Protein AF-0000000072543164 (afdb_homodimer)

Organism: Lottia gigantea (NCBI:txid225164)

InterPro domains:
  IPR013606 IMD/I-BAR domain [PF08397] (3-219)
  IPR013606 IMD/I-BAR domain [PS51338] (1-232)
  IPR027267 AH/BAR domain superfamily [G3DSA:1.20.1270.60] (1-228)
  IPR027267 AH/BAR domain superfamily [SSF103657] (2-230)
  IPR030127 I-BAR domain containing protein MTSS1/MTSS2 [PTHR15708] (1-281)

Secondary structure (DSSP, 8-state):
-HHHHHHHHHHHHHHHHHHHHHHHHHHHHHHHHHHHHHHHHH-SSS-HHHHHHHHHHHHHHHHHHHHHHHHHHHIIIIIIHHHHHHHHHHHHHHHHHHHHHHHHHHHHHHHHHHHHHHHHHHHHHHHHHTTS-SSSHHHHHHHHHHHHHHHHHHHHHHHHHHHHHHHHHHHHHHHHHHHHHHHHHHHHHHHHHHHHHHHHHHHHHHHHHHHTS-TTS--HHHHHHHHT-----THHHHGGGS--------S-------------GGGGG------------------------/-HHHHHHHHHHHHHHHHHHHHHHHHHHHHHHHHHHHHHHHHH-TTTHHHHHHHHHHHHHHHHHHHHHHHHHHHHIIIIIIHHHHHHHHHHHHHHHHHHHHHHHHHHHHHHHHHHHHHHHHHHHHHHHHHTTS-SSHHHHHHHHHHHHHHHHHHHHHHHHHHHHHHHHHHHHHHHHHHHHHHHHHHHHHHHHHHTHHHHHHHHHHHHHHHHHTS-TTS--HHHHHHHHT-----THHHHGGGS--------S-------------GGGGG------------------------

Structure (mmCIF, N/CA/C/O backbone):
data_AF-0000000072543164-model_v1
#
loop_
_entity.id
_entity.type
_entity.pdbx_description
1 polymer 'IMD domain-containing protein'
#
loop_
_atom_site.group_PDB
_atom_site.id
_atom_site.type_symbol
_atom_site.label_atom_id
_atom_site.label_alt_id
_atom_site.label_comp_id
_atom_site.label_asym_id
_atom_site.label_entity_id
_atom_site.label_seq_id
_atom_site.pdbx_PDB_ins_code
_atom_site.Cartn_x
_atom_site.Cartn_y
_atom_site.Cartn_z
_atom_site.occupancy
_atom_site.B_iso_or_equiv
_atom_site.auth_seq_id
_atom_site.auth_comp_id
_atom_site.auth_asym_id
_atom_site.auth_atom_id
_atom_site.pdbx_PDB_model_num
ATOM 1 N N . SER A 1 1 ? -1.737 31.375 3.67 1 55.31 1 SER A N 1
ATOM 2 C CA . SER A 1 1 ? -1.902 30.094 4.367 1 55.31 1 SER A CA 1
ATOM 3 C C . SER A 1 1 ? -2.975 29.234 3.701 1 55.31 1 SER A C 1
ATOM 5 O O . SER A 1 1 ? -2.799 28.031 3.547 1 55.31 1 SER A O 1
ATOM 7 N N . SER A 1 2 ? -3.902 29.891 2.93 1 71.19 2 SER A N 1
ATOM 8 C CA . SER A 1 2 ? -5.086 29.219 2.402 1 71.19 2 SER A CA 1
ATOM 9 C C . SER A 1 2 ? -4.738 28.359 1.195 1 71.19 2 SER A C 1
ATOM 11 O O . SER A 1 2 ? -5.125 27.188 1.13 1 71.19 2 SER A O 1
ATOM 13 N N . PRO A 1 3 ? -3.746 28.766 0.47 1 85.75 3 PRO A N 1
ATOM 14 C CA . PRO A 1 3 ? -3.51 27.984 -0.746 1 85.75 3 PRO A CA 1
ATOM 15 C C . PRO A 1 3 ? -2.824 26.656 -0.464 1 85.75 3 PRO A C 1
ATOM 17 O O . PRO A 1 3 ? -3.051 25.672 -1.181 1 85.75 3 PRO A O 1
ATOM 20 N N . VAL A 1 4 ? -2.061 26.609 0.556 1 93.75 4 VAL A N 1
ATOM 21 C CA . VAL A 1 4 ? -1.332 25.391 0.873 1 93.75 4 VAL A CA 1
ATOM 22 C C . VAL A 1 4 ? -2.311 24.297 1.322 1 93.75 4 VAL A C 1
ATOM 24 O O . VAL A 1 4 ? -2.197 23.141 0.91 1 93.75 4 VAL A O 1
ATOM 27 N N . TRP A 1 5 ? -3.297 24.734 2.104 1 95 5 TRP A N 1
ATOM 28 C CA . TRP A 1 5 ? -4.281 23.781 2.605 1 95 5 TRP A CA 1
ATOM 29 C C . TRP A 1 5 ? -5.172 23.281 1.477 1 95 5 TRP A C 1
ATOM 31 O O . TRP A 1 5 ? -5.512 22.094 1.43 1 95 5 TRP A O 1
ATOM 41 N N . GLU A 1 6 ? -5.562 24.156 0.557 1 94.88 6 GLU A N 1
ATOM 42 C CA . GLU A 1 6 ? -6.367 23.766 -0.599 1 94.88 6 GLU A CA 1
ATOM 43 C C . GLU A 1 6 ? -5.605 22.797 -1.498 1 94.88 6 GLU A C 1
ATOM 45 O O . GLU A 1 6 ? -6.176 21.812 -1.98 1 94.88 6 GLU A O 1
ATOM 50 N N . ASP A 1 7 ? -4.387 23.125 -1.716 1 96.88 7 ASP A N 1
ATOM 51 C CA . ASP A 1 7 ? -3.547 22.234 -2.514 1 96.88 7 ASP A CA 1
ATOM 52 C C . ASP A 1 7 ? -3.422 20.859 -1.854 1 96.88 7 ASP A C 1
ATOM 54 O O . ASP A 1 7 ? -3.496 19.844 -2.529 1 96.88 7 ASP A O 1
ATOM 58 N N . PHE A 1 8 ? -3.229 20.859 -0.562 1 97.81 8 PHE A N 1
ATOM 59 C CA . PHE A 1 8 ? -3.09 19.609 0.164 1 97.81 8 PHE A CA 1
ATOM 60 C C . PHE A 1 8 ? -4.352 18.766 0.032 1 97.81 8 PHE A C 1
ATOM 62 O O . PHE A 1 8 ? -4.277 17.562 -0.261 1 97.81 8 PHE A O 1
ATOM 69 N N . THR A 1 9 ? -5.48 19.359 0.274 1 97.62 9 THR A N 1
ATOM 70 C CA . THR A 1 9 ? -6.734 18.609 0.214 1 97.62 9 THR A CA 1
ATOM 71 C C . THR A 1 9 ? -6.996 18.094 -1.2 1 97.62 9 THR A C 1
ATOM 73 O O . THR A 1 9 ? -7.543 17.016 -1.383 1 97.62 9 THR A O 1
ATOM 76 N N . CYS A 1 10 ? -6.598 18.875 -2.199 1 97.56 10 CYS A N 1
ATOM 77 C CA . CYS A 1 10 ? -6.75 18.469 -3.588 1 97.56 10 CYS A CA 1
ATOM 78 C C . CYS A 1 10 ? -5.898 17.234 -3.881 1 97.56 10 CYS A C 1
ATOM 80 O O . CYS A 1 10 ? -6.398 16.25 -4.43 1 97.56 10 CYS A O 1
ATOM 82 N N . LYS A 1 11 ? -4.625 17.297 -3.516 1 98.38 11 LYS A N 1
ATOM 83 C CA . LYS A 1 11 ? -3.717 16.172 -3.754 1 98.38 11 LYS A CA 1
ATOM 84 C C . LYS A 1 11 ? -4.145 14.938 -2.957 1 98.38 11 LYS A C 1
ATOM 86 O O . LYS A 1 11 ? -4.012 13.812 -3.436 1 98.38 11 LYS A O 1
ATOM 91 N N . ALA A 1 12 ? -4.605 15.148 -1.704 1 98.44 12 ALA A N 1
ATOM 92 C CA . ALA A 1 12 ? -5.105 14.039 -0.896 1 98.44 12 ALA A CA 1
ATOM 93 C C . ALA A 1 12 ? -6.32 13.391 -1.549 1 98.44 12 ALA A C 1
ATOM 95 O O . ALA A 1 12 ? -6.469 12.172 -1.52 1 98.44 12 ALA A O 1
ATOM 96 N N . GLY A 1 13 ? -7.188 14.25 -2.086 1 98.31 13 GLY A N 1
ATOM 97 C CA . GLY A 1 13 ? -8.336 13.719 -2.809 1 98.31 13 GLY A CA 1
ATOM 98 C C . GLY A 1 13 ? -7.945 12.875 -4.004 1 98.31 13 GLY A C 1
ATOM 99 O O . GLY A 1 13 ? -8.539 11.82 -4.25 1 98.31 13 GLY A O 1
ATOM 100 N N . LYS A 1 14 ? -6.988 13.281 -4.785 1 98.19 14 LYS A N 1
ATOM 101 C CA . LYS A 1 14 ? -6.48 12.516 -5.918 1 98.19 14 LYS A CA 1
ATOM 102 C C . LYS A 1 14 ? -5.859 11.195 -5.457 1 98.19 14 LYS A C 1
ATOM 104 O O . LYS A 1 14 ? -5.992 10.172 -6.125 1 98.19 14 LYS A O 1
ATOM 109 N N . LEU A 1 15 ? -5.133 11.289 -4.344 1 98.38 15 LEU A N 1
ATOM 110 C CA . LEU A 1 15 ? -4.582 10.07 -3.766 1 98.38 15 LEU A CA 1
ATOM 111 C C . LEU A 1 15 ? -5.691 9.07 -3.449 1 98.38 15 LEU A C 1
ATOM 113 O O . LEU A 1 15 ? -5.574 7.887 -3.779 1 98.38 15 LEU A O 1
ATOM 117 N N . HIS A 1 16 ? -6.711 9.586 -2.797 1 98.5 16 HIS A N 1
ATOM 118 C CA . HIS A 1 16 ? -7.848 8.734 -2.473 1 98.5 16 HIS A CA 1
ATOM 119 C C . HIS A 1 16 ? -8.406 8.062 -3.721 1 98.5 16 HIS A C 1
ATOM 121 O O . HIS A 1 16 ? -8.648 6.852 -3.727 1 98.5 16 HIS A O 1
ATOM 127 N N . SER A 1 17 ? -8.617 8.797 -4.773 1 98.25 17 SER A N 1
ATOM 128 C CA . SER A 1 17 ? -9.164 8.273 -6.02 1 98.25 17 SER A CA 1
ATOM 129 C C . SER A 1 17 ? -8.242 7.223 -6.629 1 98.25 17 SER A C 1
ATOM 131 O O . SER A 1 17 ? -8.711 6.191 -7.121 1 98.25 17 SER A O 1
ATOM 133 N N . SER A 1 18 ? -6.98 7.492 -6.656 1 98.38 18 SER A N 1
ATOM 134 C CA . SER A 1 18 ? -6.004 6.559 -7.211 1 98.38 18 SER A CA 1
ATOM 135 C C . SER A 1 18 ? -5.973 5.254 -6.418 1 98.38 18 SER A C 1
ATOM 137 O O . SER A 1 18 ? -5.895 4.172 -6.996 1 98.38 18 SER A O 1
ATOM 139 N N . LEU A 1 19 ? -6.016 5.363 -5.098 1 97.94 19 LEU A N 1
ATOM 140 C CA . LEU A 1 19 ? -6 4.18 -4.246 1 97.94 19 LEU A CA 1
ATOM 141 C C . LEU A 1 19 ? -7.258 3.34 -4.457 1 97.94 19 LEU A C 1
ATOM 143 O O . LEU A 1 19 ? -7.195 2.107 -4.453 1 97.94 19 LEU A O 1
ATOM 147 N N . ARG A 1 20 ? -8.375 4.023 -4.629 1 97.81 20 ARG A N 1
ATOM 148 C CA . ARG A 1 20 ? -9.617 3.312 -4.902 1 97.81 20 ARG A CA 1
ATOM 149 C C . ARG A 1 20 ? -9.516 2.492 -6.184 1 97.81 20 ARG A C 1
ATOM 151 O O . ARG A 1 20 ? -9.969 1.349 -6.234 1 97.81 20 ARG A O 1
ATOM 158 N N . THR A 1 21 ? -8.906 3.037 -7.168 1 97.88 21 THR A N 1
ATOM 159 C CA . THR A 1 21 ? -8.695 2.336 -8.43 1 97.88 21 THR A CA 1
ATOM 160 C C . THR A 1 21 ? -7.773 1.139 -8.234 1 97.88 21 THR A C 1
ATOM 162 O O . THR A 1 21 ? -8.016 0.065 -8.797 1 97.88 21 THR A O 1
ATOM 165 N N . SER A 1 22 ? -6.707 1.355 -7.488 1 97.94 22 SER A N 1
ATOM 166 C CA . SER A 1 22 ? -5.77 0.266 -7.23 1 97.94 22 SER A CA 1
ATOM 167 C C . SER A 1 22 ? -6.449 -0.884 -6.496 1 97.94 22 SER A C 1
ATOM 169 O O . SER A 1 22 ? -6.109 -2.051 -6.707 1 97.94 22 SER A O 1
ATOM 171 N N . LEU A 1 23 ? -7.395 -0.512 -5.617 1 98.25 23 LEU A N 1
ATOM 172 C CA . LEU A 1 23 ? -8.117 -1.543 -4.883 1 98.25 23 LEU A CA 1
ATOM 173 C C . LEU A 1 23 ? -8.883 -2.455 -5.836 1 98.25 23 LEU A C 1
ATOM 175 O O . LEU A 1 23 ? -8.93 -3.67 -5.629 1 98.25 23 LEU A O 1
ATOM 179 N N . LEU A 1 24 ? -9.43 -1.872 -6.895 1 98.19 24 LEU A N 1
ATOM 180 C CA . LEU A 1 24 ? -10.133 -2.67 -7.891 1 98.19 24 LEU A CA 1
ATOM 181 C C . LEU A 1 24 ? -9.164 -3.604 -8.617 1 98.19 24 LEU A C 1
ATOM 183 O O . LEU A 1 24 ? -9.484 -4.773 -8.844 1 98.19 24 LEU A O 1
ATOM 187 N N . ALA A 1 25 ? -8.031 -3.113 -8.977 1 98.38 25 ALA A N 1
ATOM 188 C CA . ALA A 1 25 ? -7.016 -3.92 -9.648 1 98.38 25 ALA A CA 1
ATOM 189 C C . ALA A 1 25 ? -6.496 -5.023 -8.734 1 98.38 25 ALA A C 1
ATOM 191 O O . ALA A 1 25 ? -6.242 -6.145 -9.188 1 98.38 25 ALA A O 1
ATOM 192 N N . ILE A 1 26 ? -6.328 -4.727 -7.465 1 98.5 26 ILE A N 1
ATOM 193 C CA . ILE A 1 26 ? -5.875 -5.715 -6.488 1 98.5 26 ILE A CA 1
ATOM 194 C C . ILE A 1 26 ? -6.898 -6.844 -6.383 1 98.5 26 ILE A C 1
ATOM 196 O O . ILE A 1 26 ? -6.535 -8.023 -6.383 1 98.5 26 ILE A O 1
ATOM 200 N N . SER A 1 27 ? -8.125 -6.473 -6.312 1 98.56 27 SER A N 1
ATOM 201 C CA . SER A 1 27 ? -9.18 -7.473 -6.207 1 98.56 27 SER A CA 1
ATOM 202 C C . SER A 1 27 ? -9.188 -8.406 -7.414 1 98.56 27 SER A C 1
ATOM 204 O O . SER A 1 27 ? -9.297 -9.625 -7.266 1 98.56 27 SER A O 1
ATOM 206 N N . ALA A 1 28 ? -9.094 -7.848 -8.602 1 98.62 28 ALA A N 1
ATOM 207 C CA . ALA A 1 28 ? -9.062 -8.641 -9.828 1 98.62 28 ALA A CA 1
ATOM 208 C C . ALA A 1 28 ? -7.836 -9.547 -9.867 1 98.62 28 ALA A C 1
ATOM 210 O O . ALA A 1 28 ? -7.922 -10.703 -10.281 1 98.62 28 ALA A O 1
ATOM 211 N N . PHE A 1 29 ? -6.746 -9.062 -9.469 1 98.56 29 PHE A N 1
ATOM 212 C CA . PHE A 1 29 ? -5.508 -9.828 -9.383 1 98.56 29 PHE A CA 1
ATOM 213 C C . PHE A 1 29 ? -5.664 -11.016 -8.445 1 98.56 29 PHE A C 1
ATOM 215 O O . PHE A 1 29 ? -5.254 -12.125 -8.773 1 98.56 29 PHE A O 1
ATOM 222 N N . LEU A 1 30 ? -6.23 -10.75 -7.332 1 98.69 30 LEU A N 1
ATOM 223 C CA . LEU A 1 30 ? -6.379 -11.812 -6.34 1 98.69 30 LEU A CA 1
ATOM 224 C C . LEU A 1 30 ? -7.375 -12.859 -6.812 1 98.69 30 LEU A C 1
ATOM 226 O O . LEU A 1 30 ? -7.223 -14.047 -6.512 1 98.69 30 LEU A O 1
ATOM 230 N N . ASP A 1 31 ? -8.375 -12.422 -7.562 1 98.56 31 ASP A N 1
ATOM 231 C CA . ASP A 1 31 ? -9.289 -13.383 -8.172 1 98.56 31 ASP A CA 1
ATOM 232 C C . ASP A 1 31 ? -8.547 -14.312 -9.133 1 98.56 31 ASP A C 1
ATOM 234 O O . ASP A 1 31 ? -8.766 -15.523 -9.133 1 98.56 31 ASP A O 1
ATOM 238 N N . ALA A 1 32 ? -7.762 -13.734 -9.938 1 98.44 32 ALA A N 1
ATOM 239 C CA . ALA A 1 32 ? -6.973 -14.531 -10.867 1 98.44 32 ALA A CA 1
ATOM 240 C C . ALA A 1 32 ? -5.98 -15.422 -10.125 1 98.44 32 ALA A C 1
ATOM 242 O O . ALA A 1 32 ? -5.75 -16.562 -10.516 1 98.44 32 ALA A O 1
ATOM 243 N N . PHE A 1 33 ? -5.383 -14.93 -9.086 1 98.44 33 PHE A N 1
ATOM 244 C CA . PHE A 1 33 ? -4.469 -15.688 -8.242 1 98.44 33 PHE A CA 1
ATOM 245 C C . PHE A 1 33 ? -5.16 -16.906 -7.652 1 98.44 33 PHE A C 1
ATOM 247 O O . PHE A 1 33 ? -4.594 -18 -7.637 1 98.44 33 PHE A O 1
ATOM 254 N N . GLN A 1 34 ? -6.344 -16.688 -7.203 1 97.88 34 GLN A N 1
ATOM 255 C CA . GLN A 1 34 ? -7.105 -17.781 -6.621 1 97.88 34 GLN A CA 1
ATOM 256 C C . GLN A 1 34 ? -7.379 -18.875 -7.656 1 97.88 34 GLN A C 1
ATOM 258 O O . GLN A 1 34 ? -7.398 -20.062 -7.328 1 97.88 34 GLN A O 1
ATOM 263 N N . LYS A 1 35 ? -7.648 -18.5 -8.883 1 97.5 35 LYS A N 1
ATOM 264 C CA . LYS A 1 35 ? -7.855 -19.469 -9.945 1 97.5 35 LYS A CA 1
ATOM 265 C C . LYS A 1 35 ? -6.609 -20.344 -10.141 1 97.5 35 LYS A C 1
ATOM 267 O O . LYS A 1 35 ? -6.719 -21.547 -10.391 1 97.5 35 LYS A O 1
ATOM 272 N N . VAL A 1 36 ? -5.465 -19.75 -10.039 1 96.38 36 VAL A N 1
ATOM 273 C CA . VAL A 1 36 ? -4.215 -20.5 -10.141 1 96.38 36 VAL A CA 1
ATOM 274 C C . VAL A 1 36 ? -4.09 -21.469 -8.961 1 96.38 36 VAL A C 1
ATOM 276 O O . VAL A 1 36 ? -3.688 -22.609 -9.125 1 96.38 36 VAL A O 1
ATOM 279 N N . ALA A 1 37 ? -4.414 -20.953 -7.777 1 96.69 37 ALA A N 1
ATOM 280 C CA . ALA A 1 37 ? -4.371 -21.797 -6.586 1 96.69 37 ALA A CA 1
ATOM 281 C C . ALA A 1 37 ? -5.32 -22.984 -6.727 1 96.69 37 ALA A C 1
ATOM 283 O O . ALA A 1 37 ? -4.969 -24.109 -6.367 1 96.69 37 ALA A O 1
ATOM 284 N N . ASP A 1 38 ? -6.496 -22.734 -7.266 1 95.12 38 ASP A N 1
ATOM 285 C CA . ASP A 1 38 ? -7.469 -23.812 -7.488 1 95.12 38 ASP A CA 1
ATOM 286 C C . ASP A 1 38 ? -6.945 -24.828 -8.5 1 95.12 38 ASP A C 1
ATOM 288 O O . ASP A 1 38 ? -7.156 -26.031 -8.344 1 95.12 38 ASP A O 1
ATOM 292 N N . LEU A 1 39 ? -6.383 -24.281 -9.523 1 93.75 39 LEU A N 1
ATOM 293 C CA . LEU A 1 39 ? -5.777 -25.172 -10.523 1 93.75 39 LEU A CA 1
ATOM 294 C C . LEU A 1 39 ? -4.723 -26.062 -9.883 1 93.75 39 LEU A C 1
ATOM 296 O O . LEU A 1 39 ? -4.648 -27.25 -10.195 1 93.75 39 LEU A O 1
ATOM 300 N N . ALA A 1 40 ? -3.912 -25.516 -9.016 1 93 40 ALA A N 1
ATOM 301 C CA . ALA A 1 40 ? -2.883 -26.281 -8.328 1 93 40 ALA A CA 1
ATOM 302 C C . ALA A 1 40 ? -3.506 -27.375 -7.449 1 93 40 ALA A C 1
ATOM 304 O O . ALA A 1 40 ? -2.994 -28.484 -7.375 1 93 40 ALA A O 1
ATOM 305 N N . THR A 1 41 ? -4.562 -27.016 -6.758 1 90.56 41 THR A N 1
ATOM 306 C CA . THR A 1 41 ? -5.238 -27.953 -5.863 1 90.56 41 THR A CA 1
ATOM 307 C C . THR A 1 41 ? -5.754 -29.156 -6.633 1 90.56 41 THR A C 1
ATOM 309 O O . THR A 1 41 ? -5.727 -30.281 -6.125 1 90.56 41 THR A O 1
ATOM 312 N N . GLY A 1 42 ? -6.18 -28.891 -7.852 1 87.25 42 GLY A N 1
ATOM 313 C CA . GLY A 1 42 ? -6.77 -29.953 -8.648 1 87.25 42 GLY A CA 1
ATOM 314 C C . GLY A 1 42 ? -5.762 -30.672 -9.531 1 87.25 42 GLY A C 1
ATOM 315 O O . GLY A 1 42 ? -6.086 -31.672 -10.172 1 87.25 42 GLY A O 1
ATOM 316 N N . SER A 1 43 ? -4.59 -30.203 -9.539 1 85.19 43 SER A N 1
ATOM 317 C CA . SER A 1 43 ? -3.576 -30.781 -10.414 1 85.19 43 SER A CA 1
ATOM 318 C C . SER A 1 43 ? -2.891 -31.969 -9.773 1 85.19 43 SER A C 1
ATOM 320 O O . SER A 1 43 ? -2.664 -31.984 -8.562 1 85.19 43 SER A O 1
ATOM 322 N N . ARG A 1 44 ? -2.664 -33 -10.516 1 79.69 44 ARG A N 1
ATOM 323 C CA . ARG A 1 44 ? -1.979 -34.188 -10.016 1 79.69 44 ARG A CA 1
ATOM 324 C C . ARG A 1 44 ? -0.481 -33.938 -9.883 1 79.69 44 ARG A C 1
ATOM 326 O O . ARG A 1 44 ? 0.206 -34.625 -9.141 1 79.69 44 ARG A O 1
ATOM 333 N N . GLY A 1 45 ? -0.01 -32.969 -10.672 1 71.81 45 GLY A N 1
ATOM 334 C CA . GLY A 1 45 ? 1.397 -32.625 -10.586 1 71.81 45 GLY A CA 1
ATOM 335 C C . GLY A 1 45 ? 1.702 -31.672 -9.445 1 71.81 45 GLY A C 1
ATOM 336 O O . GLY A 1 45 ? 2.842 -31.594 -8.977 1 71.81 45 GLY A O 1
ATOM 337 N N . ALA A 1 46 ? 0.608 -30.891 -9.281 1 63.47 46 ALA A N 1
ATOM 338 C CA . ALA A 1 46 ? 0.725 -30 -8.133 1 63.47 46 ALA A CA 1
ATOM 339 C C . ALA A 1 46 ? 0.018 -30.578 -6.906 1 63.47 46 ALA A C 1
ATOM 341 O O . ALA A 1 46 ? -0.872 -31.422 -7.039 1 63.47 46 ALA A O 1
ATOM 342 N N . THR A 1 47 ? 0.753 -30.875 -5.707 1 72.44 47 THR A N 1
ATOM 343 C CA . THR A 1 47 ? 0.204 -31.469 -4.484 1 72.44 47 THR A CA 1
ATOM 344 C C . THR A 1 47 ? -0.877 -30.562 -3.896 1 72.44 47 THR A C 1
ATOM 346 O O . THR A 1 47 ? -0.921 -29.359 -4.188 1 72.44 47 THR A O 1
ATOM 349 N N . LYS A 1 48 ? -1.895 -31.109 -3.443 1 83.81 48 LYS A N 1
ATOM 350 C CA . LYS A 1 48 ? -2.908 -30.453 -2.621 1 83.81 48 LYS A CA 1
ATOM 351 C C . LYS A 1 48 ? -2.271 -29.5 -1.625 1 83.81 48 LYS A C 1
ATOM 353 O O . LYS A 1 48 ? -2.863 -28.469 -1.283 1 83.81 48 LYS A O 1
ATOM 358 N N . GLU A 1 49 ? -1.088 -29.781 -1.35 1 86.44 49 GLU A N 1
ATOM 359 C CA . GLU A 1 49 ? -0.39 -28.969 -0.359 1 86.44 49 GLU A CA 1
ATOM 360 C C . GLU A 1 49 ? 0.002 -27.609 -0.938 1 86.44 49 GLU A C 1
ATOM 362 O O . GLU A 1 49 ? -0.165 -26.578 -0.284 1 86.44 49 GLU A O 1
ATOM 367 N N . VAL A 1 50 ? 0.455 -27.625 -2.145 1 92 50 VAL A N 1
ATOM 368 C CA . VAL A 1 50 ? 0.846 -26.375 -2.809 1 92 50 VAL A CA 1
ATOM 369 C C . VAL A 1 50 ? -0.385 -25.5 -3.035 1 92 50 VAL A C 1
ATOM 371 O O . VAL A 1 50 ? -0.355 -24.297 -2.768 1 92 50 VAL A O 1
ATOM 374 N N . GLY A 1 51 ? -1.445 -26.094 -3.547 1 94.31 51 GLY A N 1
ATOM 375 C CA . GLY A 1 51 ? -2.68 -25.344 -3.752 1 94.31 51 GLY A CA 1
ATOM 376 C C . GLY A 1 51 ? -3.221 -24.719 -2.479 1 94.31 51 GLY A C 1
ATOM 377 O O . GLY A 1 51 ? -3.664 -23.578 -2.484 1 94.31 51 GLY A O 1
ATOM 378 N N . SER A 1 52 ? -3.158 -25.531 -1.426 1 94.19 52 SER A N 1
ATOM 379 C CA . SER A 1 52 ? -3.625 -25.031 -0.135 1 94.19 52 SER A CA 1
ATOM 380 C C . SER A 1 52 ? -2.775 -23.859 0.346 1 94.19 52 SER A C 1
ATOM 382 O O . SER A 1 52 ? -3.303 -22.875 0.888 1 94.19 52 SER A O 1
ATOM 384 N N . ALA A 1 53 ? -1.477 -23.969 0.221 1 95.38 53 ALA A N 1
ATOM 385 C CA . ALA A 1 53 ? -0.579 -22.891 0.636 1 95.38 53 ALA A CA 1
ATOM 386 C C . ALA A 1 53 ? -0.8 -21.641 -0.205 1 95.38 53 ALA A C 1
ATOM 388 O O . ALA A 1 53 ? -0.784 -20.516 0.319 1 95.38 53 ALA A O 1
ATOM 389 N N . LEU A 1 54 ? -1.011 -21.781 -1.487 1 97.06 54 LEU A N 1
ATOM 390 C CA . LEU A 1 54 ? -1.312 -20.656 -2.361 1 97.06 54 LEU A CA 1
ATOM 391 C C . LEU A 1 54 ? -2.633 -20 -1.968 1 97.06 54 LEU A C 1
ATOM 393 O O . LEU A 1 54 ? -2.748 -18.781 -1.981 1 97.06 54 LEU A O 1
ATOM 397 N N . THR A 1 55 ? -3.568 -20.797 -1.641 1 97.25 55 THR A N 1
ATOM 398 C CA . THR A 1 55 ? -4.855 -20.281 -1.188 1 97.25 55 THR A CA 1
ATOM 399 C C . THR A 1 55 ? -4.695 -19.5 0.107 1 97.25 55 THR A C 1
ATOM 401 O O . THR A 1 55 ? -5.312 -18.438 0.277 1 97.25 55 THR A O 1
ATOM 404 N N . ARG A 1 56 ? -3.898 -19.984 1.018 1 96.5 56 ARG A N 1
ATOM 405 C CA . ARG A 1 56 ? -3.629 -19.234 2.248 1 96.5 56 ARG A CA 1
ATOM 406 C C . ARG A 1 56 ? -2.975 -17.891 1.951 1 96.5 56 ARG A C 1
ATOM 408 O O . ARG A 1 56 ? -3.311 -16.891 2.572 1 96.5 56 ARG A O 1
ATOM 415 N N . LEU A 1 57 ? -2.025 -17.906 1.071 1 97 57 LEU A N 1
ATOM 416 C CA . LEU A 1 57 ? -1.376 -16.672 0.662 1 97 57 LEU A CA 1
ATOM 417 C C . LEU A 1 57 ? -2.393 -15.688 0.097 1 97 57 LEU A C 1
ATOM 419 O O . LEU A 1 57 ? -2.355 -14.492 0.419 1 97 57 LEU A O 1
ATOM 423 N N . CYS A 1 58 ? -3.248 -16.219 -0.75 1 97.62 58 CYS A N 1
ATOM 424 C CA . CYS A 1 58 ? -4.301 -15.391 -1.333 1 97.62 58 CYS A CA 1
ATOM 425 C C . CYS A 1 58 ? -5.191 -14.797 -0.248 1 97.62 58 CYS A C 1
ATOM 427 O O . CYS A 1 58 ? -5.551 -13.617 -0.308 1 97.62 58 CYS A O 1
ATOM 429 N N . MET A 1 59 ? -5.543 -15.539 0.748 1 96.56 59 MET A N 1
ATOM 430 C CA . MET A 1 59 ? -6.402 -15.086 1.839 1 96.56 59 MET A CA 1
ATOM 431 C C . MET A 1 59 ? -5.73 -13.977 2.635 1 96.56 59 MET A C 1
ATOM 433 O O . MET A 1 59 ? -6.387 -13.016 3.051 1 96.56 59 MET A O 1
ATOM 437 N N . ARG A 1 60 ? -4.461 -14.125 2.883 1 95.94 60 ARG A N 1
ATOM 438 C CA . ARG A 1 60 ? -3.725 -13.078 3.58 1 95.94 60 ARG A CA 1
ATOM 439 C C . ARG A 1 60 ? -3.727 -11.781 2.775 1 95.94 60 ARG A C 1
ATOM 441 O O . ARG A 1 60 ? -3.859 -10.695 3.34 1 95.94 60 ARG A O 1
ATOM 448 N N . HIS A 1 61 ? -3.588 -11.906 1.527 1 96.88 61 HIS A N 1
ATOM 449 C CA . HIS A 1 61 ? -3.613 -10.727 0.675 1 96.88 61 HIS A CA 1
ATOM 450 C C . HIS A 1 61 ? -5.004 -10.102 0.637 1 96.88 61 HIS A C 1
ATOM 452 O O . HIS A 1 61 ? -5.141 -8.883 0.525 1 96.88 61 HIS A O 1
ATOM 458 N N . ARG A 1 62 ? -6.023 -10.938 0.744 1 97.31 62 ARG A N 1
ATOM 459 C CA . ARG A 1 62 ? -7.379 -10.406 0.846 1 97.31 62 ARG A CA 1
ATOM 460 C C . ARG A 1 62 ? -7.555 -9.602 2.131 1 97.31 62 ARG A C 1
ATOM 462 O O . ARG A 1 62 ? -8.258 -8.586 2.145 1 97.31 62 ARG A O 1
ATOM 469 N N . SER A 1 63 ? -6.957 -10.094 3.174 1 95.94 63 SER A N 1
ATOM 470 C CA . SER A 1 63 ? -6.977 -9.344 4.426 1 95.94 63 SER A CA 1
ATOM 471 C C . SER A 1 63 ? -6.27 -8 4.277 1 95.94 63 SER A C 1
ATOM 473 O O . SER A 1 63 ? -6.75 -6.984 4.773 1 95.94 63 SER A O 1
ATOM 475 N N . ILE A 1 64 ? -5.172 -7.988 3.672 1 95.5 64 ILE A N 1
ATOM 476 C CA . ILE A 1 64 ? -4.43 -6.758 3.41 1 95.5 64 ILE A CA 1
ATOM 477 C C . ILE A 1 64 ? -5.277 -5.82 2.555 1 95.5 64 ILE A C 1
ATOM 479 O O . ILE A 1 64 ? -5.336 -4.613 2.814 1 95.5 64 ILE A O 1
ATOM 483 N N . GLU A 1 65 ? -5.938 -6.383 1.546 1 96.69 65 GLU A N 1
ATOM 484 C CA . GLU A 1 65 ? -6.832 -5.605 0.693 1 96.69 65 GLU A CA 1
ATOM 485 C C . GLU A 1 65 ? -7.914 -4.914 1.514 1 96.69 65 GLU A C 1
ATOM 487 O O . GLU A 1 65 ? -8.211 -3.738 1.293 1 96.69 65 GLU A O 1
ATOM 492 N N . SER A 1 66 ? -8.492 -5.664 2.439 1 96.94 66 SER A N 1
ATOM 493 C CA . SER A 1 66 ? -9.531 -5.109 3.301 1 96.94 66 SER A CA 1
ATOM 494 C C . SER A 1 66 ? -8.992 -3.953 4.137 1 96.94 66 SER A C 1
ATOM 496 O O . SER A 1 66 ? -9.664 -2.93 4.297 1 96.94 66 SER A O 1
ATOM 498 N N . LYS A 1 67 ? -7.852 -4.102 4.676 1 95.25 67 LYS A N 1
ATOM 499 C CA . LYS A 1 67 ? -7.227 -3.031 5.449 1 95.25 67 LYS A CA 1
ATOM 500 C C . LYS A 1 67 ? -6.902 -1.83 4.57 1 95.25 67 LYS A C 1
ATOM 502 O O . LYS A 1 67 ? -6.992 -0.684 5.016 1 95.25 67 LYS A O 1
ATOM 507 N N . LEU A 1 68 ? -6.434 -2.084 3.381 1 96.56 68 LEU A N 1
ATOM 508 C CA . LEU A 1 68 ? -6.148 -1.01 2.436 1 96.56 68 LEU A CA 1
ATOM 509 C C . LEU A 1 68 ? -7.414 -0.224 2.107 1 96.56 68 LEU A C 1
ATOM 511 O O . LEU A 1 68 ? -7.359 0.99 1.896 1 96.56 68 LEU A O 1
ATOM 515 N N . LYS A 1 69 ? -8.555 -0.923 2.041 1 97.56 69 LYS A N 1
ATOM 516 C CA . LYS A 1 69 ? -9.836 -0.246 1.83 1 97.56 69 LYS A CA 1
ATOM 517 C C . LYS A 1 69 ? -10.125 0.739 2.957 1 97.56 69 LYS A C 1
ATOM 519 O O . LYS A 1 69 ? -10.539 1.873 2.707 1 97.56 69 LYS A O 1
ATOM 524 N N . THR A 1 70 ? -9.906 0.289 4.172 1 97.31 70 THR A N 1
ATOM 525 C CA . THR A 1 70 ? -10.109 1.145 5.336 1 97.31 70 THR A CA 1
ATOM 526 C C . THR A 1 70 ? -9.148 2.33 5.312 1 97.31 70 THR A C 1
ATOM 528 O O . THR A 1 70 ? -9.547 3.461 5.602 1 97.31 70 THR A O 1
ATOM 531 N N . LEU A 1 71 ? -7.926 2.006 5 1 96.81 71 LEU A N 1
ATOM 532 C CA . LEU A 1 71 ? -6.918 3.057 4.875 1 96.81 71 LEU A CA 1
ATOM 533 C C . LEU A 1 71 ? -7.336 4.086 3.832 1 96.81 71 LEU A C 1
ATOM 535 O O . LEU A 1 71 ? -7.262 5.293 4.078 1 96.81 71 LEU A O 1
ATOM 539 N N . THR A 1 72 ? -7.789 3.605 2.689 1 97.88 72 THR A N 1
ATOM 540 C CA . THR A 1 72 ? -8.211 4.484 1.605 1 97.88 72 THR A CA 1
ATOM 541 C C . THR A 1 72 ? -9.383 5.355 2.047 1 97.88 72 THR A C 1
ATOM 543 O O . THR A 1 72 ? -9.398 6.562 1.788 1 97.88 72 THR A O 1
ATOM 546 N N . SER A 1 73 ? -10.312 4.824 2.771 1 97.88 73 SER A N 1
ATOM 547 C CA . SER A 1 73 ? -11.469 5.566 3.26 1 97.88 73 SER A CA 1
ATOM 548 C C . SER A 1 73 ? -11.055 6.633 4.27 1 97.88 73 SER A C 1
ATOM 550 O O . SER A 1 73 ? -11.656 7.703 4.332 1 97.88 73 SER A O 1
ATOM 552 N N . SER A 1 74 ? -10.07 6.328 5.07 1 97.62 74 SER A N 1
ATOM 553 C CA . SER A 1 74 ? -9.617 7.266 6.094 1 97.62 74 SER A CA 1
ATOM 554 C C . SER A 1 74 ? -9.031 8.523 5.461 1 97.62 74 SER A C 1
ATOM 556 O O . SER A 1 74 ? -9.047 9.594 6.074 1 97.62 74 SER A O 1
ATOM 558 N N . VAL A 1 75 ? -8.484 8.414 4.25 1 98.06 75 VAL A N 1
ATOM 559 C CA . VAL A 1 75 ? -7.973 9.578 3.545 1 98.06 75 VAL A CA 1
ATOM 560 C C . VAL A 1 75 ? -9.102 10.57 3.287 1 98.06 75 VAL A C 1
ATOM 562 O O . VAL A 1 75 ? -8.961 11.766 3.543 1 98.06 75 VAL A O 1
ATOM 565 N N . MET A 1 76 ? -10.203 10.086 2.852 1 97.31 76 MET A N 1
ATOM 566 C CA . MET A 1 76 ? -11.336 10.938 2.508 1 97.31 76 MET A CA 1
ATOM 567 C C . MET A 1 76 ? -12.086 11.383 3.762 1 97.31 76 MET A C 1
ATOM 569 O O . MET A 1 76 ? -12.219 12.586 4.016 1 97.31 76 MET A O 1
ATOM 573 N N . ASP A 1 77 ? -12.406 10.438 4.613 1 97.19 77 ASP A N 1
ATOM 574 C CA . ASP A 1 77 ? -13.289 10.695 5.746 1 97.19 77 ASP A CA 1
ATOM 575 C C . ASP A 1 77 ? -12.523 11.344 6.898 1 97.19 77 ASP A C 1
ATOM 577 O O . ASP A 1 77 ? -13.086 12.125 7.664 1 97.19 77 ASP A O 1
ATOM 581 N N . GLY A 1 78 ? -11.289 11.023 7.016 1 96.25 78 GLY A N 1
ATOM 582 C CA . GLY A 1 78 ? -10.516 11.484 8.164 1 96.25 78 GLY A CA 1
ATOM 583 C C . GLY A 1 78 ? -9.68 12.703 7.863 1 96.25 78 GLY A C 1
ATOM 584 O O . GLY A 1 78 ? -9.312 13.453 8.773 1 96.25 78 GLY A O 1
ATOM 585 N N . MET A 1 79 ? -9.445 12.945 6.629 1 96.88 79 MET A N 1
ATOM 586 C CA . MET A 1 79 ? -8.484 14 6.305 1 96.88 79 MET A CA 1
ATOM 587 C C . MET A 1 79 ? -9.094 15.008 5.344 1 96.88 79 MET A C 1
ATOM 589 O O . MET A 1 79 ? -9.32 16.172 5.711 1 96.88 79 MET A O 1
ATOM 593 N N . VAL A 1 80 ? -9.562 14.625 4.18 1 97.69 80 VAL A N 1
ATOM 594 C CA . VAL A 1 80 ? -9.992 15.531 3.119 1 97.69 80 VAL A CA 1
ATOM 595 C C . VAL A 1 80 ? -11.266 16.25 3.541 1 97.69 80 VAL A C 1
ATOM 597 O O . VAL A 1 80 ? -11.305 17.484 3.582 1 97.69 80 VAL A O 1
ATOM 600 N N . LEU A 1 81 ? -12.266 15.562 3.926 1 97.25 81 LEU A N 1
ATOM 601 C CA . LEU A 1 81 ? -13.57 16.141 4.203 1 97.25 81 LEU A CA 1
ATOM 602 C C . LEU A 1 81 ? -13.508 17.078 5.406 1 97.25 81 LEU A C 1
ATOM 604 O O . LEU A 1 81 ? -13.93 18.234 5.324 1 97.25 81 LEU A O 1
ATOM 608 N N . PRO A 1 82 ? -12.953 16.656 6.559 1 96.81 82 PRO A N 1
ATOM 609 C CA . PRO A 1 82 ? -12.875 17.562 7.711 1 96.81 82 PRO A CA 1
ATOM 610 C C . PRO A 1 82 ? -12.078 18.828 7.414 1 96.81 82 PRO A C 1
ATOM 612 O O . PRO A 1 82 ? -12.461 19.906 7.855 1 96.81 82 PRO A O 1
ATOM 615 N N . LEU A 1 83 ? -11 18.719 6.688 1 96.75 83 LEU A N 1
ATOM 616 C CA . LEU A 1 83 ? -10.188 19.891 6.375 1 96.75 83 LEU A CA 1
ATOM 617 C C . LEU A 1 83 ? -10.914 20.828 5.422 1 96.75 83 LEU A C 1
ATOM 619 O O . LEU A 1 83 ? -10.891 22.047 5.602 1 96.75 83 LEU A O 1
ATOM 623 N N . GLN A 1 84 ? -11.586 20.266 4.445 1 94.88 84 GLN A N 1
ATOM 624 C CA . GLN A 1 84 ? -12.32 21.078 3.48 1 94.88 84 GLN A CA 1
ATOM 625 C C . GLN A 1 84 ? -13.445 21.859 4.164 1 94.88 84 GLN A C 1
ATOM 627 O O . GLN A 1 84 ? -13.727 23 3.789 1 94.88 84 GLN A O 1
ATOM 632 N N . GLU A 1 85 ? -14.039 21.266 5.125 1 94.06 85 GLU A N 1
ATOM 633 C CA . GLU A 1 85 ? -15.125 21.906 5.863 1 94.06 85 GLU A CA 1
ATOM 634 C C . GLU A 1 85 ? -14.625 23.125 6.641 1 94.06 85 GLU A C 1
ATOM 636 O O . GLU A 1 85 ? -15.367 24.094 6.836 1 94.06 85 GLU A O 1
ATOM 641 N N . LYS A 1 86 ? -13.406 23.078 7.078 1 95.12 86 LYS A N 1
ATOM 642 C CA . LYS A 1 86 ? -12.867 24.125 7.941 1 95.12 86 LYS A CA 1
ATOM 643 C C . LYS A 1 86 ? -12.188 25.234 7.125 1 95.12 86 LYS A C 1
ATOM 645 O O . LYS A 1 86 ? -11.977 26.328 7.621 1 95.12 86 LYS A O 1
ATOM 650 N N . LEU A 1 87 ? -11.883 24.953 5.859 1 92.31 87 LEU A N 1
ATOM 651 C CA . LEU A 1 87 ? -11.094 25.875 5.055 1 92.31 87 LEU A CA 1
ATOM 652 C C . LEU A 1 87 ? -11.812 27.219 4.906 1 92.31 87 LEU A C 1
ATOM 654 O O . LEU A 1 87 ? -11.195 28.281 5.062 1 92.31 87 LEU A O 1
ATOM 658 N N . GLU A 1 88 ? -13.141 27.219 4.633 1 89.25 88 GLU A N 1
ATOM 659 C CA . GLU A 1 88 ? -13.906 28.453 4.504 1 89.25 88 GLU A CA 1
ATOM 660 C C . GLU A 1 88 ? -14 29.203 5.836 1 89.25 88 GLU A C 1
ATOM 662 O O . GLU A 1 88 ? -13.906 30.422 5.879 1 89.25 88 GLU A O 1
ATOM 667 N N . ASP A 1 89 ? -14.156 28.438 6.879 1 92.81 89 ASP A N 1
ATOM 668 C CA . ASP A 1 89 ? -14.211 29.031 8.211 1 92.81 89 ASP A CA 1
ATOM 669 C C . ASP A 1 89 ? -12.898 29.719 8.562 1 92.81 89 ASP A C 1
ATOM 671 O O . ASP A 1 89 ? -12.898 30.797 9.164 1 92.81 89 ASP A O 1
ATOM 675 N N . TRP A 1 90 ? -11.805 29.078 8.266 1 92.75 90 TRP A N 1
ATOM 676 C CA . TRP A 1 90 ? -10.492 29.641 8.562 1 92.75 90 TRP A CA 1
ATOM 677 C C . TRP A 1 90 ? -10.305 30.969 7.859 1 92.75 90 TRP A C 1
ATOM 679 O O . TRP A 1 90 ? -9.75 31.906 8.438 1 92.75 90 TRP A O 1
ATOM 689 N N . LYS A 1 91 ? -10.789 31.094 6.641 1 89.06 91 LYS A N 1
ATOM 690 C CA . LYS A 1 91 ? -10.711 32.344 5.902 1 89.06 91 LYS A CA 1
ATOM 691 C C . LYS A 1 91 ? -11.539 33.438 6.574 1 89.06 91 LYS A C 1
ATOM 693 O O . LYS A 1 91 ? -11.094 34.594 6.703 1 89.06 91 LYS A O 1
ATOM 698 N N . LYS A 1 92 ? -12.695 33.125 7.027 1 92.62 92 LYS A N 1
ATOM 699 C CA . LYS A 1 92 ? -13.594 34.062 7.684 1 92.62 92 LYS A CA 1
ATOM 700 C C . LYS A 1 92 ? -13.016 34.531 9.023 1 92.62 92 LYS A C 1
ATOM 702 O O . LYS A 1 92 ? -13.102 35.719 9.367 1 92.62 92 LYS A O 1
ATOM 707 N N . VAL A 1 93 ? -12.484 33.594 9.703 1 93.94 93 VAL A N 1
ATOM 708 C CA . VAL A 1 93 ? -11.945 33.875 11.031 1 93.94 93 VAL A CA 1
ATOM 709 C C . VAL A 1 93 ? -10.789 34.844 10.922 1 93.94 93 VAL A C 1
ATOM 711 O O . VAL A 1 93 ? -10.664 35.781 11.727 1 93.94 93 VAL A O 1
ATOM 714 N N . VAL A 1 94 ? -9.938 34.688 9.93 1 89.69 94 VAL A N 1
ATOM 715 C CA . VAL A 1 94 ? -8.789 35.562 9.75 1 89.69 94 VAL A CA 1
ATOM 716 C C . VAL A 1 94 ? -9.273 37 9.461 1 89.69 94 VAL A C 1
ATOM 718 O O . VAL A 1 94 ? -8.75 37.938 10.023 1 89.69 94 VAL A O 1
ATOM 721 N N . VAL A 1 95 ? -10.305 37.094 8.648 1 92.31 95 VAL A N 1
ATOM 722 C CA . VAL A 1 95 ? -10.859 38.375 8.297 1 92.31 95 VAL A CA 1
ATOM 723 C C . VAL A 1 95 ? -11.492 39.031 9.539 1 92.31 95 VAL A C 1
ATOM 725 O O . VAL A 1 95 ? -11.305 40.219 9.797 1 92.31 95 VAL A O 1
ATOM 728 N N . GLN A 1 96 ? -12.18 38.25 10.305 1 94.81 96 GLN A N 1
ATOM 729 C CA . GLN A 1 96 ? -12.836 38.75 11.516 1 94.81 96 GLN A CA 1
ATOM 730 C C . GLN A 1 96 ? -11.805 39.219 12.539 1 94.81 96 GLN A C 1
ATOM 732 O O . GLN A 1 96 ? -11.992 40.25 13.188 1 94.81 96 GLN A O 1
ATOM 737 N N . LEU A 1 97 ? -10.75 38.406 12.719 1 93.69 97 LEU A N 1
ATOM 738 C CA . LEU A 1 97 ? -9.695 38.781 13.656 1 93.69 97 LEU A CA 1
ATOM 739 C C . LEU A 1 97 ? -9.039 40.094 13.258 1 93.69 97 LEU A C 1
ATOM 741 O O . LEU A 1 97 ? -8.758 40.938 14.109 1 93.69 97 LEU A O 1
ATOM 745 N N . ASP A 1 98 ? -8.82 40.312 12.016 1 92 98 ASP A N 1
ATOM 746 C CA . ASP A 1 98 ? -8.234 41.562 11.492 1 92 98 ASP A CA 1
ATOM 747 C C . ASP A 1 98 ? -9.156 42.75 11.727 1 92 98 ASP A C 1
ATOM 749 O O . ASP A 1 98 ? -8.711 43.812 12.117 1 92 98 ASP A O 1
ATOM 753 N N . ARG A 1 99 ? -10.453 42.531 11.469 1 94.62 99 ARG A N 1
ATOM 754 C CA . ARG A 1 99 ? -11.445 43.594 11.672 1 94.62 99 ARG A CA 1
ATOM 755 C C . ARG A 1 99 ? -11.531 44 13.141 1 94.62 99 ARG A C 1
ATOM 757 O O . ARG A 1 99 ? -11.562 45.156 13.469 1 94.62 99 ARG A O 1
ATOM 764 N N . ASP A 1 100 ? -11.586 42.969 13.969 1 94.31 100 ASP A N 1
ATOM 765 C CA . ASP A 1 100 ? -11.664 43.219 15.406 1 94.31 100 ASP A CA 1
ATOM 766 C C . ASP A 1 100 ? -10.422 43.938 15.914 1 94.31 100 ASP A C 1
ATOM 768 O O . ASP A 1 100 ? -10.523 44.875 16.703 1 94.31 100 ASP A O 1
ATOM 772 N N . HIS A 1 101 ? -9.328 43.5 15.516 1 92.75 101 HIS A N 1
ATOM 773 C CA . HIS A 1 101 ? -8.07 44.156 15.906 1 92.75 101 HIS A CA 1
ATOM 774 C C . HIS A 1 101 ? -8.031 45.594 15.461 1 92.75 101 HIS A C 1
ATOM 776 O O . HIS A 1 101 ? -7.668 46.5 16.234 1 92.75 101 HIS A O 1
ATOM 782 N N . CYS A 1 102 ? -8.398 45.812 14.203 1 93.31 102 CYS A N 1
ATOM 783 C CA . CYS A 1 102 ? -8.383 47.156 13.648 1 93.31 102 CYS A CA 1
ATOM 784 C C . CYS A 1 102 ? -9.32 48.094 14.438 1 93.31 102 CYS A C 1
ATOM 786 O O . CYS A 1 102 ? -8.961 49.219 14.75 1 93.31 102 CYS A O 1
ATOM 788 N N . LYS A 1 103 ? -10.484 47.594 14.711 1 94.56 103 LYS A N 1
ATOM 789 C CA . LYS A 1 103 ? -11.469 48.344 15.469 1 94.56 103 LYS A CA 1
ATOM 790 C C . LYS A 1 103 ? -10.945 48.719 16.859 1 94.56 103 LYS A C 1
ATOM 792 O O . LYS A 1 103 ? -11.039 49.875 17.281 1 94.56 103 LYS A O 1
ATOM 797 N N . GLU A 1 104 ? -10.359 47.719 17.5 1 93.38 104 GLU A N 1
ATOM 798 C CA . GLU A 1 104 ? -9.844 47.906 18.844 1 93.38 104 GLU A CA 1
ATOM 799 C C . GLU A 1 104 ? -8.633 48.844 18.844 1 93.38 104 GLU A C 1
ATOM 801 O O . GLU A 1 104 ? -8.461 49.656 19.734 1 93.38 104 GLU A O 1
ATOM 806 N N . TYR A 1 105 ? -7.82 48.688 17.859 1 91.81 105 TYR A N 1
ATOM 807 C CA . TYR A 1 105 ? -6.617 49.5 17.719 1 91.81 105 TYR A CA 1
ATOM 808 C C . TYR A 1 105 ? -6.969 50.969 17.5 1 91.81 105 TYR A C 1
ATOM 810 O O . TYR A 1 105 ? -6.414 51.844 18.156 1 91.81 105 TYR A O 1
ATOM 818 N N . LYS A 1 106 ? -7.914 51.25 16.625 1 93.38 106 LYS A N 1
ATOM 819 C CA . LYS A 1 106 ? -8.352 52.625 16.328 1 93.38 106 LYS A CA 1
ATOM 820 C C . LYS A 1 106 ? -8.992 53.281 17.562 1 93.38 106 LYS A C 1
ATOM 822 O O . LYS A 1 106 ? -8.75 54.438 17.844 1 93.38 106 LYS A O 1
ATOM 827 N N . LYS A 1 107 ? -9.82 52.469 18.188 1 94.5 107 LYS A N 1
ATOM 828 C CA . LYS A 1 107 ? -10.469 52.969 19.406 1 94.5 107 LYS A CA 1
ATOM 829 C C . LYS A 1 107 ? -9.438 53.375 20.453 1 94.5 107 LYS A C 1
ATOM 831 O O . LYS A 1 107 ? -9.523 54.438 21.062 1 94.5 107 LYS A O 1
ATOM 836 N N . ALA A 1 108 ? -8.469 52.5 20.672 1 92.06 108 ALA A N 1
ATOM 837 C CA . ALA A 1 108 ? -7.43 52.75 21.656 1 92.06 108 ALA A CA 1
ATOM 838 C C . ALA A 1 108 ? -6.59 53.969 21.281 1 92.06 108 ALA A C 1
ATOM 840 O O . ALA A 1 108 ? -6.25 54.781 22.141 1 92.06 108 ALA A O 1
ATOM 841 N N . LYS A 1 109 ? -6.289 54.125 20.062 1 91.94 109 LYS A N 1
ATOM 842 C CA . LYS A 1 109 ? -5.488 55.25 19.578 1 91.94 109 LYS A CA 1
ATOM 843 C C . LYS A 1 109 ? -6.242 56.562 19.75 1 91.94 109 LYS A C 1
ATOM 845 O O . LYS A 1 109 ? -5.652 57.594 20.125 1 91.94 109 LYS A O 1
ATOM 850 N N . HIS A 1 110 ? -7.516 56.469 19.516 1 93.81 110 HIS A N 1
ATOM 851 C CA . HIS A 1 110 ? -8.352 57.656 19.672 1 93.81 110 HIS A CA 1
ATOM 852 C C . HIS A 1 110 ? -8.391 58.125 21.125 1 93.81 110 HIS A C 1
ATOM 854 O O . HIS A 1 110 ? -8.289 59.312 21.422 1 93.81 110 HIS A O 1
ATOM 860 N N . GLU A 1 111 ? -8.5 57.125 21.953 1 94.38 111 GLU A N 1
ATOM 861 C CA . GLU A 1 111 ? -8.539 57.438 23.375 1 94.38 111 GLU A CA 1
ATOM 862 C C . GLU A 1 111 ? -7.215 58 23.859 1 94.38 111 GLU A C 1
ATOM 864 O O . GLU A 1 111 ? -7.191 58.938 24.688 1 94.38 111 GLU A O 1
ATOM 869 N N . ILE A 1 112 ? -6.191 57.562 23.344 1 93.5 112 ILE A N 1
ATOM 870 C CA . ILE A 1 112 ? -4.863 58.031 23.719 1 93.5 112 ILE A CA 1
ATOM 871 C C . ILE A 1 112 ? -4.668 59.438 23.188 1 93.5 112 ILE A C 1
ATOM 873 O O . ILE A 1 112 ? -4.141 60.312 23.891 1 93.5 112 ILE A O 1
ATOM 877 N N . LYS A 1 113 ? -5.086 59.656 21.984 1 93.88 113 LYS A N 1
ATOM 878 C CA . LYS A 1 113 ? -4.965 60.969 21.375 1 93.88 113 LYS A CA 1
ATOM 879 C C . LYS A 1 113 ? -5.766 62.031 22.156 1 93.88 113 LYS A C 1
ATOM 881 O O . LYS A 1 113 ? -5.281 63.125 22.406 1 93.88 113 LYS A O 1
ATOM 886 N N . LYS A 1 114 ? -6.953 61.625 22.531 1 94.81 114 LYS A N 1
ATOM 887 C CA . LYS A 1 114 ? -7.805 62.5 23.328 1 94.81 114 LYS A CA 1
ATOM 888 C C . LYS A 1 114 ? -7.168 62.812 24.672 1 94.81 114 LYS A C 1
ATOM 890 O O . LYS A 1 114 ? -7.098 64 25.078 1 94.81 114 LYS A O 1
ATOM 895 N N . ALA A 1 115 ? -6.676 61.812 25.281 1 93.44 115 ALA A N 1
ATOM 896 C CA . ALA A 1 115 ? -6.055 62 26.594 1 93.44 115 ALA A CA 1
ATOM 897 C C . ALA A 1 115 ? -4.77 62.812 26.5 1 93.44 115 ALA A C 1
ATOM 899 O O . ALA A 1 115 ? -4.469 63.625 27.359 1 93.44 115 ALA A O 1
ATOM 900 N N . SER A 1 116 ? -4.078 62.625 25.484 1 91.81 116 SER A N 1
ATOM 901 C CA . SER A 1 116 ? -2.834 63.344 25.266 1 91.81 116 SER A CA 1
ATOM 902 C C . SER A 1 116 ? -3.1 64.812 24.984 1 91.81 116 SER A C 1
ATOM 904 O O . SER A 1 116 ? -2.383 65.688 25.469 1 91.81 116 SER A O 1
ATOM 906 N N . SER A 1 117 ? -4.098 65.062 24.234 1 92.94 117 SER A N 1
ATOM 907 C CA . SER A 1 117 ? -4.457 66.438 23.922 1 92.94 117 SER A CA 1
ATOM 908 C C . SER A 1 117 ? -4.902 67.188 25.172 1 92.94 117 SER A C 1
ATOM 910 O O . SER A 1 117 ? -4.52 68.375 25.375 1 92.94 117 SER A O 1
ATOM 912 N N . ASP A 1 118 ? -5.676 66.5 25.938 1 91.69 118 ASP A N 1
ATOM 913 C CA . ASP A 1 118 ? -6.133 67.125 27.188 1 91.69 118 ASP A CA 1
ATOM 914 C C . ASP A 1 118 ? -4.957 67.375 28.125 1 91.69 118 ASP A C 1
ATOM 916 O O . ASP A 1 118 ? -4.938 68.438 28.828 1 91.69 118 ASP A O 1
ATOM 920 N N . THR A 1 119 ? -4.035 66.5 28.125 1 91.62 119 THR A N 1
ATOM 921 C CA . THR A 1 119 ? -2.855 66.625 28.969 1 91.62 119 THR A CA 1
ATOM 922 C C . THR A 1 119 ? -1.995 67.812 28.516 1 91.62 119 THR A C 1
ATOM 924 O O . THR A 1 119 ? -1.48 68.562 29.328 1 91.62 119 THR A O 1
ATOM 927 N N . VAL A 1 120 ? -1.864 68 27.25 1 90.88 120 VAL A N 1
ATOM 928 C CA . VAL A 1 120 ? -1.078 69.062 26.688 1 90.88 120 VAL A CA 1
ATOM 929 C C . VAL A 1 120 ? -1.736 70.375 27.016 1 90.88 120 VAL A C 1
ATOM 931 O O . VAL A 1 120 ? -1.053 71.375 27.359 1 90.88 120 VAL A O 1
ATOM 934 N N . ARG A 1 121 ? -3.072 70.5 27 1 91.5 121 ARG A N 1
ATOM 935 C CA . ARG A 1 121 ? -3.807 71.688 27.359 1 91.5 121 ARG A CA 1
ATOM 936 C C . ARG A 1 121 ? -3.613 72.062 28.828 1 91.5 121 ARG A C 1
ATOM 938 O O . ARG A 1 121 ? -3.428 73.188 29.188 1 91.5 121 ARG A O 1
ATOM 945 N N . LEU A 1 122 ? -3.648 71 29.578 1 90.44 122 LEU A N 1
ATOM 946 C CA . LEU A 1 122 ? -3.451 71.188 31.016 1 90.44 122 LEU A CA 1
ATOM 947 C C . LEU A 1 122 ? -2.025 71.625 31.312 1 90.44 122 LEU A C 1
ATOM 949 O O . LEU A 1 122 ? -1.8 72.438 32.219 1 90.44 122 LEU A O 1
ATOM 953 N N . GLN A 1 123 ? -1.114 71.125 30.609 1 89.38 123 GLN A N 1
ATOM 954 C CA . GLN A 1 123 ? 0.287 71.5 30.766 1 89.38 123 GLN A CA 1
ATOM 955 C C . GLN A 1 123 ? 0.499 73 30.438 1 89.38 123 GLN A C 1
ATOM 957 O O . GLN A 1 123 ? 1.231 73.688 31.156 1 89.38 123 GLN A O 1
ATOM 962 N N . LYS A 1 124 ? -0.163 73.5 29.422 1 88.25 124 LYS A N 1
ATOM 963 C CA . LYS A 1 124 ? -0.054 74.875 29.031 1 88.25 124 LYS A CA 1
ATOM 964 C C . LYS A 1 124 ? -0.676 75.812 30.094 1 88.25 124 LYS A C 1
ATOM 966 O O . LYS A 1 124 ? -0.14 76.875 30.406 1 88.25 124 LYS A O 1
ATOM 971 N N . LYS A 1 125 ? -1.751 75.375 30.641 1 86.38 125 LYS A N 1
ATOM 972 C CA . LYS A 1 125 ? -2.426 76.125 31.688 1 86.38 125 LYS A CA 1
ATOM 973 C C . LYS A 1 125 ? -1.576 76.188 32.938 1 86.38 125 LYS A C 1
ATOM 975 O O . LYS A 1 125 ? -1.486 77.25 33.562 1 86.38 125 LYS A O 1
ATOM 980 N N . VAL A 1 126 ? -1.006 75.062 33.25 1 85.62 126 VAL A N 1
ATOM 981 C CA . VAL A 1 126 ? -0.158 75 34.438 1 85.62 126 VAL A CA 1
ATOM 982 C C . VAL A 1 126 ? 1.062 75.875 34.25 1 85.62 126 VAL A C 1
ATOM 984 O O . VAL A 1 126 ? 1.497 76.562 35.156 1 85.62 126 VAL A O 1
ATOM 987 N N . LYS A 1 127 ? 1.616 76 33.125 1 82.94 127 LYS A N 1
ATOM 988 C CA . LYS A 1 127 ? 2.785 76.812 32.844 1 82.94 127 LYS A CA 1
ATOM 989 C C . LYS A 1 127 ? 2.436 78.312 32.875 1 82.94 127 LYS A C 1
ATOM 991 O O . LYS A 1 127 ? 3.227 79.125 33.344 1 82.94 127 LYS A O 1
ATOM 996 N N . LYS A 1 128 ? 1.312 78.688 32.375 1 78.88 128 LYS A N 1
ATOM 997 C CA . LYS A 1 128 ? 0.879 80.062 32.344 1 78.88 128 LYS A CA 1
ATOM 998 C C . LYS A 1 128 ? 0.526 80.562 33.75 1 78.88 128 LYS A C 1
ATOM 1000 O O . LYS A 1 128 ? 0.841 81.688 34.094 1 78.88 128 LYS A O 1
ATOM 1005 N N . ASP A 1 129 ? -0.087 79.688 34.469 1 70 129 ASP A N 1
ATOM 1006 C CA . ASP A 1 129 ? -0.485 80.062 35.812 1 70 129 ASP A CA 1
ATOM 1007 C C . ASP A 1 129 ? 0.702 80.062 36.781 1 70 129 ASP A C 1
ATOM 1009 O O . ASP A 1 129 ? 0.591 80.5 37.906 1 70 129 ASP A O 1
ATOM 1013 N N . GLY A 1 130 ? 1.621 79.25 36.531 1 59.94 130 GLY A N 1
ATOM 1014 C CA . GLY A 1 130 ? 2.812 79.25 37.344 1 59.94 130 GLY A CA 1
ATOM 1015 C C . GLY A 1 130 ? 3.34 80.688 37.625 1 59.94 130 GLY A C 1
ATOM 1016 O O . GLY A 1 130 ? 4.207 80.875 38.5 1 59.94 130 GLY A O 1
ATOM 1017 N N . VAL A 1 131 ? 3.158 81.625 36.75 1 54.78 131 VAL A N 1
ATOM 1018 C CA . VAL A 1 131 ? 3.607 83 37.094 1 54.78 131 VAL A CA 1
ATOM 1019 C C . VAL A 1 131 ? 2.721 83.562 38.188 1 54.78 131 VAL A C 1
ATOM 1021 O O . VAL A 1 131 ? 3.064 84.625 38.781 1 54.78 131 VAL A O 1
ATOM 1024 N N . ASN A 1 132 ? 1.531 83.375 38.312 1 51.97 132 ASN A N 1
ATOM 1025 C CA . ASN A 1 132 ? 0.734 83.938 39.406 1 51.97 132 ASN A CA 1
ATOM 1026 C C . ASN A 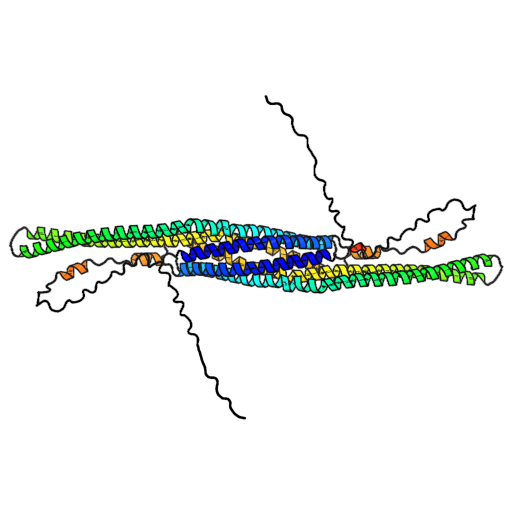1 132 ? 0.803 83.125 40.688 1 51.97 132 ASN A C 1
ATOM 1028 O O . ASN A 1 132 ? 0.821 81.875 40.625 1 51.97 132 ASN A O 1
ATOM 1032 N N . ILE A 1 133 ? 0.895 83.688 42 1 47.53 133 ILE A N 1
ATOM 1033 C CA . ILE A 1 133 ? 1.425 83.375 43.312 1 47.53 133 ILE A CA 1
ATOM 1034 C C . ILE A 1 133 ? 0.882 82 43.781 1 47.53 133 ILE A C 1
ATOM 1036 O O . ILE A 1 133 ? 1.629 81.188 44.312 1 47.53 133 ILE A O 1
ATOM 1040 N N . PHE A 1 134 ? -0.28 81.875 44.688 1 51.56 134 PHE A N 1
ATOM 1041 C CA . PHE A 1 134 ? -0.559 81.188 45.969 1 51.56 134 PHE A CA 1
ATOM 1042 C C . PHE A 1 134 ? -0.964 79.75 45.75 1 51.56 134 PHE A C 1
ATOM 1044 O O . PHE A 1 134 ? -0.257 78.875 46.156 1 51.56 134 PHE A O 1
ATOM 1051 N N . THR A 1 135 ? -2.203 79.188 46.344 1 53.94 135 THR A N 1
ATOM 1052 C CA . THR A 1 135 ? -2.867 78 46.844 1 53.94 135 THR A CA 1
ATOM 1053 C C . THR A 1 135 ? -3.174 77.062 45.656 1 53.94 135 THR A C 1
ATOM 1055 O O . THR A 1 135 ? -3.215 75.812 45.844 1 53.94 135 THR A O 1
ATOM 1058 N N . GLY A 1 136 ? -3.359 77.375 44.406 1 59.25 136 GLY A N 1
ATOM 1059 C CA . GLY A 1 136 ? -4.039 76.625 43.344 1 59.25 136 GLY A CA 1
ATOM 1060 C C . GLY A 1 136 ? -3.098 75.812 42.469 1 59.25 136 GLY A C 1
ATOM 1061 O O . GLY A 1 136 ? -3.541 75 41.625 1 59.25 136 GLY A O 1
ATOM 1062 N N . LYS A 1 137 ? -1.816 75.938 42.625 1 62.88 137 LYS A N 1
ATOM 1063 C CA . LYS A 1 137 ? -0.801 75.312 41.812 1 62.88 137 LYS A CA 1
ATOM 1064 C C . LYS A 1 137 ? -0.716 73.812 42.125 1 62.88 137 LYS A C 1
ATOM 1066 O O . LYS A 1 137 ? -0.61 73 41.188 1 62.88 137 LYS A O 1
ATOM 1071 N N . ASN A 1 138 ? -0.691 73.625 43.469 1 74.75 138 ASN A N 1
ATOM 1072 C CA . ASN A 1 138 ? -0.561 72.25 43.844 1 74.75 138 ASN A CA 1
ATOM 1073 C C . ASN A 1 138 ? -1.702 71.375 43.312 1 74.75 138 ASN A C 1
ATOM 1075 O O . ASN A 1 138 ? -1.488 70.25 42.906 1 74.75 138 ASN A O 1
ATOM 1079 N N . ASP A 1 139 ? -2.859 72.062 43.156 1 81.81 139 ASP A N 1
ATOM 1080 C CA . ASP A 1 139 ? -4.023 71.312 42.656 1 81.81 139 ASP A CA 1
ATOM 1081 C C . ASP A 1 139 ? -3.938 71.125 41.156 1 81.81 139 ASP A C 1
ATOM 1083 O O . ASP A 1 139 ? -4.258 70 40.656 1 81.81 139 ASP A O 1
ATOM 1087 N N . MET A 1 140 ? -3.312 72.062 40.5 1 83.69 140 MET A N 1
ATOM 1088 C CA . MET A 1 140 ? -3.213 72 39.062 1 83.69 140 MET A CA 1
ATOM 1089 C C . MET A 1 140 ? -2.119 71 38.656 1 83.69 140 MET A C 1
ATOM 1091 O O . MET A 1 140 ? -2.264 70.312 37.656 1 83.69 140 MET A O 1
ATOM 1095 N N . GLN A 1 141 ? -1.065 71.062 39.469 1 84.88 141 GLN A N 1
ATOM 1096 C CA . GLN A 1 141 ? 0.008 70.062 39.219 1 84.88 141 GLN A CA 1
ATOM 1097 C C . GLN A 1 141 ? -0.459 68.688 39.469 1 84.88 141 GLN A C 1
ATOM 1099 O O . GLN A 1 141 ? -0.075 67.75 38.719 1 84.88 141 GLN A O 1
ATOM 1104 N N . SER A 1 142 ? -1.277 68.5 40.438 1 89.75 142 SER A N 1
ATOM 1105 C CA . SER A 1 142 ? -1.837 67.188 40.719 1 89.75 142 SER A CA 1
ATOM 1106 C C . SER A 1 142 ? -2.736 66.688 39.594 1 89.75 142 SER A C 1
ATOM 1108 O O . SER A 1 142 ? -2.719 65.5 39.219 1 89.75 142 SER A O 1
ATOM 1110 N N . LYS A 1 143 ? -3.453 67.562 39.031 1 89.19 143 LYS A N 1
ATOM 1111 C CA . LYS A 1 143 ? -4.324 67.25 37.906 1 89.19 143 LYS A CA 1
ATOM 1112 C C . LYS A 1 143 ? -3.51 66.875 36.656 1 89.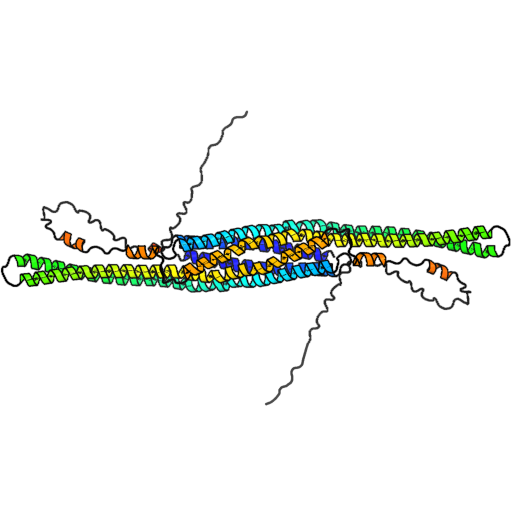19 143 LYS A C 1
ATOM 1114 O O . LYS A 1 143 ? -3.887 66 35.906 1 89.19 143 LYS A O 1
ATOM 1119 N N . LEU A 1 144 ? -2.406 67.562 36.469 1 89.19 144 LEU A N 1
ATOM 1120 C CA . LEU A 1 144 ? -1.521 67.25 35.344 1 89.19 144 LEU A CA 1
ATOM 1121 C C . LEU A 1 144 ? -0.875 65.875 35.5 1 89.19 144 LEU A C 1
ATOM 1123 O O . LEU A 1 144 ? -0.799 65.125 34.531 1 89.19 144 LEU A O 1
ATOM 1127 N N . ASP A 1 145 ? -0.424 65.562 36.688 1 90.62 145 ASP A N 1
ATOM 1128 C CA . ASP A 1 145 ? 0.183 64.25 36.969 1 90.62 145 ASP A CA 1
ATOM 1129 C C . ASP A 1 145 ? -0.816 63.125 36.719 1 90.62 145 ASP A C 1
ATOM 1131 O O . ASP A 1 145 ? -0.457 62.062 36.219 1 90.62 145 ASP A O 1
ATOM 1135 N N . HIS A 1 146 ? -2.094 63.375 37.156 1 91.94 146 HIS A N 1
ATOM 1136 C CA . HIS A 1 146 ? -3.141 62.375 36.938 1 91.94 146 HIS A CA 1
ATOM 1137 C C . HIS A 1 146 ? -3.42 62.188 35.438 1 91.94 146 HIS A C 1
ATOM 1139 O O . HIS A 1 146 ? -3.65 61.062 35 1 91.94 146 HIS A O 1
ATOM 1145 N N . ALA A 1 147 ? -3.381 63.312 34.719 1 91.56 147 ALA A N 1
ATOM 1146 C CA . ALA A 1 147 ? -3.617 63.25 33.281 1 91.56 147 ALA A CA 1
ATOM 1147 C C . ALA A 1 147 ? -2.496 62.469 32.594 1 91.56 147 ALA A C 1
ATOM 1149 O O . ALA A 1 147 ? -2.748 61.688 31.672 1 91.56 147 ALA A O 1
ATOM 1150 N N . MET A 1 148 ? -1.257 62.688 33 1 89.62 148 MET A N 1
ATOM 1151 C CA . MET A 1 148 ? -0.11 62 32.438 1 89.62 148 MET A CA 1
ATOM 1152 C C . MET A 1 148 ? -0.176 60.5 32.75 1 89.62 148 MET A C 1
ATOM 1154 O O . MET A 1 148 ? 0.168 59.688 31.906 1 89.62 148 MET A O 1
ATOM 1158 N N . HIS A 1 149 ? -0.63 60.188 33.969 1 92.06 149 HIS A N 1
ATOM 1159 C CA . HIS A 1 149 ? -0.805 58.812 34.344 1 92.06 149 HIS A CA 1
ATOM 1160 C C . HIS A 1 149 ? -1.897 58.125 33.5 1 92.06 149 HIS A C 1
ATOM 1162 O O . HIS A 1 149 ? -1.78 56.969 33.156 1 92.06 149 HIS A O 1
ATOM 1168 N N . ASP A 1 150 ? -2.887 58.906 33.219 1 92.56 150 ASP A N 1
ATOM 1169 C CA . ASP A 1 150 ? -3.982 58.375 32.406 1 92.56 150 ASP A CA 1
ATOM 1170 C C . ASP A 1 150 ? -3.51 58.031 31 1 92.56 150 ASP A C 1
ATOM 1172 O O . ASP A 1 150 ? -3.891 57 30.438 1 92.56 150 ASP A O 1
ATOM 1176 N N . VAL A 1 151 ? -2.688 58.906 30.422 1 91.25 151 VAL A N 1
ATOM 1177 C CA . VAL A 1 151 ? -2.141 58.656 29.094 1 91.25 151 VAL A CA 1
ATOM 1178 C C . VAL A 1 151 ? -1.268 57.406 29.109 1 91.25 151 VAL A C 1
ATOM 1180 O O . VAL A 1 151 ? -1.351 56.562 28.219 1 91.25 151 VAL A O 1
ATOM 1183 N N . ASN A 1 152 ? -0.468 57.25 30.172 1 89.88 152 ASN A N 1
ATOM 1184 C CA . ASN A 1 152 ? 0.384 56.094 30.312 1 89.88 152 ASN A CA 1
ATOM 1185 C C . ASN A 1 152 ? -0.442 54.812 30.453 1 89.88 152 ASN A C 1
ATOM 1187 O O . ASN A 1 152 ? -0.085 53.781 29.906 1 89.88 152 ASN A O 1
ATOM 1191 N N . ASP A 1 153 ? -1.5 54.875 31.203 1 92.56 153 ASP A N 1
ATOM 1192 C CA . ASP A 1 153 ? -2.373 53.719 31.391 1 92.56 153 ASP A CA 1
ATOM 1193 C C . ASP A 1 153 ? -3.021 53.312 30.062 1 92.56 153 ASP A C 1
ATOM 1195 O O . ASP A 1 153 ? -3.207 52.125 29.812 1 92.56 153 ASP A O 1
ATOM 1199 N N . LYS A 1 154 ? -3.359 54.281 29.312 1 92.38 154 LYS A N 1
ATOM 1200 C CA . LYS A 1 154 ? -3.99 53.969 28.031 1 92.38 154 LYS A CA 1
ATOM 1201 C C . LYS A 1 154 ? -2.996 53.344 27.062 1 92.38 154 LYS A C 1
ATOM 1203 O O . LYS A 1 154 ? -3.367 52.5 26.25 1 92.38 154 LYS A O 1
ATOM 1208 N N . TYR A 1 155 ? -1.735 53.688 27.141 1 90.06 155 TYR A N 1
ATOM 1209 C CA . TYR A 1 155 ? -0.706 53.062 26.344 1 90.06 155 TYR A CA 1
ATOM 1210 C C . TYR A 1 155 ? -0.5 51.625 26.766 1 90.06 155 TYR A C 1
ATOM 1212 O O . TYR A 1 155 ? -0.294 50.719 25.938 1 90.06 155 TYR A O 1
ATOM 1220 N N . LYS A 1 156 ? -0.558 51.438 28.094 1 90.94 156 LYS A N 1
ATOM 1221 C CA . LYS A 1 156 ? -0.458 50.062 28.609 1 90.94 156 LYS A CA 1
ATOM 1222 C C . LYS A 1 156 ? -1.636 49.219 28.141 1 90.94 156 LYS A C 1
ATOM 1224 O O . LYS A 1 156 ? -1.472 48.031 27.828 1 90.94 156 LYS A O 1
ATOM 1229 N N . LEU A 1 157 ? -2.775 49.875 28.109 1 91.31 157 LEU A N 1
ATOM 1230 C CA . LEU A 1 157 ? -3.963 49.156 27.656 1 91.31 157 LEU A CA 1
ATOM 1231 C C . LEU A 1 157 ? -3.848 48.812 26.172 1 91.31 157 LEU A C 1
ATOM 1233 O O . LEU A 1 157 ? -4.281 47.719 25.766 1 91.31 157 LEU A O 1
ATOM 1237 N N . LEU A 1 158 ? -3.301 49.719 25.359 1 91.88 158 LEU A N 1
ATOM 1238 C CA . LEU A 1 158 ? -3.078 49.438 23.953 1 91.88 158 LEU A CA 1
ATOM 1239 C C . LEU A 1 158 ? -2.119 48.25 23.766 1 91.88 158 LEU A C 1
ATOM 1241 O O . LEU A 1 158 ? -2.352 47.375 22.938 1 91.88 158 LEU A O 1
ATOM 1245 N N . GLU A 1 159 ? -1.067 48.281 24.578 1 91.88 159 GLU A N 1
ATOM 1246 C CA . GLU A 1 159 ? -0.104 47.188 24.531 1 91.88 159 GLU A CA 1
ATOM 1247 C C . GLU A 1 159 ? -0.764 45.875 24.875 1 91.88 159 GLU A C 1
ATOM 1249 O O . GLU A 1 159 ? -0.538 44.875 24.188 1 91.88 159 GLU A O 1
ATOM 1254 N N . GLU A 1 160 ? -1.564 45.844 25.906 1 91.69 160 GLU A N 1
ATOM 1255 C CA . GLU A 1 160 ? -2.252 44.625 26.312 1 91.69 160 GLU A CA 1
ATOM 1256 C C . GLU A 1 160 ? -3.236 44.156 25.234 1 91.69 160 GLU A C 1
ATOM 1258 O O . GLU A 1 160 ? -3.41 42.969 25.031 1 91.69 160 GLU A O 1
ATOM 1263 N N . THR A 1 161 ? -3.893 45.062 24.609 1 91 161 THR A N 1
ATOM 1264 C CA . THR A 1 161 ? -4.824 44.75 23.547 1 91 161 THR A CA 1
ATOM 1265 C C . THR A 1 161 ? -4.094 44.125 22.359 1 91 161 THR A C 1
ATOM 1267 O O . THR A 1 161 ? -4.586 43.156 21.766 1 91 161 THR A O 1
ATOM 1270 N N . GLU A 1 162 ? -2.896 44.656 22.031 1 92.38 162 GLU A N 1
ATOM 1271 C CA . GLU A 1 162 ? -2.086 44.125 20.953 1 92.38 162 GLU A CA 1
ATOM 1272 C C . GLU A 1 162 ? -1.608 42.688 21.281 1 92.38 162 GLU A C 1
ATOM 1274 O O . GLU A 1 162 ? -1.62 41.812 20.422 1 92.38 162 GLU A O 1
ATOM 1279 N N . LYS A 1 163 ? -1.157 42.562 22.531 1 92.75 163 LYS A N 1
ATOM 1280 C CA . LYS A 1 163 ? -0.708 41.219 22.969 1 92.75 163 LYS A CA 1
ATOM 1281 C C . LYS A 1 163 ? -1.84 40.219 22.875 1 92.75 163 LYS A C 1
ATOM 1283 O O . LYS A 1 163 ? -1.631 39.062 22.438 1 92.75 163 LYS A O 1
ATOM 1288 N N . ASN A 1 164 ? -3.008 40.656 23.297 1 92.56 164 ASN A N 1
ATOM 1289 C CA . ASN A 1 164 ? -4.16 39.75 23.266 1 92.56 164 ASN A CA 1
ATOM 1290 C C . ASN A 1 164 ? -4.559 39.406 21.828 1 92.56 164 ASN A C 1
ATOM 1292 O O . ASN A 1 164 ? -4.945 38.281 21.531 1 92.56 164 ASN A O 1
ATOM 1296 N N . ALA A 1 165 ? -4.551 40.406 20.969 1 92.94 165 ALA A N 1
ATOM 1297 C CA . ALA A 1 165 ? -4.855 40.156 19.562 1 92.94 165 ALA A CA 1
ATOM 1298 C C . ALA A 1 165 ? -3.869 39.156 18.953 1 92.94 165 ALA A C 1
ATOM 1300 O O . ALA A 1 165 ? -4.262 38.25 18.203 1 92.94 165 ALA A O 1
ATOM 1301 N N . LEU A 1 166 ? -2.615 39.344 19.234 1 92.19 166 LEU A N 1
ATOM 1302 C CA . LEU A 1 166 ? -1.587 38.438 18.719 1 92.19 166 LEU A CA 1
ATOM 1303 C C . LEU A 1 166 ? -1.766 37.031 19.281 1 92.19 166 LEU A C 1
ATOM 1305 O O . LEU A 1 166 ? -1.633 36.062 18.547 1 92.19 166 LEU A O 1
ATOM 1309 N N . ARG A 1 167 ? -2.018 36.938 20.562 1 93.38 167 ARG A N 1
ATOM 1310 C CA . ARG A 1 167 ? -2.246 35.656 21.188 1 93.38 167 ARG A CA 1
ATOM 1311 C C . ARG A 1 167 ? -3.393 34.906 20.5 1 93.38 167 ARG A C 1
ATOM 1313 O O . ARG A 1 167 ? -3.277 33.719 20.203 1 93.38 167 ARG A O 1
ATOM 1320 N N . THR A 1 168 ? -4.461 35.594 20.281 1 94 168 THR A N 1
ATOM 1321 C CA . THR A 1 168 ? -5.621 35 19.641 1 94 168 THR A CA 1
ATOM 1322 C C . THR A 1 168 ? -5.266 34.531 18.234 1 94 168 THR A C 1
ATOM 1324 O O . THR A 1 168 ? -5.695 33.438 17.812 1 94 168 THR A O 1
ATOM 1327 N N . ALA A 1 169 ? -4.508 35.312 17.516 1 92.06 169 ALA A N 1
ATOM 1328 C CA . ALA A 1 169 ? -4.094 34.938 16.172 1 92.06 169 ALA A CA 1
ATOM 1329 C C . ALA A 1 169 ? -3.201 33.688 16.188 1 92.06 169 ALA A C 1
ATOM 1331 O O . ALA A 1 169 ? -3.33 32.812 15.328 1 92.06 169 ALA A O 1
ATOM 1332 N N . LEU A 1 170 ? -2.289 33.688 17.125 1 92.38 170 LEU A N 1
ATOM 1333 C CA . LEU A 1 170 ? -1.364 32.562 17.219 1 92.38 170 LEU A CA 1
ATOM 1334 C C . LEU A 1 170 ? -2.098 31.281 17.625 1 92.38 170 LEU A C 1
ATOM 1336 O O . LEU A 1 170 ? -1.781 30.188 17.125 1 92.38 170 LEU A O 1
ATOM 1340 N N . ILE A 1 171 ? -3.029 31.391 18.516 1 93.88 171 ILE A N 1
ATOM 1341 C CA . ILE A 1 171 ? -3.828 30.25 18.922 1 93.88 171 ILE A CA 1
ATOM 1342 C C . ILE A 1 171 ? -4.625 29.719 17.734 1 93.88 171 ILE A C 1
ATOM 1344 O O . ILE A 1 171 ? -4.738 28.5 17.547 1 93.88 171 ILE A O 1
ATOM 1348 N N . GLU A 1 172 ? -5.156 30.625 16.953 1 92.75 172 GLU A N 1
ATOM 1349 C CA . GLU A 1 172 ? -5.887 30.219 15.75 1 92.75 172 GLU A CA 1
ATOM 1350 C C . GLU A 1 172 ? -4.98 29.469 14.773 1 92.75 172 GLU A C 1
ATOM 1352 O O . GLU A 1 172 ? -5.383 28.453 14.203 1 92.75 172 GLU A O 1
ATOM 1357 N N . GLU A 1 173 ? -3.861 29.984 14.578 1 91.06 173 GLU A N 1
ATOM 1358 C CA . GLU A 1 173 ? -2.904 29.344 13.688 1 91.06 173 GLU A CA 1
ATOM 1359 C C . GLU A 1 173 ? -2.508 27.969 14.203 1 91.06 173 GLU A C 1
ATOM 1361 O O . GLU A 1 173 ? -2.484 27 13.445 1 91.06 173 GLU A O 1
ATOM 1366 N N . ARG A 1 174 ? -2.197 27.922 15.461 1 93.38 174 ARG A N 1
ATOM 1367 C CA . ARG A 1 174 ? -1.835 26.641 16.078 1 93.38 174 ARG A CA 1
ATOM 1368 C C . ARG A 1 174 ? -2.992 25.656 16 1 93.38 174 ARG A C 1
ATOM 1370 O O . ARG A 1 174 ? -2.779 24.453 15.789 1 93.38 174 ARG A O 1
ATOM 1377 N N . GLY A 1 175 ? -4.176 26.172 16.234 1 94.06 175 GLY A N 1
ATOM 1378 C CA . GLY A 1 175 ? -5.355 25.328 16.156 1 94.06 175 GLY A CA 1
ATOM 1379 C C . GLY A 1 175 ? -5.504 24.641 14.82 1 94.06 175 GLY A C 1
ATOM 1380 O O . GLY A 1 175 ? -5.98 23.5 14.758 1 94.06 175 GLY A O 1
ATOM 1381 N N . ARG A 1 176 ? -5.121 25.234 13.75 1 93.56 176 ARG A N 1
ATOM 1382 C CA . ARG A 1 176 ? -5.184 24.641 12.422 1 93.56 176 ARG A CA 1
ATOM 1383 C C . ARG A 1 176 ? -4.254 23.438 12.312 1 93.56 176 ARG A C 1
ATOM 1385 O O . ARG A 1 176 ? -4.641 22.391 11.781 1 93.56 176 ARG A O 1
ATOM 1392 N N . PHE A 1 177 ? -3.055 23.578 12.812 1 94.06 177 PHE A N 1
ATOM 1393 C CA . PHE A 1 177 ? -2.1 22.469 12.758 1 94.06 177 PHE A CA 1
ATOM 1394 C C . PHE A 1 177 ? -2.518 21.344 13.688 1 94.06 177 PHE A C 1
ATOM 1396 O O . PHE A 1 177 ? -2.312 20.172 13.367 1 94.06 177 PHE A O 1
ATOM 1403 N N . CYS A 1 178 ? -3.016 21.719 14.875 1 94.56 178 CYS A N 1
ATOM 1404 C CA . CYS A 1 178 ? -3.531 20.688 15.758 1 94.56 178 CYS A CA 1
ATOM 1405 C C . CYS A 1 178 ? -4.645 19.891 15.086 1 94.56 178 CYS A C 1
ATOM 1407 O O . CYS A 1 178 ? -4.68 18.656 15.18 1 94.56 178 CYS A O 1
ATOM 1409 N N . LEU A 1 179 ? -5.551 20.594 14.414 1 95.12 179 LEU A N 1
ATOM 1410 C CA . LEU A 1 179 ? -6.605 19.922 13.664 1 95.12 179 LEU A CA 1
ATOM 1411 C C . LEU A 1 179 ? -6.016 19.031 12.578 1 95.12 179 LEU A C 1
ATOM 1413 O O . LEU A 1 179 ? -6.465 17.906 12.383 1 95.12 179 LEU A O 1
ATOM 1417 N N . PHE A 1 180 ? -5.102 19.531 11.828 1 96.56 180 PHE A N 1
ATOM 1418 C CA . PHE A 1 180 ? -4.445 18.781 10.766 1 96.56 180 PHE A CA 1
ATOM 1419 C C . PHE A 1 180 ? -3.871 17.469 11.297 1 96.56 180 PHE A C 1
ATOM 1421 O O . PHE A 1 180 ? -4.059 16.422 10.695 1 96.56 180 PHE A O 1
ATOM 1428 N N . ILE A 1 181 ? -3.129 17.516 12.406 1 96.81 181 ILE A N 1
ATOM 1429 C CA . ILE A 1 181 ? -2.52 16.328 13.016 1 96.81 181 ILE A CA 1
ATOM 1430 C C . ILE A 1 181 ? -3.607 15.336 13.414 1 96.81 181 ILE A C 1
ATOM 1432 O O . ILE A 1 181 ? -3.459 14.133 13.203 1 96.81 181 ILE A O 1
ATOM 1436 N N . SER A 1 182 ? -4.668 15.859 13.938 1 96.5 182 SER A N 1
ATOM 1437 C CA . SER A 1 182 ? -5.793 14.992 14.297 1 96.5 182 SER A CA 1
ATOM 1438 C C . SER A 1 182 ? -6.383 14.32 13.055 1 96.5 182 SER A C 1
ATOM 1440 O O . SER A 1 182 ? -6.859 13.188 13.125 1 96.5 182 SER A O 1
ATOM 1442 N N . CYS A 1 183 ? -6.375 15.023 11.961 1 96.81 183 CYS A N 1
ATOM 1443 C CA . CYS A 1 183 ? -6.949 14.516 10.719 1 96.81 183 CYS A CA 1
ATOM 1444 C C . CYS A 1 183 ? -6.055 13.453 10.094 1 96.81 183 CYS A C 1
ATOM 1446 O O . CYS A 1 183 ? -6.543 12.539 9.43 1 96.81 183 CYS A O 1
ATOM 1448 N N . ILE A 1 184 ? -4.746 13.445 10.266 1 97.19 184 ILE A N 1
ATOM 1449 C CA . ILE A 1 184 ? -3.814 12.523 9.625 1 97.19 184 ILE A CA 1
ATOM 1450 C C . ILE A 1 184 ? -3.689 11.25 10.469 1 97.19 184 ILE A C 1
ATOM 1452 O O . ILE A 1 184 ? -3.336 10.188 9.953 1 97.19 184 ILE A O 1
ATOM 1456 N N . LYS A 1 185 ? -4.008 11.359 11.734 1 97.31 185 LYS A N 1
ATOM 1457 C CA . LYS A 1 185 ? -3.783 10.281 12.688 1 97.31 185 LYS A CA 1
ATOM 1458 C C . LYS A 1 185 ? -4.469 8.992 12.234 1 97.31 185 LYS A C 1
ATOM 1460 O O . LYS A 1 185 ? -3.85 7.93 12.203 1 97.31 185 LYS A O 1
ATOM 1465 N N . PRO A 1 186 ? -5.723 9.039 11.875 1 97.06 186 PRO A N 1
ATOM 1466 C CA . PRO A 1 186 ? -6.355 7.793 11.438 1 97.06 186 PRO A CA 1
ATOM 1467 C C . PRO A 1 186 ? -5.664 7.176 10.219 1 97.06 186 PRO A C 1
ATOM 1469 O O . PRO A 1 186 ? -5.582 5.949 10.109 1 97.06 186 PRO A O 1
ATOM 1472 N N . PHE A 1 187 ? -5.293 8 9.297 1 97.12 187 PHE A N 1
ATOM 1473 C CA . PHE A 1 187 ? -4.578 7.531 8.117 1 97.12 187 PHE A CA 1
ATOM 1474 C C . PHE A 1 187 ? -3.32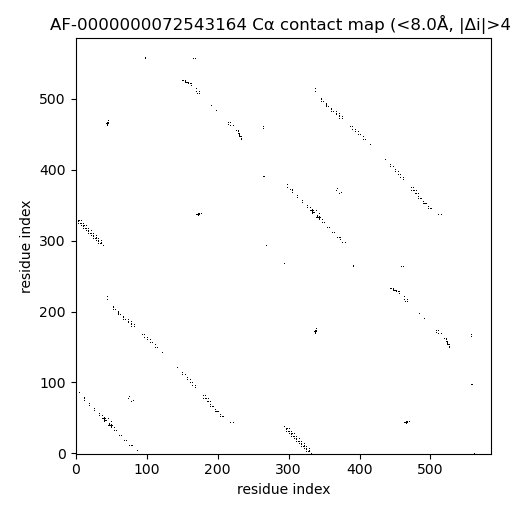8 6.754 8.516 1 97.12 187 PHE A C 1
ATOM 1476 O O . PHE A 1 187 ? -3.119 5.629 8.055 1 97.12 187 PHE A O 1
ATOM 1483 N N . VAL A 1 188 ? -2.514 7.332 9.406 1 96.88 188 VAL A N 1
ATOM 1484 C CA . VAL A 1 188 ? -1.276 6.703 9.852 1 96.88 188 VAL A CA 1
ATOM 1485 C C . VAL A 1 188 ? -1.599 5.449 10.664 1 96.88 188 VAL A C 1
ATOM 1487 O O . VAL A 1 188 ? -0.934 4.418 10.523 1 96.88 188 VAL A O 1
ATOM 1490 N N . ASP A 1 189 ? -2.607 5.523 11.477 1 95.31 189 ASP A N 1
ATOM 1491 C CA . ASP A 1 189 ? -3.018 4.371 12.266 1 95.31 189 ASP A CA 1
ATOM 1492 C C . ASP A 1 189 ? -3.381 3.189 11.367 1 95.31 189 ASP A C 1
ATOM 1494 O O . ASP A 1 189 ? -3.041 2.043 11.672 1 95.31 189 ASP A O 1
ATOM 1498 N N . ASN A 1 190 ? -4.078 3.453 10.352 1 95.31 190 ASN A N 1
ATOM 1499 C CA . ASN A 1 190 ? -4.473 2.395 9.43 1 95.31 190 ASN A CA 1
ATOM 1500 C C . ASN A 1 190 ? -3.273 1.852 8.656 1 95.31 190 ASN A C 1
ATOM 1502 O O . ASN A 1 190 ? -3.236 0.67 8.312 1 95.31 190 ASN A O 1
ATOM 1506 N N . GLU A 1 191 ? -2.295 2.67 8.312 1 94.12 191 GLU A N 1
ATOM 1507 C CA . GLU A 1 191 ? -1.052 2.176 7.723 1 94.12 191 GLU A CA 1
ATOM 1508 C C . GLU A 1 191 ? -0.365 1.177 8.648 1 94.12 191 GLU A C 1
ATOM 1510 O O . GLU A 1 191 ? 0.09 0.12 8.203 1 94.12 191 GLU A O 1
ATOM 1515 N N . VAL A 1 192 ? -0.258 1.516 9.883 1 92.88 192 VAL A N 1
ATOM 1516 C CA . VAL A 1 192 ? 0.384 0.664 10.883 1 92.88 192 VAL A CA 1
ATOM 1517 C C . VAL A 1 192 ? -0.381 -0.652 11.008 1 92.88 192 VAL A C 1
ATOM 1519 O O . VAL A 1 192 ? 0.22 -1.71 11.211 1 92.88 192 VAL A O 1
ATOM 1522 N N . ALA A 1 193 ? -1.688 -0.587 10.875 1 91.38 193 ALA A N 1
ATOM 1523 C CA . ALA A 1 193 ? -2.521 -1.784 10.969 1 91.38 193 ALA A CA 1
ATOM 1524 C C . ALA A 1 193 ? -2.193 -2.768 9.844 1 91.38 193 ALA A C 1
ATOM 1526 O O . ALA A 1 193 ? -2.406 -3.973 9.992 1 91.38 193 ALA A O 1
ATOM 1527 N N . LEU A 1 194 ? -1.682 -2.303 8.68 1 88.19 194 LEU A N 1
ATOM 1528 C CA . LEU A 1 194 ? -1.289 -3.156 7.566 1 88.19 194 LEU A CA 1
ATOM 1529 C C . LEU A 1 194 ? -0.137 -4.074 7.961 1 88.19 194 LEU A C 1
ATOM 1531 O O . LEU A 1 194 ? 0.001 -5.172 7.422 1 88.19 194 LEU A O 1
ATOM 1535 N N . LEU A 1 195 ? 0.696 -3.744 8.938 1 83.06 195 LEU A N 1
ATOM 1536 C CA . LEU A 1 195 ? 1.89 -4.469 9.367 1 83.06 195 LEU A CA 1
ATOM 1537 C C . LEU A 1 195 ? 1.526 -5.852 9.891 1 83.06 195 LEU A C 1
ATOM 1539 O O . LEU A 1 195 ? 2.209 -6.836 9.586 1 83.06 195 LEU A O 1
ATOM 1543 N N . THR A 1 196 ? 0.511 -5.906 10.602 1 82.56 196 THR A N 1
ATOM 1544 C CA . THR A 1 196 ? 0.133 -7.164 11.234 1 82.56 196 THR A CA 1
ATOM 1545 C C . THR A 1 196 ? -0.174 -8.227 10.188 1 82.56 196 THR A C 1
ATOM 1547 O O . THR A 1 196 ? 0.161 -9.398 10.367 1 82.56 196 THR A O 1
ATOM 1550 N N . GLU A 1 197 ? -0.706 -7.824 9.086 1 84.19 197 GLU A N 1
ATOM 1551 C CA . GLU A 1 197 ? -1.068 -8.773 8.039 1 84.19 197 GLU A CA 1
ATOM 1552 C C . GLU A 1 197 ? 0.16 -9.227 7.258 1 84.19 197 GLU A C 1
ATOM 1554 O O . GLU A 1 197 ? 0.242 -10.391 6.84 1 84.19 197 GLU A O 1
ATOM 1559 N N . ILE A 1 198 ? 1.097 -8.422 7.129 1 84.75 198 ILE A N 1
ATOM 1560 C CA . ILE A 1 198 ? 2.248 -8.672 6.27 1 84.75 198 ILE A CA 1
ATOM 1561 C C . ILE A 1 198 ? 3.188 -9.672 6.941 1 84.75 198 ILE A C 1
ATOM 1563 O O . ILE A 1 198 ? 3.844 -10.469 6.266 1 84.75 198 ILE A O 1
ATOM 1567 N N . THR A 1 199 ? 3.166 -9.758 8.266 1 83.88 199 THR A N 1
ATOM 1568 C CA . THR A 1 199 ? 4.043 -10.672 8.992 1 83.88 199 THR A CA 1
ATOM 1569 C C . THR A 1 199 ? 3.693 -12.117 8.672 1 83.88 199 THR A C 1
ATOM 1571 O O . THR A 1 199 ? 4.578 -12.977 8.609 1 83.88 199 THR A O 1
ATOM 1574 N N . HIS A 1 200 ? 2.506 -12.367 8.367 1 87.06 200 HIS A N 1
ATOM 1575 C CA . HIS A 1 200 ? 2.057 -13.727 8.109 1 87.06 200 HIS A CA 1
ATOM 1576 C C . HIS A 1 200 ? 2.465 -14.188 6.711 1 87.06 200 HIS A C 1
ATOM 1578 O O . HIS A 1 200 ? 2.533 -15.383 6.441 1 87.06 200 HIS A O 1
ATOM 1584 N N . LEU A 1 201 ? 2.771 -13.281 5.809 1 93.56 201 LEU A N 1
ATOM 1585 C CA . LEU A 1 201 ? 3.102 -13.602 4.422 1 93.56 201 LEU A CA 1
ATOM 1586 C C . LEU A 1 201 ? 4.422 -14.359 4.34 1 93.56 201 LEU A C 1
ATOM 1588 O O . LEU A 1 201 ? 4.559 -15.281 3.537 1 93.56 201 LEU A O 1
ATOM 1592 N N . GLN A 1 202 ? 5.312 -14.023 5.215 1 91 202 GLN A N 1
ATOM 1593 C CA . GLN A 1 202 ? 6.66 -14.578 5.156 1 91 202 GLN A CA 1
ATOM 1594 C C . GLN A 1 202 ? 6.648 -16.078 5.438 1 91 202 GLN A C 1
ATOM 1596 O O . GLN A 1 202 ? 7.32 -16.844 4.746 1 91 202 GLN A O 1
ATOM 1601 N N . GLU A 1 203 ? 5.945 -16.438 6.418 1 92.69 203 GLU A N 1
ATOM 1602 C CA . GLU A 1 203 ? 5.883 -17.844 6.773 1 92.69 203 GLU A CA 1
ATOM 1603 C C . GLU A 1 203 ? 5.27 -18.672 5.648 1 92.69 203 GLU A C 1
ATOM 1605 O O . GLU A 1 203 ? 5.758 -19.766 5.328 1 92.69 203 GLU A O 1
ATOM 1610 N N . ILE A 1 204 ? 4.211 -18.203 5.086 1 95.69 204 ILE A N 1
ATOM 1611 C CA . ILE A 1 204 ? 3.533 -18.922 4.008 1 95.69 204 ILE A CA 1
ATOM 1612 C C . ILE A 1 204 ? 4.465 -19.031 2.801 1 95.69 204 ILE A C 1
ATOM 1614 O O . ILE A 1 204 ? 4.57 -20.094 2.191 1 95.69 204 ILE A O 1
ATOM 1618 N N . MET A 1 205 ? 5.148 -17.953 2.533 1 95.75 205 MET A N 1
ATOM 1619 C CA . MET A 1 205 ? 6.051 -17.953 1.385 1 95.75 205 MET A CA 1
ATOM 1620 C C . MET A 1 205 ? 7.203 -18.938 1.588 1 95.75 205 MET A C 1
ATOM 1622 O O . MET A 1 205 ? 7.613 -19.609 0.649 1 95.75 205 MET A O 1
ATOM 1626 N N . HIS A 1 206 ? 7.707 -19 2.756 1 93.94 206 HIS A N 1
ATOM 1627 C CA . HIS A 1 206 ? 8.773 -19.953 3.068 1 93.94 206 HIS A CA 1
ATOM 1628 C C . HIS A 1 206 ? 8.312 -21.391 2.842 1 93.94 206 HIS A C 1
ATOM 1630 O O . HIS A 1 206 ? 9.031 -22.188 2.24 1 93.94 206 HIS A O 1
ATOM 1636 N N . SER A 1 207 ? 7.148 -21.688 3.297 1 94 207 SER A N 1
ATOM 1637 C CA . SER A 1 207 ? 6.57 -23.016 3.102 1 94 207 SER A CA 1
ATOM 1638 C C . SER A 1 207 ? 6.418 -23.344 1.618 1 94 207 SER A C 1
ATOM 1640 O O . SER A 1 207 ? 6.734 -24.453 1.184 1 94 207 SER A O 1
ATOM 1642 N N . LEU A 1 208 ? 5.945 -22.391 0.882 1 95.75 208 LEU A N 1
ATOM 1643 C CA . LEU A 1 208 ? 5.766 -22.578 -0.554 1 95.75 208 LEU A CA 1
ATOM 1644 C C . LEU A 1 208 ? 7.098 -22.844 -1.239 1 95.75 208 LEU A C 1
ATOM 1646 O O . LEU A 1 208 ? 7.191 -23.75 -2.08 1 95.75 208 LEU A O 1
ATOM 1650 N N . CYS A 1 209 ? 8.094 -22.156 -0.843 1 95.19 209 CYS A N 1
ATOM 1651 C CA . CYS A 1 209 ? 9.414 -22.328 -1.438 1 95.19 209 CYS A CA 1
ATOM 1652 C C . CYS A 1 209 ? 9.984 -23.703 -1.106 1 95.19 209 CYS A C 1
ATOM 1654 O O . CYS A 1 209 ? 10.633 -24.328 -1.946 1 95.19 209 CYS A O 1
ATOM 1656 N N . GLN A 1 210 ? 9.727 -24.188 0.042 1 92.88 210 GLN A N 1
ATOM 1657 C CA . GLN A 1 210 ? 10.18 -25.516 0.435 1 92.88 210 GLN A CA 1
ATOM 1658 C C . GLN A 1 210 ? 9.5 -26.594 -0.397 1 92.88 210 GLN A C 1
ATOM 1660 O O . GLN A 1 210 ? 10.148 -27.562 -0.826 1 92.88 210 GLN A O 1
ATOM 1665 N N . GLN A 1 211 ? 8.242 -26.422 -0.652 1 89.38 211 GLN A N 1
ATOM 1666 C CA . GLN A 1 211 ? 7.465 -27.391 -1.412 1 89.38 211 GLN A CA 1
ATOM 1667 C C . GLN A 1 211 ? 7.828 -27.344 -2.895 1 89.38 211 GLN A C 1
ATOM 1669 O O . GLN A 1 211 ? 7.633 -28.328 -3.615 1 89.38 211 GLN A O 1
ATOM 1674 N N . ALA A 1 212 ? 8.328 -26.203 -3.33 1 90.31 212 ALA A N 1
ATOM 1675 C CA . ALA A 1 212 ? 8.594 -26.016 -4.754 1 90.31 212 ALA A CA 1
ATOM 1676 C C . ALA A 1 212 ? 10.094 -26.062 -5.039 1 90.31 212 ALA A C 1
ATOM 1678 O O . ALA A 1 212 ? 10.555 -25.531 -6.055 1 90.31 212 ALA A O 1
ATOM 1679 N N . SER A 1 213 ? 10.875 -26.656 -4.203 1 88.44 213 SER A N 1
ATOM 1680 C CA . SER A 1 213 ? 12.328 -26.609 -4.289 1 88.44 213 SER A CA 1
ATOM 1681 C C . SER A 1 213 ? 12.836 -27.406 -5.488 1 88.44 213 SER A C 1
ATOM 1683 O O . SER A 1 213 ? 13.828 -27.047 -6.109 1 88.44 213 SER A O 1
ATOM 1685 N N . ASP A 1 214 ? 12.078 -28.531 -5.863 1 89.25 214 ASP A N 1
ATOM 1686 C CA . ASP A 1 214 ? 12.531 -29.375 -6.965 1 89.25 214 ASP A CA 1
ATOM 1687 C C . ASP A 1 214 ? 11.352 -29.953 -7.738 1 89.25 214 ASP A C 1
ATOM 1689 O O . ASP A 1 214 ? 10.656 -30.844 -7.242 1 89.25 214 ASP A O 1
ATOM 1693 N N . PRO A 1 215 ? 11.266 -29.516 -8.977 1 88.75 215 PRO A N 1
ATOM 1694 C CA . PRO A 1 215 ? 10.141 -30.016 -9.758 1 88.75 215 PRO A CA 1
ATOM 1695 C C . PRO A 1 215 ? 10.25 -31.516 -10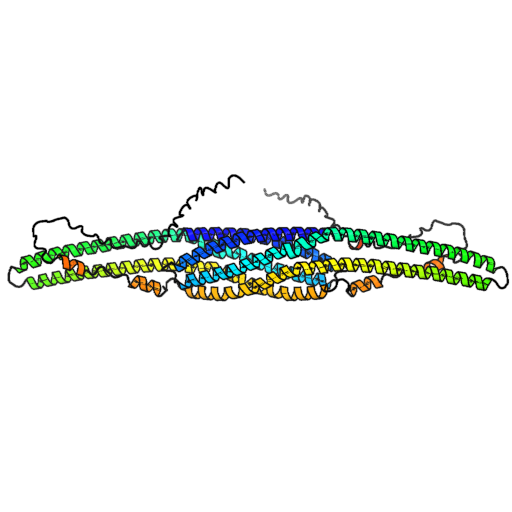.062 1 88.75 215 PRO A C 1
ATOM 1697 O O . PRO A 1 215 ? 9.25 -32.156 -10.383 1 88.75 215 PRO A O 1
ATOM 1700 N N . HIS A 1 216 ? 11.414 -32.062 -10 1 91.44 216 HIS A N 1
ATOM 1701 C CA . HIS A 1 216 ? 11.633 -33.469 -10.359 1 91.44 216 HIS A CA 1
ATOM 1702 C C . HIS A 1 216 ? 11.289 -34.375 -9.195 1 91.44 216 HIS A C 1
ATOM 1704 O O . HIS A 1 216 ? 11.18 -35.594 -9.383 1 91.44 216 HIS A O 1
ATOM 1710 N N . ASN A 1 217 ? 11.148 -33.812 -8.102 1 88.75 217 ASN A N 1
ATOM 1711 C CA . ASN A 1 217 ? 10.703 -34.594 -6.949 1 88.75 217 ASN A CA 1
ATOM 1712 C C . ASN A 1 217 ? 9.188 -34.562 -6.801 1 88.75 217 ASN A C 1
ATOM 1714 O O . ASN A 1 217 ? 8.641 -33.719 -6.098 1 88.75 217 ASN A O 1
ATOM 1718 N N . LEU A 1 218 ? 8.586 -35.594 -7.414 1 89.94 218 LEU A N 1
ATOM 1719 C CA . LEU A 1 218 ? 7.125 -35.625 -7.41 1 89.94 218 LEU A CA 1
ATOM 1720 C C . LEU A 1 218 ? 6.598 -36 -6.027 1 89.94 218 LEU A C 1
ATOM 1722 O O . LEU A 1 218 ? 7.188 -36.844 -5.34 1 89.94 218 LEU A O 1
ATOM 1726 N N . PRO A 1 219 ? 5.598 -35.344 -5.621 1 87.12 219 PRO A N 1
ATOM 1727 C CA . PRO A 1 219 ? 4.973 -35.719 -4.355 1 87.12 219 PRO A CA 1
ATOM 1728 C C . PRO A 1 219 ? 4.453 -37.156 -4.371 1 87.12 219 PRO A C 1
ATOM 1730 O O . PRO A 1 219 ? 4.293 -37.75 -5.441 1 87.12 219 PRO A O 1
ATOM 1733 N N . GLU A 1 220 ? 4.199 -37.625 -3.207 1 86.25 220 GLU A N 1
ATOM 1734 C CA . GLU A 1 220 ? 3.785 -39 -3.041 1 86.25 220 GLU A CA 1
ATOM 1735 C C . GLU A 1 220 ? 2.492 -39.312 -3.801 1 86.25 220 GLU A C 1
ATOM 1737 O O . GLU A 1 220 ? 2.344 -40.375 -4.406 1 86.25 220 GLU A O 1
ATOM 1742 N N . ALA A 1 221 ? 1.624 -38.375 -3.742 1 84 221 ALA A N 1
ATOM 1743 C CA . ALA A 1 221 ? 0.338 -38.562 -4.406 1 84 221 ALA A CA 1
ATOM 1744 C C . ALA A 1 221 ? 0.52 -38.719 -5.914 1 84 221 ALA A C 1
ATOM 1746 O O . ALA A 1 221 ? -0.187 -39.5 -6.551 1 84 221 ALA A O 1
ATOM 1747 N N . SER A 1 222 ? 1.398 -37.969 -6.566 1 87.81 222 SER A N 1
ATOM 1748 C CA . SER A 1 222 ? 1.688 -38.094 -7.992 1 87.81 222 SER A CA 1
ATOM 1749 C C . SER A 1 222 ? 2.365 -39.406 -8.328 1 87.81 222 SER A C 1
ATOM 1751 O O . SER A 1 222 ? 2.053 -40.031 -9.344 1 87.81 222 SER A O 1
ATOM 1753 N N . GLU A 1 223 ? 3.277 -39.781 -7.449 1 90.06 223 GLU A N 1
ATOM 1754 C CA . GLU A 1 223 ? 3.957 -41.062 -7.645 1 90.06 223 GLU A CA 1
ATOM 1755 C C . GLU A 1 223 ? 2.969 -42.219 -7.609 1 90.06 223 GLU A C 1
ATOM 1757 O O . GLU A 1 223 ? 3.113 -43.188 -8.359 1 90.06 223 GLU A O 1
ATOM 1762 N N . GLN A 1 224 ? 1.994 -42.094 -6.762 1 88.5 224 GLN A N 1
ATOM 1763 C CA . GLN A 1 224 ? 0.986 -43.156 -6.656 1 88.5 224 GLN A CA 1
ATOM 1764 C C . GLN A 1 224 ? 0.185 -43.281 -7.945 1 88.5 224 GLN A C 1
ATOM 1766 O O . GLN A 1 224 ? -0.173 -44.375 -8.352 1 88.5 224 GLN A O 1
ATOM 1771 N N . VAL A 1 225 ? -0.131 -42.156 -8.547 1 87.56 225 VAL A N 1
ATOM 1772 C CA . VAL A 1 225 ? -0.87 -42.156 -9.805 1 87.56 225 VAL A CA 1
ATOM 1773 C C . VAL A 1 225 ? -0.072 -42.906 -10.867 1 87.56 225 VAL A C 1
ATOM 1775 O O . VAL A 1 225 ? -0.643 -43.656 -11.68 1 87.56 225 VAL A O 1
ATOM 1778 N N . ILE A 1 226 ? 1.245 -42.75 -10.906 1 90.5 226 ILE A N 1
ATOM 1779 C CA . ILE A 1 226 ? 2.125 -43.406 -11.867 1 90.5 226 ILE A CA 1
ATOM 1780 C C . ILE A 1 226 ? 2.158 -44.906 -11.586 1 90.5 226 ILE A C 1
ATOM 1782 O O . ILE A 1 226 ? 2.039 -45.719 -12.5 1 90.5 226 ILE A O 1
ATOM 1786 N N . THR A 1 227 ? 2.25 -45.219 -10.32 1 88.81 227 THR A N 1
ATOM 1787 C CA . THR A 1 227 ? 2.365 -46.625 -9.93 1 88.81 227 THR A CA 1
ATOM 1788 C C . THR A 1 227 ? 1.062 -47.375 -10.203 1 88.81 227 THR A C 1
ATOM 1790 O O . THR A 1 227 ? 1.072 -48.562 -10.461 1 88.81 227 THR A O 1
ATOM 1793 N N . ASP A 1 228 ? -0.043 -46.688 -10.195 1 86.25 228 ASP A N 1
ATOM 1794 C CA . ASP A 1 228 ? -1.355 -47.312 -10.383 1 86.25 228 ASP A CA 1
ATOM 1795 C C . ASP A 1 228 ? -1.583 -47.688 -11.836 1 86.25 228 ASP A C 1
ATOM 1797 O O . ASP A 1 228 ? -2.514 -48.438 -12.148 1 86.25 228 ASP A O 1
ATOM 1801 N N . ILE A 1 229 ? -0.736 -47.125 -12.695 1 83.38 229 ILE A N 1
ATOM 1802 C CA . ILE A 1 229 ? -0.87 -47.531 -14.094 1 83.38 229 ILE A CA 1
ATOM 1803 C C . ILE A 1 229 ? -0.529 -49 -14.25 1 83.38 229 ILE A C 1
ATOM 1805 O O . ILE A 1 229 ? 0.575 -49.438 -13.906 1 83.38 229 ILE A O 1
ATOM 1809 N N . LYS A 1 230 ? -1.513 -49.938 -14.164 1 74.75 230 LYS A N 1
ATOM 1810 C CA . LYS A 1 230 ? -1.329 -51.375 -14.344 1 74.75 230 LYS A CA 1
ATOM 1811 C C . LYS A 1 230 ? -1.532 -51.781 -15.797 1 74.75 230 LYS A C 1
ATOM 1813 O O . LYS A 1 230 ? -2.354 -51.188 -16.5 1 74.75 230 LYS A O 1
ATOM 1818 N N . GLY A 1 231 ? -0.46 -52.5 -16.375 1 60.56 231 GLY A N 1
ATOM 1819 C CA . GLY A 1 231 ? -0.473 -53 -17.734 1 60.56 231 GLY A CA 1
ATOM 1820 C C . GLY A 1 231 ? -1.609 -53.969 -18 1 60.56 231 GLY A C 1
ATOM 1821 O O . GLY A 1 231 ? -2.203 -54.5 -17.047 1 60.56 231 GLY A O 1
ATOM 1822 N N . ILE A 1 232 ? -2.221 -54.031 -19.203 1 54.16 232 ILE A N 1
ATOM 1823 C CA . ILE A 1 232 ? -3.162 -55 -19.703 1 54.16 232 ILE A CA 1
ATOM 1824 C C . ILE A 1 232 ? -2.613 -56.406 -19.469 1 54.16 232 ILE A C 1
ATOM 1826 O O . ILE A 1 232 ? -1.489 -56.719 -19.859 1 54.16 232 ILE A O 1
ATOM 1830 N N . ASP A 1 233 ? -2.787 -57.062 -18.359 1 49.19 233 ASP A N 1
ATOM 1831 C CA . ASP A 1 233 ? -2.438 -58.5 -18.219 1 49.19 233 ASP A CA 1
ATOM 1832 C C . ASP A 1 233 ? -2.611 -59.219 -19.547 1 49.19 233 ASP A C 1
ATOM 1834 O O . ASP A 1 233 ? -3.662 -59.125 -20.188 1 49.19 233 ASP A O 1
ATOM 1838 N N . ALA A 1 234 ? -1.563 -59.562 -20.234 1 49.75 234 ALA A N 1
ATOM 1839 C CA . ALA A 1 234 ? -1.501 -60.5 -21.328 1 49.75 234 ALA A CA 1
ATOM 1840 C C . ALA A 1 234 ? -2.457 -61.688 -21.109 1 49.75 234 ALA A C 1
ATOM 1842 O O . ALA A 1 234 ? -2.773 -62.406 -22.047 1 49.75 234 ALA A O 1
ATOM 1843 N N . ALA A 1 235 ? -2.615 -62.094 -19.859 1 47.88 235 ALA A N 1
ATOM 1844 C CA . ALA A 1 235 ? -3.445 -63.25 -19.625 1 47.88 235 ALA A CA 1
ATOM 1845 C C . ALA A 1 235 ? -4.824 -63.094 -20.266 1 47.88 235 ALA A C 1
ATOM 1847 O O . ALA A 1 235 ? -5.605 -64.062 -20.328 1 47.88 235 ALA A O 1
ATOM 1848 N N . THR A 1 236 ? -5.113 -61.875 -20.531 1 44.06 236 THR A N 1
ATOM 1849 C CA . THR A 1 236 ? -6.414 -61.75 -21.188 1 44.06 236 THR A CA 1
ATOM 1850 C C . THR A 1 236 ? -6.348 -62.25 -22.625 1 44.06 236 THR A C 1
ATOM 1852 O O . THR A 1 236 ? -7.375 -62.531 -23.234 1 44.06 236 THR A O 1
ATOM 1855 N N . PHE A 1 237 ? -5.199 -62.219 -23.188 1 42.53 237 PHE A N 1
ATOM 1856 C CA . PHE A 1 237 ? -5.125 -62.812 -24.531 1 42.53 237 PHE A CA 1
ATOM 1857 C C . PHE A 1 237 ? -5.238 -64.312 -24.469 1 42.53 237 PHE A C 1
ATOM 1859 O O . PHE A 1 237 ? -5.637 -65 -25.438 1 42.53 237 PHE A O 1
ATOM 1866 N N . ASN A 1 238 ? -4.699 -64.938 -23.484 1 42.91 238 ASN A N 1
ATOM 1867 C CA . ASN A 1 238 ? -4.766 -66.438 -23.469 1 42.91 238 ASN A CA 1
ATOM 1868 C C . ASN A 1 238 ? -6.211 -66.938 -23.391 1 42.91 238 ASN A C 1
ATOM 1870 O O . ASN A 1 238 ? -6.473 -68.125 -23.562 1 42.91 238 ASN A O 1
ATOM 1874 N N . LEU A 1 239 ? -7.098 -66.188 -22.797 1 39.5 239 LEU A N 1
ATOM 1875 C CA . LEU A 1 239 ? -8.398 -66.812 -22.656 1 39.5 239 LEU A CA 1
ATOM 1876 C C . LEU A 1 239 ? -9.133 -66.938 -23.984 1 39.5 239 LEU A C 1
ATOM 1878 O O . LEU A 1 239 ? -10.188 -67.562 -24.094 1 39.5 239 LEU A O 1
ATOM 1882 N N . LYS A 1 240 ? -8.75 -66.125 -24.969 1 40.22 240 LYS A N 1
ATOM 1883 C CA . LYS A 1 240 ? -9.578 -66.375 -26.156 1 40.22 240 LYS A CA 1
ATOM 1884 C C . LYS A 1 240 ? -9.227 -67.688 -26.828 1 40.22 240 LYS A C 1
ATOM 1886 O O . LYS A 1 240 ? -9.875 -68.062 -27.797 1 40.22 240 LYS A O 1
ATOM 1891 N N . GLY A 1 241 ? -8.086 -68.312 -26.547 1 37.31 241 GLY A N 1
ATOM 1892 C CA . GLY A 1 241 ? -7.949 -69.562 -27.266 1 37.31 241 GLY A CA 1
ATOM 1893 C C . GLY A 1 241 ? -8.867 -70.625 -26.766 1 37.31 241 GLY A C 1
ATOM 1894 O O . GLY A 1 241 ? -8.75 -71.812 -27.156 1 37.31 241 GLY A O 1
ATOM 1895 N N . LYS A 1 242 ? -9.344 -70.688 -25.547 1 38.5 242 LYS A N 1
ATOM 1896 C CA . LYS A 1 242 ? -10.117 -71.875 -25.375 1 38.5 242 LYS A CA 1
ATOM 1897 C C . LYS A 1 242 ? -11.164 -72.062 -26.469 1 38.5 242 LYS A C 1
ATOM 1899 O O . LYS A 1 242 ? -11.484 -71.062 -27.172 1 38.5 242 LYS A O 1
ATOM 1904 N N . ASN A 1 243 ? -11.922 -73.125 -26.453 1 34.81 243 ASN A N 1
ATOM 1905 C CA . ASN A 1 243 ? -12.789 -74 -27.266 1 34.81 243 ASN A CA 1
ATOM 1906 C C . ASN A 1 243 ? -14.055 -73.25 -27.703 1 34.81 243 ASN A C 1
ATOM 1908 O O . ASN A 1 243 ? -15.086 -73.375 -27.031 1 34.81 243 ASN A O 1
ATOM 1912 N N . HIS A 1 244 ? -14.234 -72 -27.875 1 32.75 244 HIS A N 1
ATOM 1913 C CA . HIS A 1 244 ? -15.562 -71.812 -28.469 1 32.75 244 HIS A CA 1
ATOM 1914 C C . HIS A 1 244 ? -15.75 -72.75 -29.656 1 32.75 244 HIS A C 1
ATOM 1916 O O . HIS A 1 244 ? -15.102 -72.562 -30.688 1 32.75 244 HIS A O 1
ATOM 1922 N N . GLN A 1 245 ? -15.953 -74.062 -29.422 1 30.03 245 GLN A N 1
ATOM 1923 C CA . GLN A 1 245 ? -16.719 -74.875 -30.375 1 30.03 245 GLN A CA 1
ATOM 1924 C C . GLN A 1 245 ? -17.781 -74 -31.078 1 30.03 245 GLN A C 1
ATOM 1926 O O . GLN A 1 245 ? -18.516 -73.25 -30.422 1 30.03 245 GLN A O 1
ATOM 1931 N N . HIS A 1 246 ? -17.656 -73.75 -32.344 1 32.03 246 HIS A N 1
ATOM 1932 C CA . HIS A 1 246 ? -18.531 -73.188 -33.344 1 32.03 246 HIS A CA 1
ATOM 1933 C C . HIS A 1 246 ? -19.969 -73.625 -33.156 1 32.03 246 HIS A C 1
ATOM 1935 O O . HIS A 1 246 ? -20.328 -74.75 -33.625 1 32.03 246 HIS A O 1
ATOM 1941 N N . SER A 1 247 ? -20.688 -73.875 -31.984 1 33.09 247 SER A N 1
ATOM 1942 C CA . SER A 1 247 ? -22.094 -73.938 -32.406 1 33.09 247 SER A CA 1
ATOM 1943 C C . SER A 1 247 ? -22.453 -72.812 -33.344 1 33.09 247 SER A C 1
ATOM 1945 O O . SER A 1 247 ? -21.766 -71.812 -33.406 1 33.09 247 SER A O 1
ATOM 1947 N N . PRO A 1 248 ? -23.562 -73 -34.281 1 33.94 248 PRO A N 1
ATOM 1948 C CA . PRO A 1 248 ? -23.953 -72.062 -35.344 1 33.94 248 PRO A CA 1
ATOM 1949 C C . PRO A 1 248 ? -23.906 -70.625 -34.875 1 33.94 248 PRO A C 1
ATOM 1951 O O . PRO A 1 248 ? -23.984 -70.312 -33.688 1 33.94 248 PRO A O 1
ATOM 1954 N N . PRO A 1 249 ? -23.516 -69.625 -35.781 1 31.56 249 PRO A N 1
ATOM 1955 C CA . PRO A 1 249 ? -23.203 -68.188 -35.656 1 31.56 249 PRO A CA 1
ATOM 1956 C C . PRO A 1 249 ? -24.312 -67.438 -34.969 1 31.56 249 PRO A C 1
ATOM 1958 O O . PRO A 1 249 ? -25.391 -67.25 -35.531 1 31.56 249 PRO A O 1
ATOM 1961 N N . SER A 1 250 ? -24.875 -67.938 -33.75 1 26.39 250 SER A N 1
ATOM 1962 C CA . SER A 1 250 ? -25.891 -67 -33.375 1 26.39 250 SER A CA 1
ATOM 1963 C C . SER A 1 250 ? -25.328 -65.562 -33.438 1 26.39 250 SER A C 1
ATOM 1965 O O . SER A 1 250 ? -24.125 -65.375 -33.594 1 26.39 250 SER A O 1
ATOM 1967 N N . SER A 1 251 ? -26.094 -64.562 -32.781 1 25.5 251 SER A N 1
ATOM 1968 C CA . SER A 1 251 ? -26.156 -63.125 -32.906 1 25.5 251 SER A CA 1
ATOM 1969 C C . SER A 1 251 ? -24.844 -62.469 -32.5 1 25.5 251 SER A C 1
ATOM 1971 O O . SER A 1 251 ? -24.094 -63.031 -31.703 1 25.5 251 SER A O 1
ATOM 1973 N N . PRO A 1 252 ? -24.297 -61.438 -33.281 1 27.14 252 PRO A N 1
ATOM 1974 C CA . PRO A 1 252 ? -23.125 -60.562 -33.25 1 27.14 252 PRO A CA 1
ATOM 1975 C C . PRO A 1 252 ? -22.844 -60 -31.859 1 27.14 252 PRO A C 1
ATOM 1977 O O . PRO A 1 252 ? -23.672 -59.25 -31.312 1 27.14 252 PRO A O 1
ATOM 1980 N N . SER A 1 253 ? -22.547 -60.875 -30.859 1 24.47 253 SER A N 1
ATOM 1981 C CA . SER A 1 253 ? -22.297 -60.25 -29.578 1 24.47 253 SER A CA 1
ATOM 1982 C C . SER A 1 253 ? -21.266 -59.156 -29.672 1 24.47 253 SER A C 1
ATOM 1984 O O . SER A 1 253 ? -20.266 -59.281 -30.375 1 24.47 253 SER A O 1
ATOM 1986 N N . SER A 1 254 ? -21.672 -57.906 -29.469 1 24.28 254 SER A N 1
ATOM 1987 C CA . SER A 1 254 ? -21.062 -56.594 -29.438 1 24.28 254 SER A CA 1
ATOM 1988 C C . SER A 1 254 ? -19.812 -56.562 -28.562 1 24.28 254 SER A C 1
ATOM 1990 O O . SER A 1 254 ? -19.859 -57 -27.406 1 24.28 254 SER A O 1
ATOM 1992 N N . LEU A 1 255 ? -18.688 -57.094 -29.109 1 25.77 255 LEU A N 1
ATOM 1993 C CA . LEU A 1 255 ? -17.375 -56.906 -28.5 1 25.77 255 LEU A CA 1
ATOM 1994 C C . LEU A 1 255 ? -17.266 -55.531 -27.844 1 25.77 255 LEU A C 1
ATOM 1996 O O . LEU A 1 255 ? -17.406 -54.5 -28.516 1 25.77 255 LEU A O 1
ATOM 2000 N N . GLY A 1 256 ? -17.812 -55.469 -26.688 1 23.95 256 GLY A N 1
ATOM 2001 C CA . GLY A 1 256 ? -17.578 -54.312 -25.875 1 23.95 256 GLY A CA 1
ATOM 2002 C C . GLY A 1 256 ? -16.141 -53.844 -25.891 1 23.95 256 GLY A C 1
ATOM 2003 O O . GLY A 1 256 ? -15.227 -54.594 -25.594 1 23.95 256 GLY A O 1
ATOM 2004 N N . SER A 1 257 ? -15.727 -53.156 -27 1 26.2 257 SER A N 1
ATOM 2005 C CA . SER A 1 257 ? -14.5 -52.375 -27.125 1 26.2 257 SER A CA 1
ATOM 2006 C C . SER A 1 257 ? -14.148 -51.688 -25.812 1 26.2 257 SER A C 1
ATOM 2008 O O . SER A 1 257 ? -14.914 -50.844 -25.312 1 26.2 257 SER A O 1
ATOM 2010 N N . ARG A 1 258 ? -13.734 -52.5 -24.859 1 26.33 258 ARG A N 1
ATOM 2011 C CA . ARG A 1 258 ? -13.164 -51.781 -23.734 1 26.33 258 ARG A CA 1
ATOM 2012 C C . ARG A 1 258 ? -12.227 -50.688 -24.219 1 26.33 258 ARG A C 1
ATOM 2014 O O . ARG A 1 258 ? -11.195 -50.969 -24.844 1 26.33 258 ARG A O 1
ATOM 2021 N N . LYS A 1 259 ? -12.766 -49.656 -24.812 1 27.34 259 LYS A N 1
ATOM 2022 C CA . LYS A 1 259 ? -12.055 -48.375 -24.984 1 27.34 259 LYS A CA 1
ATOM 2023 C C . LYS A 1 259 ? -11.102 -48.125 -23.812 1 27.34 259 LYS A C 1
ATOM 2025 O O . LYS A 1 259 ? -11.531 -48.031 -22.656 1 27.34 259 LYS A O 1
ATOM 2030 N N . SER A 1 260 ? -9.969 -48.844 -23.797 1 28.77 260 SER A N 1
ATOM 2031 C CA . SER A 1 260 ? -8.891 -48.406 -22.922 1 28.77 260 SER A CA 1
ATOM 2032 C C . SER A 1 260 ? -8.891 -46.875 -22.781 1 28.77 260 SER A C 1
ATOM 2034 O O . SER A 1 260 ? -9.016 -46.156 -23.766 1 28.77 260 SER A O 1
ATOM 2036 N N . SER A 1 261 ? -9.555 -46.438 -21.75 1 29.7 261 SER A N 1
ATOM 2037 C CA . SER A 1 261 ? -9.516 -45.062 -21.266 1 29.7 261 SER A CA 1
ATOM 2038 C C . SER A 1 261 ? -8.125 -44.469 -21.422 1 29.7 261 SER A C 1
ATOM 2040 O O . SER A 1 261 ? -7.238 -44.719 -20.609 1 29.7 261 SER A O 1
ATOM 2042 N N . MET A 1 262 ? -7.395 -44.688 -22.547 1 30.39 262 MET A N 1
ATOM 2043 C CA . MET A 1 262 ? -6.207 -43.844 -22.75 1 30.39 262 MET A CA 1
ATOM 2044 C C . MET A 1 262 ? -6.457 -42.406 -22.312 1 30.39 262 MET A C 1
ATOM 2046 O O . MET A 1 262 ? -7.34 -41.75 -22.844 1 30.39 262 MET A O 1
ATOM 2050 N N . CYS A 1 263 ? -6.484 -42.219 -21.094 1 32.97 263 CYS A N 1
ATOM 2051 C CA . CYS A 1 263 ? -6.484 -40.875 -20.547 1 32.97 263 CYS A CA 1
ATOM 2052 C C . CYS A 1 263 ? -5.555 -39.938 -21.344 1 32.97 263 CYS A C 1
ATOM 2054 O O . CYS A 1 263 ? -4.359 -40.219 -21.469 1 32.97 263 CYS A O 1
ATOM 2056 N N . SER A 1 264 ? -5.957 -39.562 -22.562 1 33.03 264 SER A N 1
ATOM 2057 C CA . SER A 1 264 ? -5.223 -38.469 -23.188 1 33.03 264 SER A CA 1
ATOM 2058 C C . SER A 1 264 ? -4.605 -37.531 -22.156 1 33.03 264 SER A C 1
ATOM 2060 O O . SER A 1 264 ? -5.223 -37.25 -21.125 1 33.03 264 SER A O 1
ATOM 2062 N N . ILE A 1 265 ? -3.273 -37.594 -22.062 1 37.88 265 ILE A N 1
ATOM 2063 C CA . ILE A 1 265 ? -2.592 -36.562 -21.297 1 37.88 265 ILE A CA 1
ATOM 2064 C C . ILE A 1 265 ? -3.34 -35.25 -21.422 1 37.88 265 ILE A C 1
ATOM 2066 O O . ILE A 1 265 ? -3.062 -34.281 -20.688 1 37.88 265 ILE A O 1
ATOM 2070 N N . SER A 1 266 ? -4.105 -35.219 -22.594 1 36.56 266 SER A N 1
ATOM 2071 C CA . SER A 1 266 ? -4.863 -33.969 -22.703 1 36.56 266 SER A CA 1
ATOM 2072 C C . SER A 1 266 ? -5.914 -33.875 -21.594 1 36.56 266 SER A C 1
ATOM 2074 O O . SER A 1 266 ? -6.566 -32.812 -21.453 1 36.56 266 SER A O 1
ATOM 2076 N N . SER A 1 267 ? -6.441 -35.094 -21.125 1 36.56 267 SER A N 1
ATOM 2077 C CA . SER A 1 267 ? -7.523 -34.969 -20.156 1 36.56 267 SER A CA 1
ATOM 2078 C C . SER A 1 267 ? -7.035 -34.281 -18.875 1 36.56 267 SER A C 1
ATOM 2080 O O . SER A 1 267 ? -7.805 -34.094 -17.938 1 36.56 267 SER A O 1
ATOM 2082 N N . ILE A 1 268 ? -5.746 -34.406 -18.594 1 35.66 268 ILE A N 1
ATOM 2083 C CA . ILE A 1 268 ? -5.395 -33.719 -17.375 1 35.66 268 ILE A CA 1
ATOM 2084 C C . ILE A 1 268 ? -5.855 -32.25 -17.469 1 35.66 268 ILE A C 1
ATOM 2086 O O . ILE A 1 268 ? -6.078 -31.594 -16.453 1 35.66 268 ILE A O 1
ATOM 2090 N N . ASN A 1 269 ? -5.77 -31.672 -18.672 1 32.69 269 ASN A N 1
ATOM 2091 C CA . ASN A 1 269 ? -6.105 -30.25 -18.734 1 32.69 269 ASN A CA 1
ATOM 2092 C C . ASN A 1 269 ? -7.605 -30.047 -18.891 1 32.69 269 ASN A C 1
ATOM 2094 O O . ASN A 1 269 ? -8.039 -29.047 -19.484 1 32.69 269 ASN A O 1
ATOM 2098 N N . SER A 1 270 ? -8.438 -31.109 -18.859 1 29.91 270 SER A N 1
ATOM 2099 C CA . SER A 1 270 ? -9.828 -30.797 -19.188 1 29.91 270 SER A CA 1
ATOM 2100 C C . SER A 1 270 ? -10.398 -29.75 -18.25 1 29.91 270 SER A C 1
ATOM 2102 O O . SER A 1 270 ? -10.469 -29.953 -17.031 1 29.91 270 SER A O 1
ATOM 2104 N N . SER A 1 271 ? -10.117 -28.516 -18.516 1 28.81 271 SER A N 1
ATOM 2105 C CA . SER A 1 271 ? -10.844 -27.406 -17.922 1 28.81 271 SER A CA 1
ATOM 2106 C C . SER A 1 271 ? -12.352 -27.609 -18.016 1 28.81 271 SER A C 1
ATOM 2108 O O . SER A 1 271 ? -12.859 -28.062 -19.047 1 28.81 271 SER A O 1
ATOM 2110 N N . SER A 1 272 ? -12.969 -27.969 -16.875 1 25.55 272 SER A N 1
ATOM 2111 C CA . SER A 1 272 ? -14.406 -27.984 -16.625 1 25.55 272 SER A CA 1
ATOM 2112 C C . SER A 1 272 ? -15.086 -26.75 -17.219 1 25.55 272 SER A C 1
ATOM 2114 O O . SER A 1 272 ? -14.656 -25.625 -16.969 1 25.55 272 SER A O 1
ATOM 2116 N N . SER A 1 273 ? -15.461 -26.859 -18.5 1 25.73 273 SER A N 1
ATOM 2117 C CA . SER A 1 273 ? -16.375 -25.891 -19.094 1 25.73 273 SER A CA 1
ATOM 2118 C C . SER A 1 273 ? -17.578 -25.641 -18.188 1 25.73 273 SER A C 1
ATOM 2120 O O . SER A 1 273 ? -18.281 -26.594 -17.812 1 25.73 273 SER A O 1
ATOM 2122 N N . GLY A 1 274 ? -17.438 -24.719 -17.312 1 23.22 274 GLY A N 1
ATOM 2123 C CA . GLY A 1 274 ? -18.531 -24.172 -16.531 1 23.22 274 GLY A CA 1
ATOM 2124 C C . GLY A 1 274 ? -19.781 -23.906 -17.344 1 23.22 274 GLY A C 1
ATOM 2125 O O . GLY A 1 274 ? -19.719 -23.297 -18.422 1 23.22 274 GLY A O 1
ATOM 2126 N N . SER A 1 275 ? -20.656 -24.891 -17.422 1 24.55 275 SER A N 1
ATOM 2127 C CA . SER A 1 275 ? -22.016 -24.75 -17.938 1 24.55 275 SER A CA 1
ATOM 2128 C C . SER A 1 275 ? -22.719 -23.531 -17.328 1 24.55 275 SER A C 1
ATOM 2130 O O . SER A 1 275 ? -22.812 -23.422 -16.109 1 24.55 275 SER A O 1
ATOM 2132 N N . LEU A 1 276 ? -22.422 -22.406 -17.922 1 22.55 276 LEU A N 1
ATOM 2133 C CA . LEU A 1 276 ? -23.188 -21.188 -17.672 1 22.55 276 LEU A CA 1
ATOM 2134 C C . LEU A 1 276 ? -24.688 -21.453 -17.844 1 22.55 276 LEU A C 1
ATOM 2136 O O . LEU A 1 276 ? -25.156 -21.688 -18.969 1 22.55 276 LEU A O 1
ATOM 2140 N N . LYS A 1 277 ? -25.359 -22.297 -17.016 1 22.55 277 LYS A N 1
ATOM 2141 C CA . LYS A 1 277 ? -26.812 -22.375 -17.031 1 22.55 277 LYS A CA 1
ATOM 2142 C C . LYS A 1 277 ? -27.438 -20.984 -17 1 22.55 277 LYS A C 1
ATOM 2144 O O . LYS A 1 277 ? -27.047 -20.141 -16.188 1 22.55 277 LYS A O 1
ATOM 2149 N N . SER A 1 278 ? -27.984 -20.484 -18.172 1 23.12 278 SER A N 1
ATOM 2150 C CA . SER A 1 278 ? -28.922 -19.422 -18.469 1 23.12 278 SER A CA 1
ATOM 2151 C C . SER A 1 278 ? -30.109 -19.438 -17.5 1 23.12 278 SER A C 1
ATOM 2153 O O . SER A 1 278 ? -30.75 -20.469 -17.328 1 23.12 278 SER A O 1
ATOM 2155 N N . GLN A 1 279 ? -29.938 -18.797 -16.375 1 21.69 279 GLN A N 1
ATOM 2156 C CA . GLN A 1 279 ? -31.047 -18.547 -15.461 1 21.69 279 GLN A CA 1
ATOM 2157 C C . GLN A 1 279 ? -32.281 -18.031 -16.219 1 21.69 279 GLN A C 1
ATOM 2159 O O . GLN A 1 279 ? -32.188 -17.125 -17.031 1 21.69 279 GLN A O 1
ATOM 2164 N N . SER A 1 280 ? -33.281 -18.922 -16.406 1 22.42 280 SER A N 1
ATOM 2165 C CA . SER A 1 280 ? -34.656 -18.766 -16.875 1 22.42 280 SER A CA 1
ATOM 2166 C C . SER A 1 280 ? -35.312 -17.562 -16.203 1 22.42 280 SER A C 1
ATOM 2168 O O . SER A 1 280 ? -35.094 -17.281 -15.039 1 22.42 280 SER A O 1
ATOM 2170 N N . PRO A 1 281 ? -35.812 -16.578 -17.031 1 26.2 281 PRO A N 1
ATOM 2171 C CA . PRO A 1 281 ? -36.594 -15.398 -16.672 1 26.2 281 PRO A CA 1
ATOM 2172 C C . PRO A 1 281 ? -37.844 -15.734 -15.859 1 26.2 281 PRO A C 1
ATOM 2174 O O . PRO A 1 281 ? -38.594 -16.656 -16.203 1 26.2 281 PRO A O 1
ATOM 2177 N N . SER A 1 282 ? -37.75 -16.078 -14.609 1 21.2 282 SER A N 1
ATOM 2178 C CA . SER A 1 282 ? -38.969 -16.312 -13.844 1 21.2 282 SER A CA 1
ATOM 2179 C C . SER A 1 282 ? -39.969 -15.18 -14.062 1 21.2 282 SER A C 1
ATOM 2181 O O . SER A 1 282 ? -39.656 -14.008 -13.852 1 21.2 282 SER A O 1
ATOM 2183 N N . HIS A 1 283 ? -40.906 -15.391 -15.086 1 20.48 283 HIS A N 1
ATOM 2184 C CA . HIS A 1 283 ? -42.094 -14.656 -15.469 1 20.48 283 HIS A CA 1
ATOM 2185 C C . HIS A 1 283 ? -42.844 -14.141 -14.242 1 20.48 283 HIS A C 1
ATOM 2187 O O . HIS A 1 283 ? -42.938 -12.93 -14.039 1 20.48 283 HIS A O 1
ATOM 2193 N N . SER A 1 284 ? -44.156 -14.523 -14.227 1 22.59 284 SER A N 1
ATOM 2194 C CA . SER A 1 284 ? -45.469 -13.93 -14.297 1 22.59 284 SER A CA 1
ATOM 2195 C C . SER A 1 284 ? -46.125 -13.836 -12.922 1 22.59 284 SER A C 1
ATOM 2197 O O . SER A 1 284 ? -47.312 -13.539 -12.805 1 22.59 284 SER A O 1
ATOM 2199 N N . LEU A 1 285 ? -45.5 -14.094 -11.812 1 20.53 285 LEU A N 1
ATOM 2200 C CA . LEU A 1 285 ? -46.625 -14.375 -10.93 1 20.53 285 LEU A CA 1
ATOM 2201 C C . LEU A 1 285 ? -47.625 -13.219 -10.953 1 20.53 285 LEU A C 1
ATOM 2203 O O . LEU A 1 285 ? -47.25 -12.055 -11.008 1 20.53 285 LEU A O 1
ATOM 2207 N N . ARG A 1 286 ? -48.938 -13.508 -11.32 1 20.53 286 ARG A N 1
ATOM 2208 C CA . ARG A 1 286 ? -50.312 -13.031 -11.328 1 20.53 286 ARG A CA 1
ATOM 2209 C C . ARG A 1 286 ? -50.688 -12.461 -9.969 1 20.53 286 ARG A C 1
ATOM 2211 O O . ARG A 1 286 ? -50.781 -13.203 -8.984 1 20.53 286 ARG A O 1
ATOM 2218 N N . ALA A 1 287 ? -50.062 -11.344 -9.555 1 20.36 287 ALA A N 1
ATOM 2219 C CA . ALA A 1 287 ? -50.75 -10.719 -8.43 1 20.36 287 ALA A CA 1
ATOM 2220 C C . ALA A 1 287 ? -52.25 -10.633 -8.688 1 20.36 287 ALA A C 1
ATOM 2222 O O . ALA A 1 287 ? -52.688 -10.383 -9.812 1 20.36 287 ALA A O 1
ATOM 2223 N N . ARG A 1 288 ? -53.125 -11.031 -7.723 1 21.56 288 ARG A N 1
ATOM 2224 C CA . ARG A 1 288 ? -54.406 -11.102 -7.051 1 21.56 288 ARG A CA 1
ATOM 2225 C C . ARG A 1 288 ? -55.125 -9.742 -7.07 1 21.56 288 ARG A C 1
ATOM 2227 O O . ARG A 1 288 ? -54.5 -8.711 -6.844 1 21.56 288 ARG A O 1
ATOM 2234 N N . ASN A 1 289 ? -56.344 -9.758 -7.648 1 20.66 289 ASN A N 1
ATOM 2235 C CA . ASN A 1 289 ? -57.531 -8.906 -7.754 1 20.66 289 ASN A CA 1
ATOM 2236 C C . ASN A 1 289 ? -57.906 -8.328 -6.395 1 20.66 289 ASN A C 1
ATOM 2238 O O . ASN A 1 289 ? -58.438 -9.047 -5.539 1 20.66 289 ASN A O 1
ATOM 2242 N N . VAL A 1 290 ? -57.062 -7.766 -5.566 1 22.73 290 VAL A N 1
ATOM 2243 C CA . VAL A 1 290 ? -57.844 -7.152 -4.5 1 22.73 290 VAL A CA 1
ATOM 2244 C C . VAL A 1 290 ? -58.812 -6.148 -5.098 1 22.73 290 VAL A C 1
ATOM 2246 O O . VAL A 1 290 ? -58.406 -5.148 -5.688 1 22.73 290 VAL A O 1
ATOM 2249 N N . SER A 1 291 ? -60 -6.609 -5.656 1 21.12 291 SER A N 1
ATOM 2250 C CA . SER A 1 291 ? -61.219 -5.879 -6.043 1 21.12 291 SER A CA 1
ATOM 2251 C C . SER A 1 291 ? -61.5 -4.73 -5.078 1 21.12 291 SER A C 1
ATOM 2253 O O . SER A 1 291 ? -60.75 -4.523 -4.117 1 21.12 291 SER A O 1
ATOM 2255 N N . GLN A 1 292 ? -62.938 -4.605 -4.641 1 22.97 292 GLN A N 1
ATOM 2256 C CA . GLN A 1 292 ? -64.062 -3.693 -4.539 1 22.97 292 GLN A CA 1
ATOM 2257 C C . GLN A 1 292 ? -64.062 -2.949 -3.207 1 22.97 292 GLN A C 1
ATOM 2259 O O . GLN A 1 292 ? -64.688 -1.898 -3.074 1 22.97 292 GLN A O 1
ATOM 2264 N N . VAL A 1 293 ? -63.562 -3.281 -2.033 1 24.7 293 VAL A N 1
ATOM 2265 C CA . VAL A 1 293 ? -64.062 -2.205 -1.204 1 24.7 293 VAL A CA 1
ATOM 2266 C C . VAL A 1 293 ? -63.344 -0.909 -1.495 1 24.7 293 VAL A C 1
ATOM 2268 O O . VAL A 1 293 ? -62.094 -0.908 -1.601 1 24.7 293 VAL A O 1
ATOM 2271 N N . SER B 1 1 ? -5.152 -25.422 -19.25 1 56.25 1 SER B N 1
ATOM 2272 C CA . SER B 1 1 ? -4.312 -24.781 -18.234 1 56.25 1 SER B CA 1
ATOM 2273 C C . SER B 1 1 ? -3.836 -23.406 -18.688 1 56.25 1 SER B C 1
ATOM 2275 O O . SER B 1 1 ? -3.477 -22.562 -17.859 1 56.25 1 SER B O 1
ATOM 2277 N N . SER B 1 2 ? -3.914 -23.141 -20.016 1 72 2 SER B N 1
ATOM 2278 C CA . SER B 1 2 ? -3.299 -21.969 -20.625 1 72 2 SER B CA 1
ATOM 2279 C C . SER B 1 2 ? -4.105 -20.703 -20.328 1 72 2 SER B C 1
ATOM 2281 O O . SER B 1 2 ? -3.547 -19.703 -19.906 1 72 2 SER B O 1
ATOM 2283 N N . PRO B 1 3 ? -5.379 -20.891 -20.203 1 86 3 PRO B N 1
ATOM 2284 C CA . PRO B 1 3 ? -6.145 -19.641 -20.047 1 86 3 PRO B CA 1
ATOM 2285 C C . PRO B 1 3 ? -6.004 -19.031 -18.656 1 86 3 PRO B C 1
ATOM 2287 O O . PRO B 1 3 ? -6.059 -17.812 -18.5 1 86 3 PRO B O 1
ATOM 2290 N N . VAL B 1 4 ? -5.789 -19.844 -17.703 1 93.75 4 VAL B N 1
ATOM 2291 C CA . VAL B 1 4 ? -5.688 -19.344 -16.328 1 93.75 4 VAL B CA 1
ATOM 2292 C C . VAL B 1 4 ? -4.41 -18.531 -16.172 1 93.75 4 VAL B C 1
ATOM 2294 O O . VAL B 1 4 ? -4.426 -17.453 -15.562 1 93.75 4 VAL B O 1
ATOM 2297 N N . TRP B 1 5 ? -3.352 -19.031 -16.812 1 94.94 5 TRP B N 1
ATOM 2298 C CA . TRP B 1 5 ? -2.072 -18.328 -16.719 1 94.94 5 TRP B CA 1
ATOM 2299 C C . TRP B 1 5 ? -2.109 -17.016 -17.484 1 94.94 5 TRP B C 1
ATOM 2301 O O . TRP B 1 5 ? -1.563 -16.016 -17.016 1 94.94 5 TRP B O 1
ATOM 2311 N N . GLU B 1 6 ? -2.752 -17 -18.625 1 94.88 6 GLU B N 1
ATOM 2312 C CA . GLU B 1 6 ? -2.902 -15.773 -19.406 1 94.88 6 GLU B CA 1
ATOM 2313 C C . GLU B 1 6 ? -3.732 -14.734 -18.656 1 94.88 6 GLU B C 1
ATOM 2315 O O . GLU B 1 6 ? -3.395 -13.547 -18.656 1 94.88 6 GLU B O 1
ATOM 2320 N N . ASP B 1 7 ? -4.777 -15.211 -18.094 1 96.94 7 ASP B N 1
ATOM 2321 C CA . ASP B 1 7 ? -5.613 -14.312 -17.297 1 96.94 7 ASP B CA 1
ATOM 2322 C C . ASP B 1 7 ? -4.836 -13.742 -16.125 1 96.94 7 ASP B C 1
ATOM 2324 O O . ASP B 1 7 ? -4.945 -12.547 -15.828 1 96.94 7 ASP B O 1
ATOM 2328 N N . PHE B 1 8 ? -4.078 -14.578 -15.469 1 97.81 8 PHE B N 1
ATOM 2329 C CA . PHE B 1 8 ? -3.297 -14.133 -14.32 1 97.81 8 PHE B CA 1
ATOM 2330 C C . PHE B 1 8 ? -2.301 -13.055 -14.734 1 97.81 8 PHE B C 1
ATOM 2332 O O . PHE B 1 8 ? -2.193 -12.016 -14.07 1 97.81 8 PHE B O 1
ATOM 2339 N N . THR B 1 9 ? -1.568 -13.289 -15.781 1 97.69 9 THR B N 1
ATOM 2340 C CA . THR B 1 9 ? -0.558 -12.328 -16.219 1 97.69 9 THR B CA 1
ATOM 2341 C C . THR B 1 9 ? -1.208 -11.023 -16.656 1 97.69 9 THR B C 1
ATOM 2343 O O . THR B 1 9 ? -0.646 -9.945 -16.453 1 97.69 9 THR B O 1
ATOM 2346 N N . CYS B 1 10 ? -2.385 -11.125 -17.25 1 97.62 10 CYS B N 1
ATOM 2347 C CA . CYS B 1 10 ? -3.115 -9.93 -17.656 1 97.62 10 CYS B CA 1
ATOM 2348 C C . CYS B 1 10 ? -3.512 -9.094 -16.438 1 97.62 10 CYS B C 1
ATOM 2350 O O . CYS B 1 10 ? -3.27 -7.887 -16.406 1 97.62 10 CYS B O 1
ATOM 2352 N N . LYS B 1 11 ? -4.113 -9.734 -15.445 1 98.38 11 LYS B N 1
ATOM 2353 C CA . LYS B 1 11 ? -4.543 -9.039 -14.242 1 98.38 11 LYS B CA 1
ATOM 2354 C C . LYS B 1 11 ? -3.35 -8.484 -13.469 1 98.38 11 LYS B C 1
ATOM 2356 O O . LYS B 1 11 ? -3.428 -7.402 -12.891 1 98.38 11 LYS B O 1
ATOM 2361 N N . ALA B 1 12 ? -2.246 -9.266 -13.438 1 98.44 12 ALA B N 1
ATOM 2362 C CA . ALA B 1 12 ? -1.029 -8.781 -12.789 1 98.44 12 ALA B CA 1
ATOM 2363 C C . ALA B 1 12 ? -0.484 -7.547 -13.492 1 98.44 12 ALA B C 1
ATOM 2365 O O . ALA B 1 12 ? -0.003 -6.617 -12.836 1 98.44 12 ALA B O 1
ATOM 2366 N N . GLY B 1 13 ? -0.539 -7.59 -14.805 1 98.31 13 GLY B N 1
ATOM 2367 C CA . GLY B 1 13 ? -0.125 -6.422 -15.562 1 98.31 13 GLY B CA 1
ATOM 2368 C C . GLY B 1 13 ? -0.956 -5.188 -15.258 1 98.31 13 GLY B C 1
ATOM 2369 O O . GLY B 1 13 ? -0.418 -4.086 -15.141 1 98.31 13 GLY B O 1
ATOM 2370 N N . LYS B 1 14 ? -2.246 -5.312 -15.156 1 98.25 14 LYS B N 1
ATOM 2371 C CA . LYS B 1 14 ? -3.133 -4.211 -14.789 1 98.25 14 LYS B CA 1
ATOM 2372 C C . LYS B 1 14 ? -2.836 -3.705 -13.383 1 98.25 14 LYS B C 1
ATOM 2374 O O . LYS B 1 14 ? -2.906 -2.504 -13.125 1 98.25 14 LYS B O 1
ATOM 2379 N N . LEU B 1 15 ? -2.568 -4.664 -12.5 1 98.38 15 LEU B N 1
ATOM 2380 C CA . LEU B 1 15 ? -2.172 -4.277 -11.148 1 98.38 15 LEU B CA 1
ATOM 2381 C C . LEU B 1 15 ? -0.925 -3.4 -11.18 1 98.38 15 LEU B C 1
ATOM 2383 O O . LEU B 1 15 ? -0.875 -2.361 -10.516 1 98.38 15 LEU B O 1
ATOM 2387 N N . HIS B 1 16 ? 0.046 -3.859 -11.953 1 98.5 16 HIS B N 1
ATOM 2388 C CA . HIS B 1 16 ? 1.275 -3.088 -12.094 1 98.5 16 HIS B CA 1
ATOM 2389 C C . HIS B 1 16 ? 0.983 -1.669 -12.57 1 98.5 16 HIS B C 1
ATOM 2391 O O . HIS B 1 16 ? 1.497 -0.701 -12 1 98.5 16 HIS B O 1
ATOM 2397 N N . SER B 1 17 ? 0.174 -1.517 -13.555 1 98.25 17 SER B N 1
ATOM 2398 C CA . SER B 1 17 ? -0.172 -0.214 -14.117 1 98.25 17 SER B CA 1
ATOM 2399 C C . SER B 1 17 ? -0.887 0.657 -13.094 1 98.25 17 SER B C 1
ATOM 2401 O O . SER B 1 17 ? -0.612 1.854 -12.984 1 98.25 17 SER B O 1
ATOM 2403 N N . SER B 1 18 ? -1.811 0.089 -12.391 1 98.31 18 SER B N 1
ATOM 2404 C CA . SER B 1 18 ? -2.561 0.821 -11.375 1 98.31 18 SER B CA 1
ATOM 2405 C C . SER B 1 18 ? -1.646 1.298 -10.25 1 98.31 18 SER B C 1
ATOM 2407 O O . SER B 1 18 ? -1.776 2.428 -9.773 1 98.31 18 SER B O 1
ATOM 2409 N N . LEU B 1 19 ? -0.737 0.442 -9.836 1 97.94 19 LEU B N 1
ATOM 2410 C CA . LEU B 1 19 ? 0.191 0.797 -8.766 1 97.94 19 LEU B CA 1
ATOM 2411 C C . LEU B 1 19 ? 1.127 1.917 -9.211 1 97.94 19 LEU B C 1
ATOM 2413 O O . LEU B 1 19 ? 1.454 2.807 -8.422 1 97.94 19 LEU B O 1
ATOM 2417 N N . ARG B 1 20 ? 1.54 1.863 -10.461 1 97.75 20 ARG B N 1
ATOM 2418 C CA . ARG B 1 20 ? 2.387 2.924 -11 1 97.75 20 ARG B CA 1
ATOM 2419 C C . ARG B 1 20 ? 1.677 4.273 -10.945 1 97.75 20 ARG B C 1
ATOM 2421 O O . ARG B 1 20 ? 2.285 5.285 -10.594 1 97.75 20 ARG B O 1
ATOM 2428 N N . THR B 1 21 ? 0.433 4.273 -11.242 1 97.81 21 THR B N 1
ATOM 2429 C CA . THR B 1 21 ? -0.367 5.492 -11.18 1 97.81 21 THR B CA 1
ATOM 2430 C C . THR B 1 21 ? -0.49 5.988 -9.742 1 97.81 21 THR B C 1
ATOM 2432 O O . THR B 1 21 ? -0.392 7.191 -9.484 1 97.81 21 THR B O 1
ATOM 2435 N N . SER B 1 22 ? -0.72 5.055 -8.844 1 97.94 22 SER B N 1
ATOM 2436 C CA . SER B 1 22 ? -0.838 5.426 -7.438 1 97.94 22 SER B CA 1
ATOM 2437 C C . SER B 1 22 ? 0.46 6.031 -6.91 1 97.94 22 SER B C 1
ATOM 2439 O O . SER B 1 22 ? 0.437 6.922 -6.059 1 97.94 22 SER B O 1
ATOM 2441 N N . LEU B 1 23 ? 1.57 5.516 -7.43 1 98.25 23 LEU B N 1
ATOM 2442 C CA . LEU B 1 23 ? 2.863 6.047 -7.012 1 98.25 23 LEU B CA 1
ATOM 2443 C C . LEU B 1 23 ? 2.986 7.523 -7.363 1 98.25 23 LEU B C 1
ATOM 2445 O O . LEU B 1 23 ? 3.518 8.312 -6.578 1 98.25 23 LEU B O 1
ATOM 2449 N N . LEU B 1 24 ? 2.432 7.898 -8.516 1 98.19 24 LEU B N 1
ATOM 2450 C CA . LEU B 1 24 ? 2.445 9.305 -8.914 1 98.19 24 LEU B CA 1
ATOM 2451 C C . LEU B 1 24 ? 1.587 10.141 -7.977 1 98.19 24 LEU B C 1
ATOM 2453 O O . LEU B 1 24 ? 1.991 11.234 -7.57 1 98.19 24 LEU B O 1
ATOM 2457 N N . ALA B 1 25 ? 0.448 9.656 -7.637 1 98.38 25 ALA B N 1
ATOM 2458 C CA . ALA B 1 25 ? -0.451 10.359 -6.723 1 98.38 25 ALA B CA 1
ATOM 2459 C C . ALA B 1 25 ? 0.159 10.461 -5.328 1 98.38 25 ALA B C 1
ATOM 2461 O O . ALA B 1 25 ? 0.01 11.484 -4.656 1 98.38 25 ALA B O 1
ATOM 2462 N N . ILE B 1 26 ? 0.841 9.414 -4.887 1 98.5 26 ILE B N 1
ATOM 2463 C CA . ILE B 1 26 ? 1.5 9.414 -3.586 1 98.5 26 ILE B CA 1
ATOM 2464 C C . ILE B 1 26 ? 2.592 10.477 -3.559 1 98.5 26 ILE B C 1
ATOM 2466 O O . ILE B 1 26 ? 2.701 11.242 -2.596 1 98.5 26 ILE B O 1
ATOM 2470 N N . SER B 1 27 ? 3.344 10.547 -4.602 1 98.56 27 SER B N 1
ATOM 2471 C CA . SER B 1 27 ? 4.418 11.539 -4.68 1 98.56 27 SER B CA 1
ATOM 2472 C C . SER B 1 27 ? 3.867 12.961 -4.602 1 98.56 27 SER B C 1
ATOM 2474 O O . SER B 1 27 ? 4.406 13.797 -3.881 1 98.56 27 SER B O 1
ATOM 2476 N N . ALA B 1 28 ? 2.824 13.242 -5.34 1 98.62 28 ALA B N 1
ATOM 2477 C CA . ALA B 1 28 ? 2.201 14.562 -5.332 1 98.62 28 ALA B CA 1
ATOM 2478 C C . ALA B 1 28 ? 1.626 14.891 -3.957 1 98.62 28 ALA B C 1
ATOM 2480 O O . ALA B 1 28 ? 1.737 16.016 -3.482 1 98.62 28 ALA B O 1
ATOM 2481 N N . PHE B 1 29 ? 1.031 13.945 -3.344 1 98.56 29 PHE B N 1
ATOM 2482 C CA . PHE B 1 29 ? 0.493 14.086 -1.996 1 98.56 29 PHE B CA 1
ATOM 2483 C C . PHE B 1 29 ? 1.597 14.438 -1.007 1 98.56 29 PHE B C 1
ATOM 2485 O O . PHE B 1 29 ? 1.431 15.336 -0.177 1 98.56 29 PHE B O 1
ATOM 2492 N N . LEU B 1 30 ? 2.676 13.75 -1.112 1 98.69 30 LEU B N 1
ATOM 2493 C CA . LEU B 1 30 ? 3.773 13.969 -0.179 1 98.69 30 LEU B CA 1
ATOM 2494 C C . LEU B 1 30 ? 4.426 15.328 -0.416 1 98.69 30 LEU B C 1
ATOM 2496 O O . LEU B 1 30 ? 4.883 15.977 0.529 1 98.69 30 LEU B O 1
ATOM 2500 N N . ASP B 1 31 ? 4.422 15.766 -1.653 1 98.5 31 ASP B N 1
ATOM 2501 C CA . ASP B 1 31 ? 4.895 17.109 -1.947 1 98.5 31 ASP B CA 1
ATOM 2502 C C . ASP B 1 31 ? 4.02 18.156 -1.261 1 98.5 31 ASP B C 1
ATOM 2504 O O . ASP B 1 31 ? 4.527 19.125 -0.681 1 98.5 31 ASP B O 1
ATOM 2508 N N . ALA B 1 32 ? 2.766 17.984 -1.398 1 98.44 32 ALA B N 1
ATOM 2509 C CA . ALA B 1 32 ? 1.836 18.906 -0.746 1 98.44 32 ALA B CA 1
ATOM 2510 C C . ALA B 1 32 ? 1.958 18.828 0.773 1 98.44 32 ALA B C 1
ATOM 2512 O O . ALA B 1 32 ? 1.871 19.844 1.467 1 98.44 32 ALA B O 1
ATOM 2513 N N . PHE B 1 33 ? 2.145 17.641 1.3 1 98.44 33 PHE B N 1
ATOM 2514 C CA . PHE B 1 33 ? 2.348 17.422 2.727 1 98.44 33 PHE B CA 1
ATOM 2515 C C . PHE B 1 33 ? 3.576 18.172 3.223 1 98.44 33 PHE B C 1
ATOM 2517 O O . PHE B 1 33 ? 3.539 18.812 4.281 1 98.44 33 PHE B O 1
ATOM 2524 N N . GLN B 1 34 ? 4.598 18.094 2.455 1 97.88 34 GLN B N 1
ATOM 2525 C CA . GLN B 1 34 ? 5.832 18.781 2.822 1 97.88 34 GLN B CA 1
ATOM 2526 C C . GLN B 1 34 ? 5.629 20.281 2.877 1 97.88 34 GLN B C 1
ATOM 2528 O O . GLN B 1 34 ? 6.227 20.969 3.713 1 97.88 34 GLN B O 1
ATOM 2533 N N . LYS B 1 35 ? 4.844 20.828 1.982 1 97.56 35 LYS B N 1
ATOM 2534 C CA . LYS B 1 35 ? 4.539 22.25 2.01 1 97.56 35 LYS B CA 1
ATOM 2535 C C . LYS B 1 35 ? 3.842 22.641 3.312 1 97.56 35 LYS B C 1
ATOM 2537 O O . LYS B 1 35 ? 4.098 23.719 3.861 1 97.56 35 LYS B O 1
ATOM 2542 N N . VAL B 1 36 ? 2.975 21.812 3.783 1 96.38 36 VAL B N 1
ATOM 2543 C CA . VAL B 1 36 ? 2.305 22.062 5.059 1 96.38 36 VAL B CA 1
ATOM 2544 C C . VAL B 1 36 ? 3.324 22 6.191 1 96.38 36 VAL B C 1
ATOM 2546 O O . VAL B 1 36 ? 3.291 22.844 7.102 1 96.38 36 VAL B O 1
ATOM 2549 N N . ALA B 1 37 ? 4.211 21.016 6.129 1 96.75 37 ALA B N 1
ATOM 2550 C CA . ALA B 1 37 ? 5.258 20.906 7.141 1 96.75 37 ALA B CA 1
ATOM 2551 C C . ALA B 1 37 ? 6.145 22.141 7.152 1 96.75 37 ALA B C 1
ATOM 2553 O O . ALA B 1 37 ? 6.496 22.656 8.219 1 96.75 37 ALA B O 1
ATOM 2554 N N . ASP B 1 38 ? 6.469 22.641 5.984 1 95.31 38 ASP B N 1
ATOM 2555 C CA . ASP B 1 38 ? 7.277 23.844 5.867 1 95.31 38 ASP B CA 1
ATOM 2556 C C . ASP B 1 38 ? 6.543 25.062 6.441 1 95.31 38 ASP B C 1
ATOM 2558 O O . ASP B 1 38 ? 7.152 25.922 7.086 1 95.31 38 ASP B O 1
ATOM 2562 N N . LEU B 1 39 ? 5.297 25.109 6.094 1 93.94 39 LEU B N 1
ATOM 2563 C CA . LEU B 1 39 ? 4.473 26.188 6.648 1 93.94 39 LEU B CA 1
ATOM 2564 C C . LEU B 1 39 ? 4.488 26.141 8.172 1 93.94 39 LEU B C 1
ATOM 2566 O O . LEU B 1 39 ? 4.578 27.188 8.82 1 93.94 39 LEU B O 1
ATOM 2570 N N . ALA B 1 40 ? 4.371 24.969 8.734 1 93.25 40 ALA B N 1
ATOM 2571 C CA . ALA B 1 40 ? 4.395 24.812 10.188 1 93.25 40 ALA B CA 1
ATOM 2572 C C . ALA B 1 40 ? 5.734 25.266 10.766 1 93.25 40 ALA B C 1
ATOM 2574 O O . ALA B 1 40 ? 5.777 25.891 11.828 1 93.25 40 ALA B O 1
ATOM 2575 N N . THR B 1 41 ? 6.816 24.922 10.102 1 90.88 41 THR B N 1
ATOM 2576 C CA . THR B 1 41 ? 8.156 25.266 10.562 1 90.88 41 THR B CA 1
ATOM 2577 C C . THR B 1 41 ? 8.328 26.781 10.641 1 90.88 41 THR B C 1
ATOM 2579 O O . THR B 1 41 ? 9 27.281 11.547 1 90.88 41 THR B O 1
ATOM 2582 N N . GLY B 1 42 ? 7.691 27.422 9.703 1 87.56 42 GLY B N 1
ATOM 2583 C CA . GLY B 1 42 ? 7.852 28.875 9.633 1 87.56 42 GLY B CA 1
ATOM 2584 C C . GLY B 1 42 ? 6.789 29.625 10.406 1 87.56 42 GLY B C 1
ATOM 2585 O O . GLY B 1 42 ? 6.859 30.844 10.531 1 87.56 42 GLY B O 1
ATOM 2586 N N . SER B 1 43 ? 5.859 28.938 10.922 1 85.75 43 SER B N 1
ATOM 2587 C CA . SER B 1 43 ? 4.75 29.578 11.609 1 85.75 43 SER B CA 1
ATOM 2588 C C . SER B 1 43 ? 5.09 29.844 13.0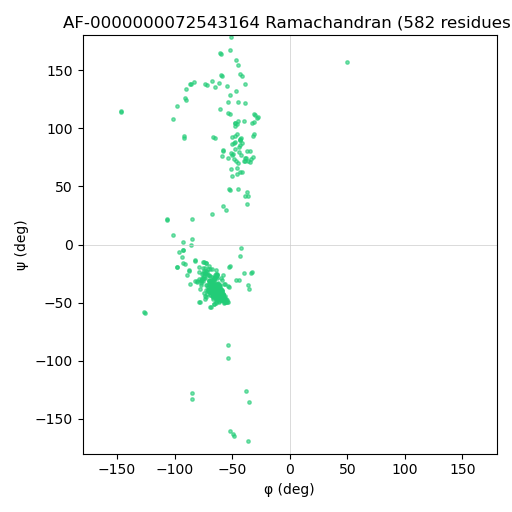78 1 85.75 43 SER B C 1
ATOM 2590 O O . SER B 1 43 ? 5.754 29.031 13.727 1 85.75 43 SER B O 1
ATOM 2592 N N . ARG B 1 44 ? 4.746 30.953 13.57 1 80.31 44 ARG B N 1
ATOM 2593 C CA . ARG B 1 44 ? 4.992 31.312 14.961 1 80.31 44 ARG B CA 1
ATOM 2594 C C . ARG B 1 44 ? 4.027 30.594 15.898 1 80.31 44 ARG B C 1
ATOM 2596 O O . ARG B 1 44 ? 4.301 30.438 17.094 1 80.31 44 ARG B O 1
ATOM 2603 N N . GLY B 1 45 ? 2.873 30.109 15.367 1 74.12 45 GLY B N 1
ATOM 2604 C CA . GLY B 1 45 ? 1.891 29.391 16.156 1 74.12 45 GLY B CA 1
ATOM 2605 C C . GLY B 1 45 ? 2.178 27.891 16.25 1 74.12 45 GLY B C 1
ATOM 2606 O O . GLY B 1 45 ? 1.701 27.234 17.172 1 74.12 45 GLY B O 1
ATOM 2607 N N . ALA B 1 46 ? 2.713 27.172 15.289 1 64.75 46 ALA B N 1
ATOM 2608 C CA . ALA B 1 46 ? 2.93 25.719 15.266 1 64.75 46 ALA B CA 1
ATOM 2609 C C . ALA B 1 46 ? 4.32 25.375 15.773 1 64.75 46 ALA B C 1
ATOM 2611 O O . ALA B 1 46 ? 4.516 24.312 16.375 1 64.75 46 ALA B O 1
ATOM 2612 N N . THR B 1 47 ? 5.129 25.938 16.156 1 73.31 47 THR B N 1
ATOM 2613 C CA . THR B 1 47 ? 6.508 25.812 16.625 1 73.31 47 THR B CA 1
ATOM 2614 C C . THR B 1 47 ? 7.348 25.031 15.625 1 73.31 47 THR B C 1
ATOM 2616 O O . THR B 1 47 ? 6.809 24.297 14.797 1 73.31 47 THR B O 1
ATOM 2619 N N . LYS B 1 48 ? 8.516 25.188 15.633 1 84.38 48 LYS B N 1
ATOM 2620 C CA . LYS B 1 48 ? 9.555 24.5 14.875 1 84.38 48 LYS B CA 1
ATOM 2621 C C . LYS B 1 48 ? 9.531 23 15.141 1 84.38 48 LYS B C 1
ATOM 2623 O O . LYS B 1 48 ? 9.844 22.188 14.25 1 84.38 48 LYS B O 1
ATOM 2628 N N . GLU B 1 49 ? 9.062 22.656 16.25 1 86.69 49 GLU B N 1
ATOM 2629 C CA . GLU B 1 49 ? 9.039 21.25 16.641 1 86.69 49 GLU B CA 1
ATOM 2630 C C . GLU B 1 49 ? 7.973 20.484 15.867 1 86.69 49 GLU B C 1
ATOM 2632 O O . GLU B 1 49 ? 8.227 19.375 15.391 1 86.69 49 GLU B O 1
ATOM 2637 N N . VAL B 1 50 ? 6.84 21.062 15.75 1 92.38 50 VAL B N 1
ATOM 2638 C CA . VAL B 1 50 ? 5.754 20.438 15.008 1 92.38 50 VAL B CA 1
ATOM 2639 C C . VAL B 1 50 ? 6.148 20.297 13.539 1 92.38 50 VAL B C 1
ATOM 2641 O O . VAL B 1 50 ? 5.957 19.234 12.938 1 92.38 50 VAL B O 1
ATOM 2644 N N . GLY B 1 51 ? 6.668 21.359 12.961 1 94.56 51 GLY B N 1
ATOM 2645 C CA . GLY B 1 51 ? 7.117 21.297 11.578 1 94.56 51 GLY B CA 1
ATOM 2646 C C . GLY B 1 51 ? 8.164 20.234 11.336 1 94.56 51 GLY B C 1
ATOM 2647 O O . GLY B 1 51 ? 8.109 19.516 10.328 1 94.56 51 GLY B O 1
ATOM 2648 N N . SER B 1 52 ? 9.109 20.156 12.273 1 94.44 52 SER B N 1
ATOM 2649 C CA . SER B 1 52 ? 10.156 19.156 12.164 1 94.44 52 SER B CA 1
ATOM 2650 C C . SER B 1 52 ? 9.578 17.75 12.234 1 94.44 52 SER B C 1
ATOM 2652 O O . SER B 1 52 ? 10.008 16.859 11.5 1 94.44 52 SER B O 1
ATOM 2654 N N . ALA B 1 53 ? 8.672 17.516 13.156 1 95.56 53 ALA B N 1
ATOM 2655 C CA . ALA B 1 53 ? 8.047 16.203 13.289 1 95.56 53 ALA B CA 1
ATOM 2656 C C . ALA B 1 53 ? 7.234 15.859 12.047 1 95.56 53 ALA B C 1
ATOM 2658 O O . ALA B 1 53 ? 7.254 14.711 11.586 1 95.56 53 ALA B O 1
ATOM 2659 N N . LEU B 1 54 ? 6.512 16.812 11.484 1 97.19 54 LEU B N 1
ATOM 2660 C CA . LEU B 1 54 ? 5.77 16.594 10.25 1 97.19 54 LEU B CA 1
ATOM 2661 C C . LEU B 1 54 ? 6.715 16.266 9.102 1 97.19 54 LEU B C 1
ATOM 2663 O O . LEU B 1 54 ? 6.418 15.398 8.273 1 97.19 54 LEU B O 1
ATOM 2667 N N . THR B 1 55 ? 7.801 16.922 9.047 1 97.31 55 THR B N 1
ATOM 2668 C CA . THR B 1 55 ? 8.805 16.656 8.023 1 97.31 55 THR B CA 1
ATOM 2669 C C . THR B 1 55 ? 9.359 15.242 8.172 1 97.31 55 THR B C 1
ATOM 2671 O O . THR B 1 55 ? 9.57 14.547 7.176 1 97.31 55 THR B O 1
ATOM 2674 N N . ARG B 1 56 ? 9.617 14.812 9.375 1 96.56 56 ARG B N 1
ATOM 2675 C CA . ARG B 1 56 ? 10.07 13.445 9.602 1 96.56 56 ARG B CA 1
ATOM 2676 C C . ARG B 1 56 ? 9.031 12.438 9.125 1 96.56 56 ARG B C 1
ATOM 2678 O O . ARG B 1 56 ? 9.375 11.414 8.531 1 96.56 56 ARG B O 1
ATOM 2685 N N . LEU B 1 57 ? 7.801 12.703 9.469 1 97.06 57 LEU B N 1
ATOM 2686 C CA . LEU B 1 57 ? 6.719 11.836 9.008 1 97.06 57 LEU B CA 1
ATOM 2687 C C . LEU B 1 57 ? 6.703 11.75 7.484 1 97.06 57 LEU B C 1
ATOM 2689 O O . LEU B 1 57 ? 6.539 10.664 6.922 1 97.06 57 LEU B O 1
ATOM 2693 N N . CYS B 1 58 ? 6.84 12.898 6.859 1 97.62 58 CYS B N 1
ATOM 2694 C CA . CYS B 1 58 ? 6.883 12.953 5.402 1 97.62 58 CYS B CA 1
ATOM 2695 C C . CYS B 1 58 ? 8.039 12.125 4.859 1 97.62 58 CYS B C 1
ATOM 2697 O O . CYS B 1 58 ? 7.879 11.398 3.877 1 97.62 58 CYS B O 1
ATOM 2699 N N . MET B 1 59 ? 9.188 12.172 5.461 1 96.69 59 MET B N 1
ATOM 2700 C CA . MET B 1 59 ? 10.367 11.43 5.023 1 96.69 59 MET B CA 1
ATOM 2701 C C . MET B 1 59 ? 10.141 9.93 5.137 1 96.69 59 MET B C 1
ATOM 2703 O O . MET B 1 59 ? 10.578 9.164 4.27 1 96.69 59 MET B O 1
ATOM 2707 N N . ARG B 1 60 ? 9.539 9.523 6.207 1 96.19 60 ARG B N 1
ATOM 2708 C CA . ARG B 1 60 ? 9.227 8.102 6.355 1 96.19 60 ARG B CA 1
ATOM 2709 C C . ARG B 1 60 ? 8.273 7.637 5.262 1 96.19 60 ARG B C 1
ATOM 2711 O O . ARG B 1 60 ? 8.414 6.531 4.738 1 96.19 60 ARG B O 1
ATOM 2718 N N . HIS B 1 61 ? 7.348 8.43 4.949 1 97 61 HIS B N 1
ATOM 2719 C CA . HIS B 1 61 ? 6.422 8.086 3.877 1 97 61 HIS B CA 1
ATOM 2720 C C . HIS B 1 61 ? 7.133 8.055 2.527 1 97 61 HIS B C 1
ATOM 2722 O O . HIS B 1 61 ? 6.781 7.258 1.654 1 97 61 HIS B O 1
ATOM 2728 N N . ARG B 1 62 ? 8.133 8.914 2.363 1 97.38 62 ARG B N 1
ATOM 2729 C CA . ARG B 1 62 ? 8.93 8.859 1.146 1 97.38 62 ARG B CA 1
ATOM 2730 C C . ARG B 1 62 ? 9.695 7.539 1.056 1 97.38 62 ARG B C 1
ATOM 2732 O O . ARG B 1 62 ? 9.859 6.984 -0.034 1 97.38 62 ARG B O 1
ATOM 2739 N N . SER B 1 63 ? 10.172 7.094 2.18 1 96.12 63 SER B N 1
ATOM 2740 C CA . SER B 1 63 ? 10.82 5.789 2.215 1 96.12 63 SER B CA 1
ATOM 2741 C C . SER B 1 63 ? 9.844 4.676 1.841 1 96.12 63 SER B C 1
ATOM 2743 O O . SER B 1 63 ? 10.195 3.76 1.097 1 96.12 63 SER B O 1
ATOM 2745 N N . ILE B 1 64 ? 8.703 4.715 2.352 1 95.38 64 ILE B N 1
ATOM 2746 C CA . ILE B 1 64 ? 7.672 3.742 2.021 1 95.38 64 ILE B CA 1
ATOM 2747 C C . ILE B 1 64 ? 7.352 3.814 0.531 1 95.38 64 ILE B C 1
ATOM 2749 O O . ILE B 1 64 ? 7.195 2.783 -0.128 1 95.38 64 ILE B O 1
ATOM 2753 N N . GLU B 1 65 ? 7.246 5.035 0.011 1 96.44 65 GLU B N 1
ATOM 2754 C CA . GLU B 1 65 ? 7.016 5.234 -1.416 1 96.44 65 GLU B CA 1
ATOM 2755 C C . GLU B 1 65 ? 8.086 4.547 -2.252 1 96.44 65 GLU B C 1
ATOM 2757 O O . GLU B 1 65 ? 7.781 3.906 -3.26 1 96.44 65 GLU B O 1
ATOM 2762 N N . SER B 1 66 ? 9.344 4.711 -1.833 1 96.75 66 SER B N 1
ATOM 2763 C CA . SER B 1 66 ? 10.453 4.082 -2.539 1 96.75 66 SER B CA 1
ATOM 2764 C C . SER B 1 66 ? 10.328 2.562 -2.529 1 96.75 66 SER B C 1
ATOM 2766 O O . SER B 1 66 ? 10.57 1.905 -3.543 1 96.75 66 SER B O 1
ATOM 2768 N N . LYS B 1 67 ? 9.984 1.995 -1.441 1 95.12 67 LYS B N 1
ATOM 2769 C CA . LYS B 1 67 ? 9.773 0.554 -1.345 1 95.12 67 LYS B CA 1
ATOM 2770 C C . LYS B 1 67 ? 8.594 0.11 -2.207 1 95.12 67 LYS B C 1
ATOM 2772 O O . LYS B 1 67 ? 8.617 -0.973 -2.795 1 95.12 67 LYS B O 1
ATOM 2777 N N . LEU B 1 68 ? 7.547 0.883 -2.191 1 96.25 68 LEU B N 1
ATOM 2778 C CA . LEU B 1 68 ? 6.387 0.581 -3.023 1 96.25 68 LEU B CA 1
ATOM 2779 C C . LEU B 1 68 ? 6.766 0.581 -4.5 1 96.25 68 LEU B C 1
ATOM 2781 O O . LEU B 1 68 ? 6.227 -0.203 -5.285 1 96.25 68 LEU B O 1
ATOM 2785 N N . LYS B 1 69 ? 7.668 1.483 -4.891 1 97.56 69 LYS B N 1
ATOM 2786 C CA . LYS B 1 69 ? 8.164 1.5 -6.266 1 97.56 69 LYS B CA 1
ATOM 2787 C C . LYS B 1 69 ? 8.852 0.183 -6.617 1 97.56 69 LYS B C 1
ATOM 2789 O O . LYS B 1 69 ? 8.617 -0.377 -7.691 1 97.56 69 LYS B O 1
ATOM 2794 N N . THR B 1 70 ? 9.695 -0.281 -5.715 1 97.31 70 THR B N 1
ATOM 2795 C CA . THR B 1 70 ? 10.383 -1.553 -5.918 1 97.31 70 THR B CA 1
ATOM 2796 C C . THR B 1 70 ? 9.375 -2.703 -5.984 1 97.31 70 THR B C 1
ATOM 2798 O O . THR B 1 70 ? 9.508 -3.598 -6.824 1 97.31 70 THR B O 1
ATOM 2801 N N . LEU B 1 71 ? 8.453 -2.648 -5.074 1 96.62 71 LEU B N 1
ATOM 2802 C CA . LEU B 1 71 ? 7.395 -3.65 -5.07 1 96.62 71 LEU B CA 1
ATOM 2803 C C . LEU B 1 71 ? 6.648 -3.656 -6.398 1 96.62 71 LEU B C 1
ATOM 2805 O O . LEU B 1 71 ? 6.414 -4.719 -6.98 1 96.62 71 LEU B O 1
ATOM 2809 N N . THR B 1 72 ? 6.297 -2.473 -6.875 1 97.88 72 THR B N 1
ATOM 2810 C CA . THR B 1 72 ? 5.578 -2.336 -8.133 1 97.88 72 THR B CA 1
ATOM 2811 C C . THR B 1 72 ? 6.402 -2.896 -9.289 1 97.88 72 THR B C 1
ATOM 2813 O O . THR B 1 72 ? 5.879 -3.623 -10.141 1 97.88 72 THR B O 1
ATOM 2816 N N . SER B 1 73 ? 7.66 -2.662 -9.305 1 98 73 SER B N 1
ATOM 2817 C CA . SER B 1 73 ? 8.547 -3.16 -10.359 1 98 73 SER B CA 1
ATOM 2818 C C . SER B 1 73 ? 8.648 -4.68 -10.312 1 98 73 SER B C 1
ATOM 2820 O O . SER B 1 73 ? 8.773 -5.328 -11.359 1 98 73 SER B O 1
ATOM 2822 N N . SER B 1 74 ? 8.648 -5.242 -9.141 1 97.75 74 SER B N 1
ATOM 2823 C CA . SER B 1 74 ? 8.773 -6.688 -9 1 97.75 74 SER B CA 1
ATOM 2824 C C . SER B 1 74 ? 7.57 -7.406 -9.609 1 97.75 74 SER B C 1
ATOM 2826 O O . SER B 1 74 ? 7.684 -8.562 -10.031 1 97.75 74 SER B O 1
ATOM 2828 N N . VAL B 1 75 ? 6.41 -6.75 -9.641 1 98.12 75 VAL B N 1
ATOM 2829 C CA . VAL B 1 75 ? 5.234 -7.336 -10.273 1 98.12 75 VAL B CA 1
ATOM 2830 C C . VAL B 1 75 ? 5.516 -7.57 -11.758 1 98.12 75 VAL B C 1
ATOM 2832 O O . VAL B 1 75 ? 5.242 -8.648 -12.281 1 98.12 75 VAL B O 1
ATOM 2835 N N . MET B 1 76 ? 6.082 -6.621 -12.406 1 97.44 76 MET B N 1
ATOM 2836 C CA . MET B 1 76 ? 6.34 -6.707 -13.836 1 97.44 76 MET B CA 1
ATOM 2837 C C . MET B 1 76 ? 7.562 -7.574 -14.117 1 97.44 76 MET B C 1
ATOM 2839 O O . MET B 1 76 ? 7.469 -8.57 -14.836 1 97.44 76 MET B O 1
ATOM 2843 N N . ASP B 1 77 ? 8.648 -7.305 -13.43 1 97.25 77 ASP B N 1
ATOM 2844 C CA . ASP B 1 77 ? 9.93 -7.922 -13.742 1 97.25 77 ASP B CA 1
ATOM 2845 C C . ASP B 1 77 ? 10.023 -9.328 -13.148 1 97.25 77 ASP B C 1
ATOM 2847 O O . ASP B 1 77 ? 10.695 -10.195 -13.703 1 97.25 77 ASP B O 1
ATOM 2851 N N . GLY B 1 78 ? 9.398 -9.523 -12.047 1 96.44 78 GLY B N 1
ATOM 2852 C CA . GLY B 1 78 ? 9.539 -10.781 -11.344 1 96.44 78 GLY B CA 1
ATOM 2853 C C . GLY B 1 78 ? 8.406 -11.75 -11.617 1 96.44 78 GLY B C 1
ATOM 2854 O O . GLY B 1 78 ? 8.57 -12.961 -11.453 1 96.44 78 GLY B O 1
ATOM 2855 N N . MET B 1 79 ? 7.328 -11.25 -12.086 1 97 79 MET B N 1
ATOM 2856 C CA . MET B 1 79 ? 6.156 -12.109 -12.195 1 97 79 MET B CA 1
ATOM 2857 C C . MET B 1 79 ? 5.598 -12.102 -13.617 1 97 79 MET B C 1
ATOM 2859 O O . MET B 1 79 ? 5.668 -13.109 -14.32 1 97 79 MET B O 1
ATOM 2863 N N . VAL B 1 80 ? 5.211 -10.969 -14.172 1 97.75 80 VAL B N 1
ATOM 2864 C CA . VAL B 1 80 ? 4.496 -10.875 -15.438 1 97.75 80 VAL B CA 1
ATOM 2865 C C . VAL B 1 80 ? 5.418 -11.281 -16.578 1 97.75 80 VAL B C 1
ATOM 2867 O O . VAL B 1 80 ? 5.105 -12.203 -17.344 1 97.75 80 VAL B O 1
ATOM 2870 N N . LEU B 1 81 ? 6.547 -10.711 -16.703 1 97.38 81 LEU B N 1
ATOM 2871 C CA . LEU B 1 81 ? 7.43 -10.922 -17.844 1 97.38 81 LEU B CA 1
ATOM 2872 C C . LEU B 1 81 ? 7.938 -12.359 -17.875 1 97.38 81 LEU B C 1
ATOM 2874 O O . LEU B 1 81 ? 7.816 -13.039 -18.906 1 97.38 81 LEU B O 1
ATOM 2878 N N . PRO B 1 82 ? 8.492 -12.914 -16.781 1 96.81 82 PRO B N 1
ATOM 2879 C CA . PRO B 1 82 ? 8.961 -14.297 -16.812 1 96.81 82 PRO B CA 1
ATOM 2880 C C . PRO B 1 82 ? 7.852 -15.289 -17.156 1 96.81 82 PRO B C 1
ATOM 2882 O O . PRO B 1 82 ? 8.086 -16.25 -17.891 1 96.81 82 PRO B O 1
ATOM 2885 N N . LEU B 1 83 ? 6.68 -15.102 -16.641 1 96.75 83 LEU B N 1
ATOM 2886 C CA . LEU B 1 83 ? 5.574 -16.016 -16.906 1 96.75 83 LEU B CA 1
ATOM 2887 C C . LEU B 1 83 ? 5.121 -15.914 -18.359 1 96.75 83 LEU B C 1
ATOM 2889 O O . LEU B 1 83 ? 4.867 -16.922 -19.016 1 96.75 83 LEU B O 1
ATOM 2893 N N . GLN B 1 84 ? 5.062 -14.703 -18.875 1 95.06 84 GLN B N 1
ATOM 2894 C CA . GLN B 1 84 ? 4.645 -14.5 -20.25 1 95.06 84 GLN B CA 1
ATOM 2895 C C . GLN B 1 84 ? 5.625 -15.156 -21.234 1 95.06 84 GLN B C 1
ATOM 2897 O O . GLN B 1 84 ? 5.219 -15.688 -22.266 1 95.06 84 GLN B O 1
ATOM 2902 N N . GLU B 1 85 ? 6.848 -15.133 -20.906 1 94.19 85 GLU B N 1
ATOM 2903 C CA . GLU B 1 85 ? 7.883 -15.727 -21.75 1 94.19 85 GLU B CA 1
ATOM 2904 C C . GLU B 1 85 ? 7.727 -17.25 -21.828 1 94.19 85 GLU B C 1
ATOM 2906 O O . GLU B 1 85 ? 8.062 -17.859 -22.844 1 94.19 85 GLU B O 1
ATOM 2911 N N . LYS B 1 86 ? 7.223 -17.844 -20.781 1 95.12 86 LYS B N 1
ATOM 2912 C CA . LYS B 1 86 ? 7.152 -19.297 -20.703 1 95.12 86 LYS B CA 1
ATOM 2913 C C . LYS B 1 86 ? 5.812 -19.812 -21.219 1 95.12 86 LYS B C 1
ATOM 2915 O O . LYS B 1 86 ? 5.68 -21 -21.547 1 95.12 86 LYS B O 1
ATOM 2920 N N . LEU B 1 87 ? 4.824 -18.938 -21.344 1 92.31 87 LEU B N 1
ATOM 2921 C CA . LEU B 1 87 ? 3.469 -19.375 -21.688 1 92.31 87 LEU B CA 1
ATOM 2922 C C . LEU B 1 87 ? 3.441 -20.062 -23.047 1 92.31 87 LEU B C 1
ATOM 2924 O O . LEU B 1 87 ? 2.826 -21.125 -23.203 1 92.31 87 LEU B O 1
ATOM 2928 N N . GLU B 1 88 ? 4.125 -19.5 -24.078 1 89.38 88 GLU B N 1
ATOM 2929 C CA . GLU B 1 88 ? 4.168 -20.109 -25.406 1 89.38 88 GLU B CA 1
ATOM 2930 C C . GLU B 1 88 ? 4.926 -21.438 -25.375 1 89.38 88 GLU B C 1
ATOM 2932 O O . GLU B 1 88 ? 4.531 -22.391 -26.047 1 89.38 88 GLU B O 1
ATOM 2937 N N . ASP B 1 89 ? 5.988 -21.453 -24.625 1 92.88 89 ASP B N 1
ATOM 2938 C CA . ASP B 1 89 ? 6.77 -22.688 -24.484 1 92.88 89 ASP B CA 1
ATOM 2939 C C . ASP B 1 89 ? 5.934 -23.797 -23.859 1 92.88 89 ASP B C 1
ATOM 2941 O O . ASP B 1 89 ? 6.023 -24.953 -24.266 1 92.88 89 ASP B O 1
ATOM 2945 N N . TRP B 1 90 ? 5.203 -23.469 -22.828 1 92.88 90 TRP B N 1
ATOM 2946 C CA . TRP B 1 90 ? 4.367 -24.453 -22.156 1 92.88 90 TRP B CA 1
ATOM 2947 C C . TRP B 1 90 ? 3.361 -25.062 -23.109 1 92.88 90 TRP B C 1
ATOM 2949 O O . TRP B 1 90 ? 3.113 -26.281 -23.062 1 92.88 90 TRP B O 1
ATOM 2959 N N . LYS B 1 91 ? 2.797 -24.266 -24 1 89.06 91 LYS B N 1
ATOM 2960 C CA . LYS B 1 91 ? 1.858 -24.766 -25 1 89.06 91 LYS B CA 1
ATOM 2961 C C . LYS B 1 91 ? 2.545 -25.734 -25.953 1 89.06 91 LYS B C 1
ATOM 2963 O O . LYS B 1 91 ? 1.998 -26.797 -26.281 1 89.06 91 LYS B O 1
ATOM 2968 N N . LYS B 1 92 ? 3.721 -25.438 -26.406 1 92.69 92 LYS B N 1
ATOM 2969 C CA . LYS B 1 92 ? 4.477 -26.266 -27.328 1 92.69 92 LYS B CA 1
ATOM 2970 C C . LYS B 1 92 ? 4.879 -27.594 -26.672 1 92.69 92 LYS B C 1
ATOM 2972 O O . LYS B 1 92 ? 4.82 -28.641 -27.312 1 92.69 92 LYS B O 1
ATOM 2977 N N . VAL B 1 93 ? 5.285 -27.453 -25.453 1 93.81 93 VAL B N 1
ATOM 2978 C CA . VAL B 1 93 ? 5.762 -28.625 -24.734 1 93.81 93 VAL B CA 1
ATOM 2979 C C . VAL B 1 93 ? 4.617 -29.625 -24.562 1 93.81 93 VAL B C 1
ATOM 2981 O O . VAL B 1 93 ? 4.816 -30.844 -24.719 1 93.81 93 VAL B O 1
ATOM 2984 N N . VAL B 1 94 ? 3.426 -29.156 -24.266 1 89.81 94 VAL B N 1
ATOM 2985 C CA . VAL B 1 94 ? 2.277 -30.031 -24.078 1 89.81 94 VAL B CA 1
ATOM 2986 C C . VAL B 1 94 ? 1.973 -30.766 -25.391 1 89.81 94 VAL B C 1
ATOM 2988 O O . VAL B 1 94 ? 1.718 -31.969 -25.391 1 89.81 94 VAL B O 1
ATOM 2991 N N . VAL B 1 95 ? 2.07 -30.031 -26.484 1 92.25 95 VAL B N 1
ATOM 2992 C CA . VAL B 1 95 ? 1.81 -30.625 -27.797 1 92.25 95 VAL B CA 1
ATOM 2993 C C . VAL B 1 95 ? 2.887 -31.656 -28.125 1 92.25 95 VAL B C 1
ATOM 2995 O O . VAL B 1 95 ? 2.584 -32.75 -28.609 1 92.25 95 VAL B O 1
ATOM 2998 N N . GLN B 1 96 ? 4.094 -31.359 -27.844 1 94.88 96 GLN B N 1
ATOM 2999 C CA . GLN B 1 96 ? 5.211 -32.25 -28.109 1 94.88 96 GLN B CA 1
ATOM 3000 C C . GLN B 1 96 ? 5.102 -33.531 -27.266 1 94.88 96 GLN B C 1
ATOM 3002 O O . GLN B 1 96 ? 5.359 -34.625 -27.766 1 94.88 96 GLN B O 1
ATOM 3007 N N . LEU B 1 97 ? 4.77 -33.375 -25.984 1 93.69 97 LEU B N 1
ATOM 3008 C CA . LEU B 1 97 ? 4.609 -34.5 -25.109 1 93.69 97 LEU B CA 1
ATOM 3009 C C . LEU B 1 97 ? 3.506 -35.438 -25.609 1 93.69 97 LEU B C 1
ATOM 3011 O O . LEU B 1 97 ? 3.654 -36.656 -25.578 1 93.69 97 LEU B O 1
ATOM 3015 N N . ASP B 1 98 ? 2.428 -34.906 -26.062 1 92.06 98 ASP B N 1
ATOM 3016 C CA . ASP B 1 98 ? 1.317 -35.688 -26.609 1 92.06 98 ASP B CA 1
ATOM 3017 C C . ASP B 1 98 ? 1.737 -36.438 -27.875 1 92.06 98 ASP B C 1
ATOM 3019 O O . ASP B 1 98 ? 1.376 -37.594 -28.062 1 92.06 98 ASP B O 1
ATOM 3023 N N . ARG B 1 99 ? 2.477 -35.75 -28.75 1 94.62 99 ARG B N 1
ATOM 3024 C CA . ARG B 1 99 ? 2.953 -36.344 -29.984 1 94.62 99 ARG B CA 1
ATOM 3025 C C . ARG B 1 99 ? 3.91 -37.5 -29.703 1 94.62 99 ARG B C 1
ATOM 3027 O O . ARG B 1 99 ? 3.803 -38.562 -30.297 1 94.62 99 ARG B O 1
ATOM 3034 N N . ASP B 1 100 ? 4.816 -37.219 -28.797 1 94.31 100 ASP B N 1
ATOM 3035 C CA . ASP B 1 100 ? 5.785 -38.25 -28.422 1 94.31 100 ASP B CA 1
ATOM 3036 C C . ASP B 1 100 ? 5.094 -39.469 -27.797 1 94.31 100 ASP B C 1
ATOM 3038 O O . ASP B 1 100 ? 5.418 -40.594 -28.125 1 94.31 100 ASP B O 1
ATOM 3042 N N . HIS B 1 101 ? 4.223 -39.219 -26.938 1 92.94 101 HIS B N 1
ATOM 3043 C CA . HIS B 1 101 ? 3.471 -40.312 -26.297 1 92.94 101 HIS B CA 1
ATOM 3044 C C . HIS B 1 101 ? 2.703 -41.125 -27.344 1 92.94 101 HIS B C 1
ATOM 3046 O O . HIS B 1 101 ? 2.736 -42.375 -27.312 1 92.94 101 HIS B O 1
ATOM 3052 N N . CYS B 1 102 ? 2.018 -40.406 -28.234 1 93.25 102 CYS B N 1
ATOM 3053 C CA . CYS B 1 102 ? 1.229 -41.094 -29.266 1 93.25 102 CYS B CA 1
ATOM 3054 C C . CYS B 1 102 ? 2.111 -41.969 -30.156 1 93.25 102 CYS B C 1
ATOM 3056 O O . CYS B 1 102 ? 1.753 -43.094 -30.453 1 93.25 102 CYS B O 1
ATOM 3058 N N . LYS B 1 103 ? 3.221 -41.406 -30.531 1 94.69 103 LYS B N 1
ATOM 3059 C CA . LYS B 1 103 ? 4.16 -42.125 -31.359 1 94.69 103 LYS B CA 1
ATOM 3060 C C . LYS B 1 103 ? 4.66 -43.406 -30.672 1 94.69 103 LYS B C 1
ATOM 3062 O O . LYS B 1 103 ? 4.668 -44.469 -31.266 1 94.69 103 LYS B O 1
ATOM 3067 N N . GLU B 1 104 ? 5.023 -43.219 -29.406 1 93.56 104 GLU B N 1
ATOM 3068 C CA . GLU B 1 104 ? 5.547 -44.344 -28.656 1 93.56 104 GLU B CA 1
ATOM 3069 C C . GLU B 1 104 ? 4.457 -45.375 -28.375 1 93.56 104 GLU B C 1
ATOM 3071 O O . GLU B 1 104 ? 4.719 -46.594 -28.391 1 93.56 104 GLU B O 1
ATOM 3076 N N . TYR B 1 105 ? 3.295 -44.906 -28.094 1 91.88 105 TYR B N 1
ATOM 3077 C CA . TYR B 1 105 ? 2.162 -45.781 -27.812 1 91.88 105 TYR B CA 1
ATOM 3078 C C . TYR B 1 105 ? 1.807 -46.625 -29.031 1 91.88 105 TYR B C 1
ATOM 3080 O O . TYR B 1 105 ? 1.624 -47.844 -28.922 1 91.88 105 TYR B O 1
ATOM 3088 N N . LYS B 1 106 ? 1.749 -46.031 -30.219 1 93.5 106 LYS B N 1
ATOM 3089 C CA . LYS B 1 106 ? 1.431 -46.75 -31.469 1 93.5 106 LYS B CA 1
ATOM 3090 C C . LYS B 1 106 ? 2.502 -47.781 -31.812 1 93.5 106 LYS B C 1
ATOM 3092 O O . LYS B 1 106 ? 2.188 -48.875 -32.25 1 93.5 106 LYS B O 1
ATOM 3097 N N . LYS B 1 107 ? 3.723 -47.344 -31.656 1 94.62 107 LYS B N 1
ATOM 3098 C CA . LYS B 1 107 ? 4.836 -48.25 -31.906 1 94.62 107 LYS B CA 1
ATOM 3099 C C . LYS B 1 107 ? 4.762 -49.469 -31.016 1 94.62 107 LYS B C 1
ATOM 3101 O O . LYS B 1 107 ? 4.914 -50.594 -31.484 1 94.62 107 LYS B O 1
ATOM 3106 N N . ALA B 1 108 ? 4.535 -49.25 -29.734 1 92.12 108 ALA B N 1
ATOM 3107 C CA . ALA B 1 108 ? 4.453 -50.344 -28.766 1 92.12 108 ALA B CA 1
ATOM 3108 C C . ALA B 1 108 ? 3.275 -51.25 -29.094 1 92.12 108 ALA B C 1
ATOM 3110 O O . ALA B 1 108 ? 3.395 -52.469 -29 1 92.12 108 ALA B O 1
ATOM 3111 N N . LYS B 1 109 ? 2.186 -50.719 -29.469 1 92 109 LYS B N 1
ATOM 3112 C CA . LYS B 1 109 ? 0.995 -51.5 -29.797 1 92 109 LYS B CA 1
ATOM 3113 C C . LYS B 1 109 ? 1.214 -52.344 -31.047 1 92 109 LYS B C 1
ATOM 3115 O O . LYS B 1 109 ? 0.777 -53.5 -31.109 1 92 109 LYS B O 1
ATOM 3120 N N . HIS B 1 110 ? 1.911 -51.75 -31.969 1 94 110 HIS B N 1
ATOM 3121 C CA . HIS B 1 110 ? 2.223 -52.469 -33.188 1 94 110 HIS B CA 1
ATOM 3122 C C . HIS B 1 110 ? 3.119 -53.688 -32.906 1 94 110 HIS B C 1
ATOM 3124 O O . HIS B 1 110 ? 2.893 -54.75 -33.438 1 94 110 HIS B O 1
ATOM 3130 N N . GLU B 1 111 ? 4.051 -53.438 -32.062 1 94.44 111 GLU B N 1
ATOM 3131 C CA . GLU B 1 111 ? 4.969 -54.5 -31.703 1 94.44 111 GLU B CA 1
ATOM 3132 C C . GLU B 1 111 ? 4.246 -55.625 -30.953 1 94.44 111 GLU B C 1
ATOM 3134 O O . GLU B 1 111 ? 4.523 -56.812 -31.172 1 94.44 111 GLU B O 1
ATOM 3139 N N . ILE B 1 112 ? 3.359 -55.281 -30.172 1 93.56 112 ILE B N 1
ATOM 3140 C CA . ILE B 1 112 ? 2.588 -56.25 -29.406 1 93.56 112 ILE B CA 1
ATOM 3141 C C . ILE B 1 112 ? 1.673 -57.031 -30.344 1 93.56 112 ILE B C 1
ATOM 3143 O O . ILE B 1 112 ? 1.551 -58.25 -30.234 1 93.56 112 ILE B O 1
ATOM 3147 N N . LYS B 1 113 ? 1.051 -56.312 -31.25 1 94 113 LYS B N 1
ATOM 3148 C CA . LYS B 1 113 ? 0.166 -56.969 -32.219 1 94 113 LYS B CA 1
ATOM 3149 C C . LYS B 1 113 ? 0.929 -57.969 -33.062 1 94 113 LYS B C 1
ATOM 3151 O O . LYS B 1 113 ? 0.448 -59.062 -33.312 1 94 113 LYS B O 1
ATOM 3156 N N . LYS B 1 114 ? 2.096 -57.531 -33.5 1 94.94 114 LYS B N 1
ATOM 3157 C CA . LYS B 1 114 ? 2.939 -58.406 -34.312 1 94.94 114 LYS B CA 1
ATOM 3158 C C . LYS B 1 114 ? 3.352 -59.656 -33.531 1 94.94 114 LYS B C 1
ATOM 3160 O O . LYS B 1 114 ? 3.238 -60.781 -34 1 94.94 114 LYS B O 1
ATOM 3165 N N . ALA B 1 115 ? 3.74 -59.438 -32.312 1 93.5 115 ALA B N 1
ATOM 3166 C CA . ALA B 1 115 ? 4.176 -60.531 -31.469 1 93.5 115 ALA B CA 1
ATOM 3167 C C . ALA B 1 115 ? 3.008 -61.469 -31.125 1 93.5 115 ALA B C 1
ATOM 3169 O O . ALA B 1 115 ? 3.166 -62.688 -31.078 1 93.5 115 ALA B O 1
ATOM 3170 N N . SER B 1 116 ? 1.92 -60.906 -30.922 1 91.88 116 SER B N 1
ATOM 3171 C CA . SER B 1 116 ? 0.726 -61.688 -30.609 1 91.88 116 SER B CA 1
ATOM 3172 C C . SER B 1 116 ? 0.272 -62.531 -31.797 1 91.88 116 SER B C 1
ATOM 3174 O O . SER B 1 116 ? -0.123 -63.688 -31.641 1 91.88 116 SER B O 1
ATOM 3176 N N . SER B 1 117 ? 0.343 -61.969 -32.938 1 92.94 117 SER B N 1
ATOM 3177 C CA . SER B 1 117 ? -0.037 -62.688 -34.156 1 92.94 117 SER B CA 1
ATOM 3178 C C . SER B 1 117 ? 0.896 -63.875 -34.406 1 92.94 117 SER B C 1
ATOM 3180 O O . SER B 1 117 ? 0.445 -64.938 -34.781 1 92.94 117 SER B O 1
ATOM 3182 N N . ASP B 1 118 ? 2.127 -63.594 -34.219 1 91.62 118 ASP B N 1
ATOM 3183 C CA . ASP B 1 118 ? 3.115 -64.688 -34.375 1 91.62 118 ASP B CA 1
ATOM 3184 C C . ASP B 1 118 ? 2.896 -65.75 -33.375 1 91.62 118 ASP B C 1
ATOM 3186 O O . ASP B 1 118 ? 3.057 -66.938 -33.688 1 91.62 118 ASP B O 1
ATOM 3190 N N . THR B 1 119 ? 2.539 -65.375 -32.188 1 91.38 119 THR B N 1
ATOM 3191 C CA . THR B 1 119 ? 2.293 -66.375 -31.141 1 91.38 119 THR B CA 1
ATOM 3192 C C . THR B 1 119 ? 1.057 -67.188 -31.438 1 91.38 119 THR B C 1
ATOM 3194 O O . THR B 1 119 ? 1.055 -68.438 -31.219 1 91.38 119 THR B O 1
ATOM 3197 N N . VAL B 1 120 ? 0.059 -66.562 -31.969 1 90.56 120 VAL B N 1
ATOM 3198 C CA . VAL B 1 120 ? -1.173 -67.312 -32.312 1 90.56 120 VAL B CA 1
ATOM 3199 C C . VAL B 1 120 ? -0.901 -68.25 -33.438 1 90.56 120 VAL B C 1
ATOM 3201 O O . VAL B 1 120 ? -1.408 -69.375 -33.438 1 90.56 120 VAL B O 1
ATOM 3204 N N . ARG B 1 121 ? -0.062 -67.938 -34.438 1 91.5 121 ARG B N 1
ATOM 3205 C CA . ARG B 1 121 ? 0.315 -68.875 -35.531 1 91.5 121 ARG B CA 1
ATOM 3206 C C . ARG B 1 121 ? 1.097 -70.062 -35 1 91.5 121 ARG B C 1
ATOM 3208 O O . ARG B 1 121 ? 0.862 -71.188 -35.438 1 91.5 121 ARG B O 1
ATOM 3215 N N . LEU B 1 122 ? 1.956 -69.688 -34.094 1 90.38 122 LEU B N 1
ATOM 3216 C CA . LEU B 1 122 ? 2.752 -70.75 -33.469 1 90.38 122 LEU B CA 1
ATOM 3217 C C . LEU B 1 122 ? 1.876 -71.688 -32.656 1 90.38 122 LEU B C 1
ATOM 3219 O O . LEU B 1 122 ? 2.107 -72.938 -32.625 1 90.38 122 LEU B O 1
ATOM 3223 N N . GLN B 1 123 ? 0.937 -71.188 -32.031 1 89.12 123 GLN B N 1
ATOM 3224 C CA . GLN B 1 123 ? 0.003 -72 -31.219 1 89.12 123 GLN B CA 1
ATOM 3225 C C . GLN B 1 123 ? -0.799 -72.938 -32.094 1 89.12 123 GLN B C 1
ATOM 3227 O O . GLN B 1 123 ? -1.009 -74.062 -31.734 1 89.12 123 GLN B O 1
ATOM 3232 N N . LYS B 1 124 ? -1.228 -72.5 -33.281 1 88.25 124 LYS B N 1
ATOM 3233 C CA . LYS B 1 124 ? -1.98 -73.312 -34.219 1 88.25 124 LYS B CA 1
ATOM 3234 C C . LYS B 1 124 ? -1.113 -74.438 -34.75 1 88.25 124 LYS B C 1
ATOM 3236 O O . LYS B 1 124 ? -1.581 -75.562 -34.906 1 88.25 124 LYS B O 1
ATOM 3241 N N . LYS B 1 125 ? 0.107 -74.125 -35 1 86.31 125 LYS B N 1
ATOM 3242 C CA . LYS B 1 125 ? 1.037 -75.125 -35.5 1 86.31 125 LYS B CA 1
ATOM 3243 C C . LYS B 1 125 ? 1.318 -76.188 -34.469 1 86.31 125 LYS B C 1
ATOM 3245 O O . LYS B 1 125 ? 1.368 -77.375 -34.781 1 86.31 125 LYS B O 1
ATOM 3250 N N . VAL B 1 126 ? 1.495 -75.75 -33.281 1 85.19 126 VAL B N 1
ATOM 3251 C CA . VAL B 1 126 ? 1.763 -76.688 -32.188 1 85.19 126 VAL B CA 1
ATOM 3252 C C . VAL B 1 126 ? 0.549 -77.562 -31.969 1 85.19 126 VAL B C 1
ATOM 3254 O O . VAL B 1 126 ? 0.695 -78.75 -31.719 1 85.19 126 VAL B O 1
ATOM 3257 N N . LYS B 1 127 ? -0.597 -77.125 -32.062 1 82.75 127 LYS B N 1
ATOM 3258 C CA . LYS B 1 127 ? -1.824 -77.875 -31.875 1 82.75 127 LYS B CA 1
ATOM 3259 C C . LYS B 1 127 ? -2.021 -78.938 -33 1 82.75 127 LYS B C 1
ATOM 3261 O O . LYS B 1 127 ? -2.465 -80.062 -32.781 1 82.75 127 LYS B O 1
ATOM 3266 N N . LYS B 1 128 ? -1.723 -78.562 -34.219 1 78.62 128 LYS B N 1
ATOM 3267 C CA . LYS B 1 128 ? -1.887 -79.438 -35.375 1 78.62 128 LYS B CA 1
ATOM 3268 C C . LYS B 1 128 ? -0.851 -80.562 -35.375 1 78.62 128 LYS B C 1
ATOM 3270 O O . LYS B 1 128 ? -1.166 -81.688 -35.688 1 78.62 128 LYS B O 1
ATOM 3275 N N . ASP B 1 129 ? 0.325 -80.125 -34.969 1 70 129 ASP B N 1
ATOM 3276 C CA . ASP B 1 129 ? 1.382 -81.188 -34.938 1 70 129 ASP B CA 1
ATOM 3277 C C . ASP B 1 129 ? 1.269 -82.062 -33.719 1 70 129 ASP B C 1
ATOM 3279 O O . ASP B 1 129 ? 1.997 -83.062 -33.625 1 70 129 ASP B O 1
ATOM 3283 N N . GLY B 1 130 ? 0.72 -81.625 -32.75 1 59.88 130 GLY B N 1
ATOM 3284 C CA . GLY B 1 130 ? 0.502 -82.438 -31.594 1 59.88 130 GLY B CA 1
ATOM 3285 C C . GLY B 1 130 ? -0.055 -83.812 -31.953 1 59.88 130 GLY B C 1
ATOM 3286 O O . GLY B 1 130 ? -0.089 -84.75 -31.109 1 59.88 130 GLY B O 1
ATOM 3287 N N . VAL B 1 131 ? -0.818 -83.938 -33.031 1 55.25 131 VAL B N 1
ATOM 3288 C CA . VAL B 1 131 ? -1.286 -85.25 -33.406 1 55.25 131 VAL B CA 1
ATOM 3289 C C . VAL B 1 131 ? -0.115 -86.125 -33.938 1 55.25 131 VAL B C 1
ATOM 3291 O O . VAL B 1 131 ? -0.218 -87.312 -34.062 1 55.25 131 VAL B O 1
ATOM 3294 N N . ASN B 1 132 ? 0.849 -85.625 -34.531 1 52.53 132 ASN B N 1
ATOM 3295 C CA . ASN B 1 132 ? 1.953 -86.5 -34.969 1 52.53 132 ASN B CA 1
ATOM 3296 C C . ASN B 1 132 ? 3.021 -86.625 -33.906 1 52.53 132 ASN B C 1
ATOM 3298 O O . ASN B 1 132 ? 3.373 -85.688 -33.219 1 52.53 132 ASN B O 1
ATOM 3302 N N . ILE B 1 133 ? 3.58 -87.875 -33.531 1 47.78 133 ILE B N 1
ATOM 3303 C CA . ILE B 1 133 ? 4.176 -88.562 -32.375 1 47.78 133 ILE B CA 1
ATOM 3304 C C . ILE B 1 133 ? 5.324 -87.75 -31.812 1 47.78 133 ILE B C 1
ATOM 3306 O O . ILE B 1 133 ? 5.484 -87.625 -30.594 1 47.78 133 ILE B O 1
ATOM 3310 N N . PHE B 1 134 ? 6.711 -87.812 -32.281 1 52.25 134 PHE B N 1
ATOM 3311 C CA . PHE B 1 134 ? 7.992 -88 -31.625 1 52.25 134 PHE B CA 1
ATOM 3312 C C . PHE B 1 134 ? 8.555 -86.688 -31.094 1 52.25 134 PHE B C 1
ATOM 3314 O O . PHE B 1 134 ? 8.633 -86.5 -29.891 1 52.25 134 PHE B O 1
ATOM 3321 N N . THR B 1 135 ? 9.984 -86.312 -31.344 1 54.41 135 THR B N 1
ATOM 3322 C CA . THR B 1 135 ? 11.109 -85.5 -30.875 1 54.41 135 THR B CA 1
ATOM 3323 C C . THR B 1 135 ? 10.805 -84 -31 1 54.41 135 THR B C 1
ATOM 3325 O O . THR B 1 135 ? 11.289 -83.188 -30.203 1 54.41 135 THR B O 1
ATOM 3328 N N . GLY B 1 136 ? 9.992 -83.438 -31.828 1 59.56 136 GLY B N 1
ATOM 3329 C CA . GLY B 1 136 ? 9.914 -82.062 -32.312 1 59.56 136 GLY B CA 1
ATOM 3330 C C . GLY B 1 136 ? 8.953 -81.188 -31.5 1 59.56 136 GLY B C 1
ATOM 3331 O O . GLY B 1 136 ? 8.898 -80 -31.672 1 59.56 136 GLY B O 1
ATOM 3332 N N . LYS B 1 137 ? 8.18 -81.812 -30.656 1 63.5 137 LYS B N 1
ATOM 3333 C CA . LYS B 1 137 ? 7.133 -81.125 -29.891 1 63.5 137 LYS B CA 1
ATOM 3334 C C . LYS B 1 137 ? 7.73 -80.25 -28.797 1 63.5 137 LYS B C 1
ATOM 3336 O O . LYS B 1 137 ? 7.281 -79.125 -28.594 1 63.5 137 LYS B O 1
ATOM 3341 N N . ASN B 1 138 ? 8.711 -80.938 -28.125 1 74.81 138 ASN B N 1
ATOM 3342 C CA . ASN B 1 138 ? 9.32 -80.188 -27.031 1 74.81 138 ASN B CA 1
ATOM 3343 C C . ASN B 1 138 ? 9.961 -78.875 -27.516 1 74.81 138 ASN B C 1
ATOM 3345 O O . ASN B 1 138 ? 9.883 -77.875 -26.844 1 74.81 138 ASN B O 1
ATOM 3349 N N . ASP B 1 139 ? 10.414 -78.938 -28.766 1 81.75 139 ASP B N 1
ATOM 3350 C CA . ASP B 1 139 ? 11.062 -77.75 -29.328 1 81.75 139 ASP B CA 1
ATOM 3351 C C . ASP B 1 139 ? 10.039 -76.688 -29.734 1 81.75 139 ASP B C 1
ATOM 3353 O O . ASP B 1 139 ? 10.234 -75.5 -29.484 1 81.75 139 ASP B O 1
ATOM 3357 N N . MET B 1 140 ? 8.898 -77.25 -30.172 1 83.56 140 MET B N 1
ATOM 3358 C CA . MET B 1 140 ? 7.859 -76.312 -30.609 1 83.56 140 MET B CA 1
ATOM 3359 C C . MET B 1 140 ? 7.156 -75.688 -29.422 1 83.56 140 MET B C 1
ATOM 3361 O O . MET B 1 140 ? 6.793 -74.5 -29.484 1 83.56 140 MET B O 1
ATOM 3365 N N . GLN B 1 141 ? 7.023 -76.5 -28.375 1 84.75 141 GLN B N 1
ATOM 3366 C CA . GLN B 1 141 ? 6.43 -75.938 -27.156 1 84.75 141 GLN B CA 1
ATOM 3367 C C . GLN B 1 141 ? 7.336 -74.938 -26.516 1 84.75 141 GLN B C 1
ATOM 3369 O O . GLN B 1 141 ? 6.859 -73.875 -25.984 1 84.75 141 GLN B O 1
ATOM 3374 N N . SER B 1 142 ? 8.602 -75.125 -26.594 1 89.5 142 SER B N 1
ATOM 3375 C CA . SER B 1 142 ? 9.562 -74.188 -26.062 1 89.5 142 SER B CA 1
ATOM 3376 C C . SER B 1 142 ? 9.523 -72.875 -26.844 1 89.5 142 SER B C 1
ATOM 3378 O O . SER B 1 142 ? 9.609 -71.812 -26.266 1 89.5 142 SER B O 1
ATOM 3380 N N . LYS B 1 143 ? 9.344 -73 -28.109 1 88.88 143 LYS B N 1
ATOM 3381 C CA . LYS B 1 143 ? 9.242 -71.812 -28.953 1 88.88 143 LYS B CA 1
ATOM 3382 C C . LYS B 1 143 ? 7.961 -71 -28.656 1 88.88 143 LYS B C 1
ATOM 3384 O O . LYS B 1 143 ? 7.965 -69.812 -28.672 1 88.88 143 LYS B O 1
ATOM 3389 N N . LEU B 1 144 ? 6.883 -71.688 -28.391 1 89 144 LEU B N 1
ATOM 3390 C CA . LEU B 1 144 ? 5.613 -71.062 -28.062 1 89 144 LEU B CA 1
ATOM 3391 C C . LEU B 1 144 ? 5.707 -70.375 -26.719 1 89 144 LEU B C 1
ATOM 3393 O O . LEU B 1 144 ? 5.223 -69.25 -26.578 1 89 144 LEU B O 1
ATOM 3397 N N . ASP B 1 145 ? 6.332 -70.938 -25.734 1 90.5 145 ASP B N 1
ATOM 3398 C CA . ASP B 1 145 ? 6.512 -70.312 -24.422 1 90.5 145 ASP B CA 1
ATOM 3399 C C . ASP B 1 145 ? 7.355 -69.062 -24.516 1 90.5 145 ASP B C 1
ATOM 3401 O O . ASP B 1 145 ? 7.07 -68.062 -23.844 1 90.5 145 ASP B O 1
ATOM 3405 N N . HIS B 1 146 ? 8.414 -69.125 -25.375 1 91.81 146 HIS B N 1
ATOM 3406 C CA . HIS B 1 146 ? 9.25 -67.938 -25.594 1 91.81 146 HIS B CA 1
ATOM 3407 C C . HIS B 1 146 ? 8.469 -66.812 -26.266 1 91.81 146 HIS B C 1
ATOM 3409 O O . HIS B 1 146 ? 8.648 -65.688 -25.922 1 91.81 146 HIS B O 1
ATOM 3415 N N . ALA B 1 147 ? 7.613 -67.25 -27.188 1 91.31 147 ALA B N 1
ATOM 3416 C CA . ALA B 1 147 ? 6.801 -66.25 -27.875 1 91.31 147 ALA B CA 1
ATOM 3417 C C . ALA B 1 147 ? 5.801 -65.562 -26.938 1 91.31 147 ALA B C 1
ATOM 3419 O O . ALA B 1 147 ? 5.566 -64.375 -27 1 91.31 147 ALA B O 1
ATOM 3420 N N . MET B 1 148 ? 5.203 -66.375 -26.047 1 89.62 148 MET B N 1
ATOM 3421 C CA . MET B 1 148 ? 4.27 -65.812 -25.062 1 89.62 148 MET B CA 1
ATOM 3422 C C . MET B 1 148 ? 4.977 -64.875 -24.078 1 89.62 148 MET B C 1
ATOM 3424 O O . MET B 1 148 ? 4.422 -63.875 -23.672 1 89.62 148 MET B O 1
ATOM 3428 N N . HIS B 1 149 ? 6.203 -65.25 -23.719 1 92 149 HIS B N 1
ATOM 3429 C CA . HIS B 1 149 ? 7 -64.438 -22.844 1 92 149 HIS B CA 1
ATOM 3430 C C . HIS B 1 149 ? 7.348 -63.094 -23.516 1 92 149 HIS B C 1
ATOM 3432 O O . HIS B 1 149 ? 7.379 -62.062 -22.875 1 92 149 HIS B O 1
ATOM 3438 N N . ASP B 1 150 ? 7.574 -63.219 -24.797 1 92.69 150 ASP B N 1
ATOM 3439 C CA . ASP B 1 150 ? 7.895 -62 -25.547 1 92.69 150 ASP B CA 1
ATOM 3440 C C . ASP B 1 150 ? 6.707 -61.062 -25.578 1 92.69 150 ASP B C 1
ATOM 3442 O O . ASP B 1 150 ? 6.883 -59.844 -25.438 1 92.69 150 ASP B O 1
ATOM 3446 N N . VAL B 1 151 ? 5.508 -61.562 -25.766 1 91.19 151 VAL B N 1
ATOM 3447 C CA . VAL B 1 151 ? 4.301 -60.75 -25.766 1 91.19 151 VAL B CA 1
ATOM 3448 C C . VAL B 1 151 ? 4.113 -60.094 -24.406 1 91.19 151 VAL B C 1
ATOM 3450 O O . VAL B 1 151 ? 3.795 -58.906 -24.312 1 91.19 151 VAL B O 1
ATOM 3453 N N . ASN B 1 152 ? 4.352 -60.844 -23.344 1 90.12 152 ASN B N 1
ATOM 3454 C CA . ASN B 1 152 ? 4.238 -60.312 -21.984 1 90.12 152 ASN B CA 1
ATOM 3455 C C . ASN B 1 152 ? 5.262 -59.219 -21.719 1 90.12 152 ASN B C 1
ATOM 3457 O O . ASN B 1 152 ? 4.957 -58.219 -21.062 1 90.12 152 ASN B O 1
ATOM 3461 N N . ASP B 1 153 ? 6.461 -59.438 -22.188 1 92.56 153 ASP B N 1
ATOM 3462 C CA . ASP B 1 153 ? 7.508 -58.438 -22.031 1 92.56 153 ASP B CA 1
ATOM 3463 C C . ASP B 1 153 ? 7.152 -57.125 -22.75 1 92.56 153 ASP B C 1
ATOM 3465 O O . ASP B 1 153 ? 7.449 -56.031 -22.25 1 92.56 153 ASP B O 1
ATOM 3469 N N . LYS B 1 154 ? 6.578 -57.281 -23.875 1 92.56 154 LYS B N 1
ATOM 3470 C CA . LYS B 1 154 ? 6.195 -56.094 -24.641 1 92.56 154 LYS B CA 1
ATOM 3471 C C . LYS B 1 154 ? 5.062 -55.344 -23.953 1 92.56 154 LYS B C 1
ATOM 3473 O O . LYS B 1 154 ? 5 -54.125 -24.016 1 92.56 154 LYS B O 1
ATOM 3478 N N . TYR B 1 155 ? 4.184 -56.031 -23.266 1 90 155 TYR B N 1
ATOM 3479 C CA . TYR B 1 155 ? 3.139 -55.375 -22.484 1 90 155 TYR B CA 1
ATOM 3480 C C . TYR B 1 155 ? 3.732 -54.656 -21.297 1 90 155 TYR B C 1
ATOM 3482 O O . TYR B 1 155 ? 3.283 -53.531 -20.969 1 90 155 TYR B O 1
ATOM 3490 N N . LYS B 1 156 ? 4.727 -55.281 -20.703 1 90.88 156 LYS B N 1
ATOM 3491 C CA . LYS B 1 156 ? 5.418 -54.594 -19.609 1 90.88 156 LYS B CA 1
ATOM 3492 C C . LYS B 1 156 ? 6.129 -53.344 -20.094 1 90.88 156 LYS B C 1
ATOM 3494 O O . LYS B 1 156 ? 6.156 -52.344 -19.391 1 90.88 156 LYS B O 1
ATOM 3499 N N . LEU B 1 157 ? 6.66 -53.469 -21.281 1 91.5 157 LEU B N 1
ATOM 3500 C CA . LEU B 1 157 ? 7.34 -52.312 -21.844 1 91.5 157 LEU B CA 1
ATOM 3501 C C . LEU B 1 157 ? 6.352 -51.188 -22.141 1 91.5 157 LEU B C 1
ATOM 3503 O O . LEU B 1 157 ? 6.672 -50 -21.969 1 91.5 157 LEU B O 1
ATOM 3507 N N . LEU B 1 158 ? 5.168 -51.531 -22.641 1 91.94 158 LEU B N 1
ATOM 3508 C CA . LEU B 1 158 ? 4.125 -50.562 -22.875 1 91.94 158 LEU B CA 1
ATOM 3509 C C . LEU B 1 158 ? 3.725 -49.875 -21.578 1 91.94 158 LEU B C 1
ATOM 3511 O O . LEU B 1 158 ? 3.561 -48.656 -21.547 1 91.94 158 LEU B O 1
ATOM 3515 N N . GLU B 1 159 ? 3.574 -50.688 -20.547 1 92 159 GLU B N 1
ATOM 3516 C CA . GLU B 1 159 ? 3.234 -50.125 -19.25 1 92 159 GLU B CA 1
ATOM 3517 C C . GLU B 1 159 ? 4.305 -49.156 -18.766 1 92 159 GLU B C 1
ATOM 3519 O O . GLU B 1 159 ? 3.99 -48.062 -18.266 1 92 159 GLU B O 1
ATOM 3524 N N . GLU B 1 160 ? 5.555 -49.531 -18.891 1 91.69 160 GLU B N 1
ATOM 3525 C CA . GLU B 1 160 ? 6.656 -48.688 -18.469 1 91.69 160 GLU B CA 1
ATOM 3526 C C . GLU B 1 160 ? 6.707 -47.406 -19.297 1 91.69 160 GLU B C 1
ATOM 3528 O O . GLU B 1 160 ? 7.039 -46.312 -18.766 1 91.69 160 GLU B O 1
ATOM 3533 N N . THR B 1 161 ? 6.434 -47.5 -20.547 1 91.06 161 THR B N 1
ATOM 3534 C CA . THR B 1 161 ? 6.402 -46.344 -21.422 1 91.06 161 THR B CA 1
ATOM 3535 C C . THR B 1 161 ? 5.301 -45.375 -21 1 91.06 161 THR B C 1
ATOM 3537 O O . THR B 1 161 ? 5.496 -44.156 -21.016 1 91.06 161 THR B O 1
ATOM 3540 N N . GLU B 1 162 ? 4.125 -45.906 -20.641 1 92.44 162 GLU B N 1
ATOM 3541 C CA . GLU B 1 162 ? 3.012 -45.094 -20.172 1 92.44 162 GLU B CA 1
ATOM 3542 C C . GLU B 1 162 ? 3.352 -44.406 -18.859 1 92.44 162 GLU B C 1
ATOM 3544 O O . GLU B 1 162 ? 3.029 -43.219 -18.688 1 92.44 162 GLU B O 1
ATOM 3549 N N . LYS B 1 163 ? 3.959 -45.188 -17.969 1 92.75 163 LYS B N 1
ATOM 3550 C CA . LYS B 1 163 ? 4.363 -44.594 -16.688 1 92.75 163 LYS B CA 1
ATOM 3551 C C . LYS B 1 163 ? 5.359 -43.469 -16.891 1 92.75 163 LYS B C 1
ATOM 3553 O O . LYS B 1 163 ? 5.258 -42.406 -16.234 1 92.75 163 LYS B O 1
ATOM 3558 N N . ASN B 1 164 ? 6.281 -43.688 -17.797 1 92.56 164 ASN B N 1
ATOM 3559 C CA . ASN B 1 164 ? 7.281 -42.656 -18.062 1 92.56 164 ASN B CA 1
ATOM 3560 C C . ASN B 1 164 ? 6.656 -41.438 -18.703 1 92.56 164 ASN B C 1
ATOM 3562 O O . ASN B 1 164 ? 7.055 -40.312 -18.406 1 92.56 164 ASN B O 1
ATOM 3566 N N . ALA B 1 165 ? 5.762 -41.625 -19.625 1 93 165 ALA B N 1
ATOM 3567 C CA . ALA B 1 165 ? 5.066 -40.5 -20.25 1 93 165 ALA B CA 1
ATOM 3568 C C . ALA B 1 165 ? 4.293 -39.719 -19.203 1 93 165 ALA B C 1
ATOM 3570 O O . ALA B 1 165 ? 4.3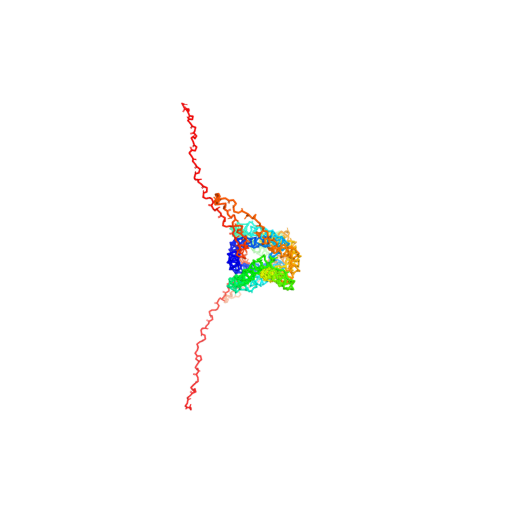16 -38.469 -19.234 1 93 165 ALA B O 1
ATOM 3571 N N . LEU B 1 166 ? 3.604 -40.375 -18.328 1 92.12 166 LEU B N 1
ATOM 3572 C CA . LEU B 1 166 ? 2.844 -39.719 -17.281 1 92.12 166 LEU B CA 1
ATOM 3573 C C . LEU B 1 166 ? 3.771 -38.969 -16.328 1 92.12 166 LEU B C 1
ATOM 3575 O O . LEU B 1 166 ? 3.471 -37.844 -15.93 1 92.12 166 LEU B O 1
ATOM 3579 N N . ARG B 1 167 ? 4.859 -39.594 -15.953 1 93.31 167 ARG B N 1
ATOM 3580 C CA . ARG B 1 167 ? 5.828 -38.938 -15.078 1 93.31 167 ARG B CA 1
ATOM 3581 C C . ARG B 1 167 ? 6.336 -37.656 -15.703 1 93.31 167 ARG B C 1
ATOM 3583 O O . ARG B 1 167 ? 6.414 -36.625 -15.023 1 93.31 167 ARG B O 1
ATOM 3590 N N . THR B 1 168 ? 6.672 -37.719 -16.938 1 93.81 168 THR B N 1
ATOM 3591 C CA . THR B 1 168 ? 7.172 -36.531 -17.625 1 93.81 168 THR B CA 1
ATOM 3592 C C . THR B 1 168 ? 6.117 -35.438 -17.656 1 93.81 168 THR B C 1
ATOM 3594 O O . THR B 1 168 ? 6.434 -34.25 -17.469 1 93.81 168 THR B O 1
ATOM 3597 N N . ALA B 1 169 ? 4.898 -35.812 -17.875 1 91.88 169 ALA B N 1
ATOM 3598 C CA . ALA B 1 169 ? 3.803 -34.844 -17.906 1 91.88 169 ALA B CA 1
ATOM 3599 C C . ALA B 1 169 ? 3.596 -34.188 -16.531 1 91.88 169 ALA B C 1
ATOM 3601 O O . ALA B 1 169 ? 3.354 -33 -16.438 1 91.88 169 ALA B O 1
ATOM 3602 N N . LEU B 1 170 ? 3.654 -35.031 -15.523 1 92.12 170 LEU B N 1
ATOM 3603 C CA . LEU B 1 170 ? 3.449 -34.531 -14.164 1 92.12 170 LEU B CA 1
ATOM 3604 C C . LEU B 1 170 ? 4.59 -33.594 -13.742 1 92.12 170 LEU B C 1
ATOM 3606 O O . LEU B 1 170 ? 4.367 -32.594 -13.07 1 92.12 170 LEU B O 1
ATOM 3610 N N . ILE B 1 171 ? 5.781 -33.938 -14.109 1 93.62 171 ILE B N 1
ATOM 3611 C CA . ILE B 1 171 ? 6.941 -33.125 -13.805 1 93.62 171 ILE B CA 1
ATOM 3612 C C . ILE B 1 171 ? 6.805 -31.766 -14.5 1 93.62 171 ILE B C 1
ATOM 3614 O O . ILE B 1 171 ? 7.113 -30.734 -13.922 1 93.62 171 ILE B O 1
ATOM 3618 N N . GLU B 1 172 ? 6.336 -31.812 -15.727 1 92.56 172 GLU B N 1
ATOM 3619 C CA . GLU B 1 172 ? 6.109 -30.562 -16.469 1 92.56 172 GLU B CA 1
ATOM 3620 C C . GLU B 1 172 ? 5.066 -29.688 -15.773 1 92.56 172 GLU B C 1
ATOM 3622 O O . GLU B 1 172 ? 5.242 -28.484 -15.672 1 92.56 172 GLU B O 1
ATOM 3627 N N . GLU B 1 173 ? 4.043 -30.297 -15.391 1 90.75 173 GLU B N 1
ATOM 3628 C CA . GLU B 1 173 ? 2.986 -29.562 -14.695 1 90.75 173 GLU B CA 1
ATOM 3629 C C . GLU B 1 173 ? 3.494 -28.984 -13.383 1 90.75 173 GLU B C 1
ATOM 3631 O O . GLU B 1 173 ? 3.246 -27.812 -13.086 1 90.75 173 GLU B O 1
ATOM 3636 N N . ARG B 1 174 ? 4.18 -29.797 -12.641 1 93.12 174 ARG B N 1
ATOM 3637 C CA . ARG B 1 174 ? 4.742 -29.328 -11.375 1 93.12 174 ARG B CA 1
ATOM 3638 C C . ARG B 1 174 ? 5.75 -28.203 -11.602 1 93.12 174 ARG B C 1
ATOM 3640 O O . ARG B 1 174 ? 5.82 -27.266 -10.812 1 93.12 174 ARG B O 1
ATOM 3647 N N . GLY B 1 175 ? 6.516 -28.391 -12.648 1 93.88 175 GLY B N 1
ATOM 3648 C CA . GLY B 1 175 ? 7.496 -27.359 -12.977 1 93.88 175 GLY B CA 1
ATOM 3649 C C . GLY B 1 175 ? 6.879 -26 -13.188 1 93.88 175 GLY B C 1
ATOM 3650 O O . GLY B 1 175 ? 7.492 -24.984 -12.859 1 93.88 175 GLY B O 1
ATOM 3651 N N . ARG B 1 176 ? 5.715 -25.906 -13.711 1 93.38 176 ARG B N 1
ATOM 3652 C CA . ARG B 1 176 ? 5.016 -24.641 -13.93 1 93.38 176 ARG B CA 1
ATOM 3653 C C . ARG B 1 176 ? 4.684 -23.969 -12.602 1 93.38 176 ARG B C 1
ATOM 3655 O O . ARG B 1 176 ? 4.883 -22.766 -12.453 1 93.38 176 ARG B O 1
ATOM 3662 N N . PHE B 1 177 ? 4.219 -24.734 -11.648 1 93.94 177 PHE B N 1
ATOM 3663 C CA . PHE B 1 177 ? 3.871 -24.172 -10.344 1 93.94 177 PHE B CA 1
ATOM 3664 C C . PHE B 1 177 ? 5.125 -23.766 -9.578 1 93.94 177 PHE B C 1
ATOM 3666 O O . PHE B 1 177 ? 5.121 -22.781 -8.852 1 93.94 177 PHE B O 1
ATOM 3673 N N . CYS B 1 178 ? 6.156 -24.609 -9.688 1 94.44 178 CYS B N 1
ATOM 3674 C CA . CYS B 1 178 ? 7.418 -24.219 -9.062 1 94.44 178 CYS B CA 1
ATOM 3675 C C . CYS B 1 178 ? 7.922 -22.891 -9.609 1 94.44 178 CYS B C 1
ATOM 3677 O O . CYS B 1 178 ? 8.375 -22.031 -8.852 1 94.44 178 CYS B O 1
ATOM 3679 N N . LEU B 1 179 ? 7.836 -22.734 -10.922 1 94.94 179 LEU B N 1
ATOM 3680 C CA . LEU B 1 179 ? 8.219 -21.453 -11.531 1 94.94 179 LEU B CA 1
ATOM 3681 C C . LEU B 1 179 ? 7.336 -20.328 -11.023 1 94.94 179 LEU B C 1
ATOM 3683 O O . LEU B 1 179 ? 7.832 -19.234 -10.719 1 94.94 179 LEU B O 1
ATOM 3687 N N . PHE B 1 180 ? 6.082 -20.531 -10.977 1 96.38 180 PHE B N 1
ATOM 3688 C CA . PHE B 1 180 ? 5.133 -19.531 -10.492 1 96.38 180 PHE B CA 1
ATOM 3689 C C . PHE B 1 180 ? 5.516 -19.062 -9.094 1 96.38 180 PHE B C 1
ATOM 3691 O O . PHE B 1 180 ? 5.531 -17.859 -8.82 1 96.38 180 PHE B O 1
ATOM 3698 N N . ILE B 1 181 ? 5.777 -19.969 -8.188 1 96.75 181 ILE B N 1
ATOM 3699 C CA . ILE B 1 181 ? 6.145 -19.656 -6.812 1 96.75 181 ILE B CA 1
ATOM 3700 C C . ILE B 1 181 ? 7.434 -18.844 -6.797 1 96.75 181 ILE B C 1
ATOM 3702 O O . ILE B 1 181 ? 7.551 -17.859 -6.047 1 96.75 181 ILE B O 1
ATOM 3706 N N . SER B 1 182 ? 8.344 -19.219 -7.633 1 96.5 182 SER B N 1
ATOM 3707 C CA . SER B 1 182 ? 9.586 -18.453 -7.742 1 96.5 182 SER B CA 1
ATOM 3708 C C . SER B 1 182 ? 9.328 -17.031 -8.234 1 96.5 182 SER B C 1
ATOM 3710 O O . SER B 1 182 ? 10.031 -16.109 -7.844 1 96.5 182 SER B O 1
ATOM 3712 N N . CYS B 1 183 ? 8.352 -16.906 -9.078 1 96.94 183 CYS B N 1
ATOM 3713 C CA . CYS B 1 183 ? 8.023 -15.602 -9.664 1 96.94 183 CYS B CA 1
ATOM 3714 C C . CYS B 1 183 ? 7.32 -14.711 -8.656 1 96.94 183 CYS B C 1
ATOM 3716 O O . CYS B 1 183 ? 7.449 -13.484 -8.703 1 96.94 183 CYS B O 1
ATOM 3718 N N . ILE B 1 184 ? 6.582 -15.203 -7.672 1 97.25 184 ILE B N 1
ATOM 3719 C CA . ILE B 1 184 ? 5.805 -14.414 -6.723 1 97.25 184 ILE B CA 1
ATOM 3720 C C . ILE B 1 184 ? 6.68 -14.023 -5.535 1 97.25 184 ILE B C 1
ATOM 3722 O O . ILE B 1 184 ? 6.406 -13.031 -4.852 1 97.25 184 ILE B O 1
ATOM 3726 N N . LYS B 1 185 ? 7.73 -14.742 -5.316 1 97.25 185 LYS B N 1
ATOM 3727 C CA . LYS B 1 185 ? 8.562 -14.586 -4.125 1 97.25 185 LYS B CA 1
ATOM 3728 C C . LYS B 1 185 ? 9.086 -13.156 -4.004 1 97.25 185 LYS B C 1
ATOM 3730 O O . LYS B 1 185 ? 8.961 -12.539 -2.943 1 97.25 185 LYS B O 1
ATOM 3735 N N . PRO B 1 186 ? 9.664 -12.602 -5.055 1 96.88 186 PRO B N 1
ATOM 3736 C CA . PRO B 1 186 ? 10.148 -11.227 -4.922 1 96.88 186 PRO B CA 1
ATOM 3737 C C . PRO B 1 186 ? 9.039 -10.242 -4.551 1 96.88 186 PRO B C 1
ATOM 3739 O O . PRO B 1 186 ? 9.281 -9.289 -3.803 1 96.88 186 PRO B O 1
ATOM 3742 N N . PHE B 1 187 ? 7.895 -10.422 -5.129 1 96.75 187 PHE B N 1
ATOM 3743 C CA . PHE B 1 187 ? 6.746 -9.578 -4.82 1 96.75 187 PHE B CA 1
ATOM 3744 C C . PHE B 1 187 ? 6.43 -9.617 -3.332 1 96.75 187 PHE B C 1
ATOM 3746 O O . PHE B 1 187 ? 6.305 -8.57 -2.689 1 96.75 187 PHE B O 1
ATOM 3753 N N . VAL B 1 188 ? 6.344 -10.805 -2.756 1 96.5 188 VAL B N 1
ATOM 3754 C CA . VAL B 1 188 ? 6.023 -10.977 -1.343 1 96.5 188 VAL B CA 1
ATOM 3755 C C . VAL B 1 188 ? 7.172 -10.445 -0.487 1 96.5 188 VAL B C 1
ATOM 3757 O O . VAL B 1 188 ? 6.945 -9.797 0.537 1 96.5 188 VAL B O 1
ATOM 3760 N N . ASP B 1 189 ? 8.383 -10.688 -0.923 1 94.94 189 ASP B N 1
ATOM 3761 C CA . ASP B 1 189 ? 9.547 -10.188 -0.2 1 94.94 189 ASP B CA 1
ATOM 3762 C C . ASP B 1 189 ? 9.516 -8.664 -0.096 1 94.94 189 ASP B C 1
ATOM 3764 O O . ASP B 1 189 ? 9.852 -8.102 0.949 1 94.94 189 ASP B O 1
ATOM 3768 N N . ASN B 1 190 ? 9.18 -8.055 -1.151 1 94.88 190 ASN B N 1
ATOM 3769 C CA . ASN B 1 190 ? 9.125 -6.594 -1.155 1 94.88 190 ASN B CA 1
ATOM 3770 C C . ASN B 1 190 ? 7.965 -6.078 -0.307 1 94.88 190 ASN B C 1
ATOM 3772 O O . ASN B 1 190 ? 8.055 -5.004 0.289 1 94.88 190 ASN B O 1
ATOM 3776 N N . GLU B 1 191 ? 6.832 -6.773 -0.245 1 93.56 191 GLU B N 1
ATOM 3777 C CA . GLU B 1 191 ? 5.758 -6.422 0.681 1 93.56 191 GLU B CA 1
ATOM 3778 C C . GLU B 1 191 ? 6.25 -6.438 2.125 1 93.56 191 GLU B C 1
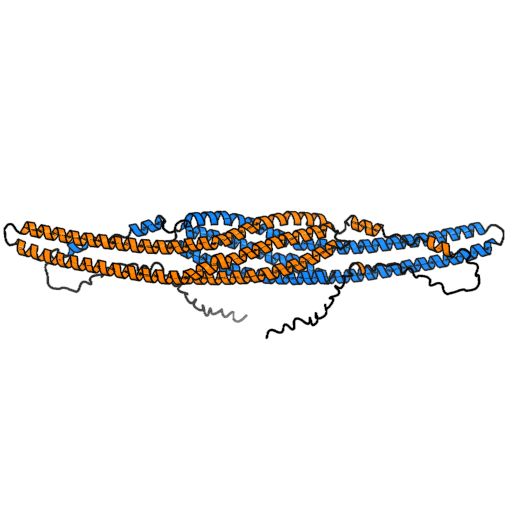ATOM 3780 O O . GLU B 1 191 ? 5.965 -5.516 2.893 1 93.56 191 GLU B O 1
ATOM 3785 N N . VAL B 1 192 ? 6.957 -7.469 2.486 1 92.44 192 VAL B N 1
ATOM 3786 C CA . VAL B 1 192 ? 7.473 -7.633 3.84 1 92.44 192 VAL B CA 1
ATOM 3787 C C . VAL B 1 192 ? 8.477 -6.527 4.152 1 92.44 192 VAL B C 1
ATOM 3789 O O . VAL B 1 192 ? 8.555 -6.051 5.285 1 92.44 192 VAL B O 1
ATOM 3792 N N . ALA B 1 193 ? 9.227 -6.094 3.176 1 90.88 193 ALA B N 1
ATOM 3793 C CA . ALA B 1 193 ? 10.242 -5.055 3.355 1 90.88 193 ALA B CA 1
ATOM 3794 C C . ALA B 1 193 ? 9.602 -3.73 3.754 1 90.88 193 ALA B C 1
ATOM 3796 O O . ALA B 1 193 ? 10.266 -2.861 4.328 1 90.88 193 ALA B O 1
ATOM 3797 N N . LEU B 1 194 ? 8.289 -3.537 3.465 1 88 194 LEU B N 1
ATOM 3798 C CA . LEU B 1 194 ? 7.574 -2.312 3.812 1 88 194 LEU B CA 1
ATOM 3799 C C . LEU B 1 194 ? 7.383 -2.205 5.32 1 88 194 LEU B C 1
ATOM 3801 O O . LEU B 1 194 ? 7.188 -1.107 5.852 1 88 194 LEU B O 1
ATOM 3805 N N . LEU B 1 195 ? 7.496 -3.289 6.129 1 82.94 195 LEU B N 1
ATOM 3806 C CA . LEU B 1 195 ? 7.184 -3.396 7.551 1 82.94 195 LEU B CA 1
ATOM 3807 C C . LEU B 1 195 ? 8.086 -2.482 8.375 1 82.94 195 LEU B C 1
ATOM 3809 O O . LEU B 1 195 ? 7.609 -1.782 9.273 1 82.94 195 LEU B O 1
ATOM 3813 N N . THR B 1 196 ? 9.312 -2.455 8.07 1 82.5 196 THR B N 1
ATOM 3814 C CA . THR B 1 196 ? 10.273 -1.695 8.859 1 82.5 196 THR B CA 1
ATOM 3815 C C . THR B 1 196 ? 9.945 -0.205 8.828 1 82.5 196 THR B C 1
ATOM 3817 O O . THR B 1 196 ? 10.023 0.478 9.852 1 82.5 196 THR B O 1
ATOM 3820 N N . GLU B 1 197 ? 9.539 0.283 7.719 1 84.94 197 GLU B N 1
ATOM 3821 C CA . GLU B 1 197 ? 9.242 1.706 7.57 1 84.94 197 GLU B CA 1
ATOM 3822 C C . GLU B 1 197 ? 7.961 2.084 8.305 1 84.94 197 GLU B C 1
ATOM 3824 O O . GLU B 1 197 ? 7.883 3.146 8.922 1 84.94 197 GLU B O 1
ATOM 3829 N N . ILE B 1 198 ? 7.055 1.238 8.32 1 85.5 198 ILE B N 1
ATOM 3830 C CA . ILE B 1 198 ? 5.738 1.527 8.883 1 85.5 198 ILE B CA 1
ATOM 3831 C C . ILE B 1 198 ? 5.816 1.554 10.406 1 85.5 198 ILE B C 1
ATOM 3833 O O . ILE B 1 198 ? 5.125 2.338 11.055 1 85.5 198 ILE B O 1
ATOM 3837 N N . THR B 1 199 ? 6.77 0.827 10.969 1 85.69 199 THR B N 1
ATOM 3838 C CA . THR B 1 199 ? 6.93 0.802 12.414 1 85.69 199 THR B CA 1
ATOM 3839 C C . THR B 1 199 ? 7.387 2.162 12.938 1 85.69 199 THR B C 1
ATOM 3841 O O . THR B 1 199 ? 6.98 2.59 14.016 1 85.69 199 THR B O 1
ATOM 3844 N N . HIS B 1 200 ? 8.117 2.873 12.164 1 88.06 200 HIS B N 1
ATOM 3845 C CA . HIS B 1 200 ? 8.633 4.172 12.57 1 88.06 200 HIS B CA 1
ATOM 3846 C C . HIS B 1 200 ? 7.539 5.234 12.555 1 88.06 200 HIS B C 1
ATOM 3848 O O . HIS B 1 200 ? 7.633 6.238 13.258 1 88.06 200 HIS B O 1
ATOM 3854 N N . LEU B 1 201 ? 6.484 5.039 11.805 1 94.31 201 LEU B N 1
ATOM 3855 C CA . LEU B 1 201 ? 5.398 6.004 11.68 1 94.31 201 LEU B CA 1
ATOM 3856 C C . LEU B 1 201 ? 4.695 6.203 13.023 1 94.31 201 LEU B C 1
ATOM 3858 O O . LEU B 1 201 ? 4.332 7.328 13.375 1 94.31 201 LEU B O 1
ATOM 3862 N N . GLN B 1 202 ? 4.602 5.168 13.781 1 91.75 202 GLN B N 1
ATOM 3863 C CA . GLN B 1 202 ? 3.844 5.195 15.023 1 91.75 202 GLN B CA 1
ATOM 3864 C C . GLN B 1 202 ? 4.496 6.125 16.047 1 91.75 202 GLN B C 1
ATOM 3866 O O . GLN B 1 202 ? 3.811 6.906 16.703 1 91.75 202 GLN B O 1
ATOM 3871 N N . GLU B 1 203 ? 5.754 6.02 16.172 1 93.12 203 GLU B N 1
ATOM 3872 C CA . GLU B 1 203 ? 6.469 6.855 17.125 1 93.12 203 GLU B CA 1
ATOM 3873 C C . GLU B 1 203 ? 6.352 8.336 16.766 1 93.12 203 GLU B C 1
ATOM 3875 O O . GLU B 1 203 ? 6.129 9.18 17.641 1 93.12 203 GLU B O 1
ATOM 3880 N N . ILE B 1 204 ? 6.523 8.648 15.531 1 96.06 204 ILE B N 1
ATOM 3881 C CA . ILE B 1 204 ? 6.441 10.031 15.07 1 96.06 204 ILE B CA 1
ATOM 3882 C C . ILE B 1 204 ? 5.031 10.57 15.297 1 96.06 204 ILE B C 1
ATOM 3884 O O . ILE B 1 204 ? 4.859 11.695 15.773 1 96.06 204 ILE B O 1
ATOM 3888 N N . MET B 1 205 ? 4.074 9.742 15.016 1 96.06 205 MET B N 1
ATOM 3889 C CA . MET B 1 205 ? 2.686 10.164 15.18 1 96.06 205 MET B CA 1
ATOM 3890 C C . MET B 1 205 ? 2.361 10.414 16.641 1 96.06 205 MET B C 1
ATOM 3892 O O . MET B 1 205 ? 1.646 11.359 16.969 1 96.06 205 MET B O 1
ATOM 3896 N N . HIS B 1 206 ? 2.855 9.602 17.5 1 94.25 206 HIS B N 1
ATOM 3897 C CA . HIS B 1 206 ? 2.654 9.789 18.922 1 94.25 206 HIS B CA 1
ATOM 3898 C C . HIS B 1 206 ? 3.23 11.117 19.391 1 94.25 206 HIS B C 1
ATOM 3900 O O . HIS B 1 206 ? 2.58 11.859 20.141 1 94.25 206 HIS B O 1
ATOM 3906 N N . SER B 1 207 ? 4.402 11.414 18.953 1 94.12 207 SER B N 1
ATOM 3907 C CA . SER B 1 207 ? 5.047 12.68 19.281 1 94.12 207 SER B CA 1
ATOM 3908 C C . SER B 1 207 ? 4.227 13.859 18.781 1 94.12 207 SER B C 1
ATOM 3910 O O . SER B 1 207 ? 4.055 14.852 19.5 1 94.12 207 SER B O 1
ATOM 3912 N N . LEU B 1 208 ? 3.744 13.75 17.594 1 95.88 208 LEU B N 1
ATOM 3913 C CA . LEU B 1 208 ? 2.928 14.805 17 1 95.88 208 LEU B CA 1
ATOM 3914 C C . LEU B 1 208 ? 1.659 15.031 17.828 1 95.88 208 LEU B C 1
ATOM 3916 O O . LEU B 1 208 ? 1.288 16.172 18.094 1 95.88 208 LEU B O 1
ATOM 3920 N N . CYS B 1 209 ? 1.058 13.977 18.25 1 95.38 209 CYS B N 1
ATOM 3921 C CA . CYS B 1 209 ? -0.172 14.07 19.031 1 95.38 209 CYS B CA 1
ATOM 3922 C C . CYS B 1 209 ? 0.091 14.711 20.391 1 95.38 209 CYS B C 1
ATOM 3924 O O . CYS B 1 209 ? -0.727 15.484 20.875 1 95.38 209 CYS B O 1
ATOM 3926 N N . GLN B 1 210 ? 1.206 14.453 20.953 1 92.94 210 GLN B N 1
ATOM 3927 C CA . GLN B 1 210 ? 1.578 15.055 22.219 1 92.94 210 GLN B CA 1
ATOM 3928 C C . GLN B 1 210 ? 1.781 16.562 22.078 1 92.94 210 GLN B C 1
ATOM 3930 O O . GLN B 1 210 ? 1.353 17.328 22.938 1 92.94 210 GLN B O 1
ATOM 3935 N N . GLN B 1 211 ? 2.377 16.969 21 1 89.75 211 GLN B N 1
ATOM 3936 C CA . GLN B 1 211 ? 2.662 18.375 20.75 1 89.75 211 GLN B CA 1
ATOM 3937 C C . GLN B 1 211 ? 1.391 19.141 20.391 1 89.75 211 GLN B C 1
ATOM 3939 O O . GLN B 1 211 ? 1.314 20.344 20.578 1 89.75 211 GLN B O 1
ATOM 3944 N N . ALA B 1 212 ? 0.425 18.406 19.875 1 90.56 212 ALA B N 1
ATOM 3945 C CA . ALA B 1 212 ? -0.789 19.047 19.375 1 90.56 212 ALA B CA 1
ATOM 3946 C C . ALA B 1 212 ? -1.965 18.812 20.312 1 90.56 212 ALA B C 1
ATOM 3948 O O . ALA B 1 212 ? -3.125 18.906 19.906 1 90.56 212 ALA B O 1
ATOM 3949 N N . SER B 1 213 ? -1.736 18.5 21.531 1 88.81 213 SER B N 1
ATOM 3950 C CA . SER B 1 213 ? -2.773 18.078 22.469 1 88.81 213 SER B CA 1
ATOM 3951 C C . SER B 1 213 ? -3.695 19.234 22.828 1 88.81 213 SER B C 1
ATOM 3953 O O . SER B 1 213 ? -4.895 19.047 23.047 1 88.81 213 SER B O 1
ATOM 3955 N N . ASP B 1 214 ? -3.121 20.516 22.844 1 89.56 214 ASP B N 1
ATOM 3956 C CA . ASP B 1 214 ? -3.93 21.672 23.234 1 89.56 214 ASP B CA 1
ATOM 3957 C C . ASP B 1 214 ? -3.508 22.922 22.453 1 89.56 214 ASP B C 1
ATOM 3959 O O . ASP B 1 214 ? -2.447 23.484 22.719 1 89.56 214 ASP B O 1
ATOM 3963 N N . PRO B 1 215 ? -4.434 23.375 21.656 1 89.25 215 PRO B N 1
ATOM 3964 C CA . PRO B 1 215 ? -4.074 24.562 20.859 1 89.25 215 PRO B CA 1
ATOM 3965 C C . PRO B 1 215 ? -3.918 25.812 21.719 1 89.25 215 PRO B C 1
ATOM 3967 O O . PRO B 1 215 ? -3.289 26.781 21.297 1 89.25 215 PRO B O 1
ATOM 3970 N N . HIS B 1 216 ? -4.484 25.828 22.875 1 91.75 216 HIS B N 1
ATOM 3971 C CA . HIS B 1 216 ? -4.461 27 23.734 1 91.75 216 HIS B CA 1
ATOM 3972 C C . HIS B 1 216 ? -3.156 27.094 24.516 1 91.75 216 HIS B C 1
ATOM 3974 O O . HIS B 1 216 ? -2.844 28.141 25.094 1 91.75 216 HIS B O 1
ATOM 3980 N N . ASN B 1 217 ? -2.463 26.047 24.516 1 89.25 217 ASN B N 1
ATOM 3981 C CA . ASN B 1 217 ? -1.146 26.062 25.141 1 89.25 217 ASN B CA 1
ATOM 3982 C C . ASN B 1 217 ? -0.049 26.406 24.141 1 89.25 217 ASN B C 1
ATOM 3984 O O . ASN B 1 217 ? 0.539 25.516 23.531 1 89.25 217 ASN B O 1
ATOM 3988 N N . LEU B 1 218 ? 0.228 27.703 24.078 1 90.31 218 LEU B N 1
ATOM 3989 C CA . LEU B 1 218 ? 1.205 28.172 23.109 1 90.31 218 LEU B CA 1
ATOM 3990 C C . LEU B 1 218 ? 2.617 27.766 23.516 1 90.31 218 LEU B C 1
ATOM 3992 O O . LEU B 1 218 ? 2.957 27.781 24.703 1 90.31 218 LEU B O 1
ATOM 3996 N N . PRO B 1 219 ? 3.367 27.328 22.562 1 87.5 219 PRO B N 1
ATOM 3997 C CA . PRO B 1 219 ? 4.77 27.031 22.875 1 87.5 219 PRO B CA 1
ATOM 3998 C C . PRO B 1 219 ? 5.531 28.25 23.375 1 87.5 219 PRO B C 1
ATOM 4000 O O . PRO B 1 219 ? 5.074 29.391 23.219 1 87.5 219 PRO B O 1
ATOM 4003 N N . GLU B 1 220 ? 6.645 27.969 23.938 1 86.5 220 GLU B N 1
ATOM 4004 C CA . GLU B 1 220 ? 7.449 29.016 24.562 1 86.5 220 GLU B CA 1
ATOM 4005 C C . GLU B 1 220 ? 7.863 30.078 23.547 1 86.5 220 GLU B C 1
ATOM 4007 O O . GLU B 1 220 ? 7.863 31.266 23.859 1 86.5 220 GLU B O 1
ATOM 4012 N N . ALA B 1 221 ? 8.195 29.609 22.406 1 84.38 221 ALA B N 1
ATOM 4013 C CA . ALA B 1 221 ? 8.641 30.547 21.375 1 84.38 221 ALA B CA 1
ATOM 4014 C C . ALA B 1 221 ? 7.523 31.516 21 1 84.38 221 ALA B C 1
ATOM 4016 O O . ALA B 1 221 ? 7.785 32.688 20.75 1 84.38 221 ALA B O 1
ATOM 4017 N N . SER B 1 222 ? 6.281 31.109 20.906 1 88.19 222 SER B N 1
ATOM 4018 C CA . SER B 1 222 ? 5.133 31.969 20.609 1 88.19 222 SER B CA 1
ATOM 4019 C C . SER B 1 222 ? 4.852 32.938 21.75 1 88.19 222 SER B C 1
ATOM 4021 O O . SER B 1 222 ? 4.547 34.094 21.516 1 88.19 222 SER B O 1
ATOM 4023 N N . GLU B 1 223 ? 4.973 32.406 22.953 1 90.31 223 GLU B N 1
ATOM 4024 C CA . GLU B 1 223 ? 4.777 33.281 24.125 1 90.31 223 GLU B CA 1
ATOM 4025 C C . GLU B 1 223 ? 5.801 34.406 24.156 1 90.31 223 GLU B C 1
ATOM 4027 O O . GLU B 1 223 ? 5.477 35.531 24.547 1 90.31 223 GLU B O 1
ATOM 4032 N N . GLN B 1 224 ? 6.984 34.094 23.734 1 88.62 224 GLN B N 1
ATOM 4033 C CA . GLN B 1 224 ? 8.039 35.094 23.719 1 88.62 224 GLN B CA 1
ATOM 4034 C C . GLN B 1 224 ? 7.715 36.219 22.734 1 88.62 224 GLN B C 1
ATOM 4036 O O . GLN B 1 224 ? 7.996 37.406 23 1 88.62 224 GLN B O 1
ATOM 4041 N N . VAL B 1 225 ? 7.16 35.844 21.594 1 87.62 225 VAL B N 1
ATOM 4042 C CA . VAL B 1 225 ? 6.785 36.844 20.594 1 87.62 225 VAL B CA 1
ATOM 4043 C C . VAL B 1 225 ? 5.746 37.781 21.172 1 87.62 225 VAL B C 1
ATOM 4045 O O . VAL B 1 225 ? 5.781 39 20.906 1 87.62 225 VAL B O 1
ATOM 4048 N N . ILE B 1 226 ? 4.805 37.281 21.969 1 90.56 226 ILE B N 1
ATOM 4049 C CA . ILE B 1 226 ? 3.76 38.094 22.609 1 90.56 226 ILE B CA 1
ATOM 4050 C C . ILE B 1 226 ? 4.379 39.031 23.641 1 90.56 226 ILE B C 1
ATOM 4052 O O . ILE B 1 226 ? 4.062 40.219 23.703 1 90.56 226 ILE B O 1
ATOM 4056 N N . THR B 1 227 ? 5.281 38.469 24.406 1 89.06 227 THR B N 1
ATOM 4057 C CA . THR B 1 227 ? 5.895 39.219 25.484 1 89.06 227 THR B CA 1
ATOM 4058 C C . THR B 1 227 ? 6.785 40.344 24.938 1 89.06 227 THR B C 1
ATOM 4060 O O . THR B 1 227 ? 6.961 41.375 25.562 1 89.06 227 THR B O 1
ATOM 4063 N N . ASP B 1 228 ? 7.316 40.156 23.75 1 86.44 228 ASP B N 1
ATOM 4064 C CA . ASP B 1 228 ? 8.234 41.125 23.141 1 86.44 228 ASP B CA 1
ATOM 4065 C C . ASP B 1 228 ? 7.492 42.375 22.641 1 86.44 228 ASP B C 1
ATOM 4067 O O . ASP B 1 228 ? 8.109 43.375 22.328 1 86.44 228 ASP B O 1
ATOM 4071 N N . ILE B 1 229 ? 6.168 42.219 22.562 1 83.56 229 ILE B N 1
ATOM 4072 C CA . ILE B 1 229 ? 5.402 43.406 22.141 1 83.56 229 ILE B CA 1
ATOM 4073 C C . ILE B 1 229 ? 5.504 44.469 23.219 1 83.56 229 ILE B C 1
ATOM 4075 O O . ILE B 1 229 ? 5.145 44.25 24.375 1 83.56 229 ILE B O 1
ATOM 4079 N N . LYS B 1 230 ? 6.488 45.406 23.141 1 74.75 230 LYS B N 1
ATOM 4080 C CA . LYS B 1 230 ? 6.664 46.531 24.062 1 74.75 230 LYS B CA 1
ATOM 4081 C C . LYS B 1 230 ? 5.898 47.781 23.594 1 74.75 230 LYS B C 1
ATOM 4083 O O . LYS B 1 230 ? 5.781 48 22.391 1 74.75 230 LYS B O 1
ATOM 4088 N N . GLY B 1 231 ? 5 48.312 24.547 1 60.78 231 GLY B N 1
ATOM 4089 C CA . GLY B 1 231 ? 4.215 49.5 24.312 1 60.78 231 GLY B CA 1
ATOM 4090 C C . GLY B 1 231 ? 5.062 50.719 24.016 1 60.78 231 GLY B C 1
ATOM 4091 O O . GLY B 1 231 ? 6.266 50.719 24.281 1 60.78 231 GLY B O 1
ATOM 4092 N N . ILE B 1 232 ? 4.645 51.656 23.141 1 54.47 232 ILE B N 1
ATOM 4093 C CA . ILE B 1 232 ? 5.199 52.969 22.875 1 54.47 232 ILE B CA 1
ATOM 4094 C C . ILE B 1 232 ? 5.438 53.688 24.203 1 54.47 232 ILE B C 1
ATOM 4096 O O . ILE B 1 232 ? 4.523 53.812 25.016 1 54.47 232 ILE B O 1
ATOM 4100 N N . ASP B 1 233 ? 6.516 53.594 24.906 1 49.12 233 ASP B N 1
ATOM 4101 C CA . ASP B 1 233 ? 6.812 54.438 26.047 1 49.12 233 ASP B CA 1
ATOM 4102 C C . ASP B 1 233 ? 6.23 55.844 25.859 1 49.12 233 ASP B C 1
ATOM 4104 O O . ASP B 1 233 ? 6.453 56.469 24.828 1 49.12 233 ASP B O 1
ATOM 4108 N N . ALA B 1 234 ? 5.164 56.188 26.516 1 48.62 234 ALA B N 1
ATOM 4109 C CA . ALA B 1 234 ? 4.645 57.531 26.688 1 48.62 234 ALA B CA 1
ATOM 4110 C C . ALA B 1 234 ? 5.777 58.531 26.812 1 48.62 234 ALA B C 1
ATOM 4112 O O . ALA B 1 234 ? 5.566 59.75 26.641 1 48.62 234 ALA B O 1
ATOM 4113 N N . ALA B 1 235 ? 6.855 58.156 27.5 1 47.69 235 ALA B N 1
ATOM 4114 C CA . ALA B 1 235 ? 7.91 59.125 27.734 1 47.69 235 ALA B CA 1
ATOM 4115 C C . ALA B 1 235 ? 8.344 59.781 26.422 1 47.69 235 ALA B C 1
ATOM 4117 O O . ALA B 1 235 ? 9.094 60.75 26.422 1 47.69 235 ALA B O 1
ATOM 4118 N N . THR B 1 236 ? 7.992 59.125 25.391 1 44.28 236 THR B N 1
ATOM 4119 C CA . THR B 1 236 ? 8.367 59.812 24.156 1 44.28 236 THR B CA 1
ATOM 4120 C C . THR B 1 236 ? 7.473 61.031 23.922 1 44.28 236 THR B C 1
ATOM 4122 O O . THR B 1 236 ? 7.816 61.906 23.125 1 44.28 236 THR B O 1
ATOM 4125 N N . PHE B 1 237 ? 6.34 61.031 24.484 1 42.72 237 PHE B N 1
ATOM 4126 C CA . PHE B 1 237 ? 5.539 62.25 24.344 1 42.72 237 PHE B CA 1
ATOM 4127 C C . PHE B 1 237 ? 6.105 63.375 25.203 1 42.72 237 PHE B C 1
ATOM 4129 O O . PHE B 1 237 ? 5.871 64.562 24.922 1 42.72 237 PHE B O 1
ATOM 4136 N N . ASN B 1 238 ? 6.648 63.094 26.344 1 42.28 238 ASN B N 1
ATOM 4137 C CA . ASN B 1 238 ? 7.137 64.188 27.156 1 42.28 238 ASN B CA 1
ATOM 4138 C C . ASN B 1 238 ? 8.273 64.938 26.484 1 42.28 238 ASN B C 1
ATOM 4140 O O . ASN B 1 238 ? 8.727 66 26.969 1 42.28 238 ASN B O 1
ATOM 4144 N N . LEU B 1 239 ? 9.031 64.312 25.656 1 39.16 239 LEU B N 1
ATOM 4145 C CA . LEU B 1 239 ? 10.172 65.125 25.203 1 39.16 239 LEU B CA 1
ATOM 4146 C C . LEU B 1 239 ? 9.734 66.188 24.25 1 39.16 239 LEU B C 1
ATOM 4148 O O . LEU B 1 239 ? 10.539 67.062 23.859 1 39.16 239 LEU B O 1
ATOM 4152 N N . LYS B 1 240 ? 8.609 66.062 23.641 1 40.06 240 LYS B N 1
ATOM 4153 C CA . LYS B 1 240 ? 8.422 67.25 22.734 1 40.06 240 LYS B CA 1
ATOM 4154 C C . LYS B 1 240 ? 8.102 68.5 23.5 1 40.06 240 LYS B C 1
ATOM 4156 O O . LYS B 1 240 ? 7.961 69.562 22.906 1 40.06 240 LYS B O 1
ATOM 4161 N N . GLY B 1 241 ? 7.711 68.438 24.766 1 36.94 241 GLY B N 1
ATOM 4162 C CA . GLY B 1 241 ? 7.496 69.812 25.328 1 36.94 241 GLY B CA 1
ATOM 4163 C C . GLY B 1 241 ? 8.781 70.562 25.562 1 36.94 241 GLY B C 1
ATOM 4164 O O . GLY B 1 241 ? 8.773 71.625 26.203 1 36.94 241 GLY B O 1
ATOM 4165 N N . LYS B 1 242 ? 9.953 70 25.75 1 38.19 242 LYS B N 1
ATOM 4166 C CA . LYS B 1 242 ? 10.945 71.062 26 1 38.19 242 LYS B CA 1
ATOM 4167 C C . LYS B 1 242 ? 10.906 72.125 24.922 1 38.19 242 LYS B C 1
ATOM 4169 O O . LYS B 1 242 ? 10.383 71.875 23.828 1 38.19 242 LYS B O 1
ATOM 4174 N N . ASN B 1 243 ? 11.555 73.25 25.156 1 34.31 243 ASN B N 1
ATOM 4175 C CA . ASN B 1 243 ? 11.805 74.625 24.734 1 34.31 243 ASN B CA 1
ATOM 4176 C C . ASN B 1 243 ? 12.328 74.688 23.297 1 34.31 243 ASN B C 1
ATOM 4178 O O . ASN B 1 243 ? 13.539 74.688 23.078 1 34.31 243 ASN B O 1
ATOM 4182 N N . HIS B 1 244 ? 12.055 73.938 22.297 1 32.22 244 HIS B N 1
ATOM 4183 C CA . HIS B 1 244 ? 12.555 74.562 21.094 1 32.22 244 HIS B CA 1
ATOM 4184 C C . HIS B 1 244 ? 12.086 76 21 1 32.22 244 HIS B C 1
ATOM 4186 O O . HIS B 1 244 ? 10.891 76.25 20.844 1 32.22 244 HIS B O 1
ATOM 4192 N N . GLN B 1 245 ? 12.711 76.938 21.734 1 29.94 245 GLN B N 1
ATOM 4193 C CA . GLN B 1 245 ? 12.812 78.312 21.281 1 29.94 245 GLN B CA 1
ATOM 4194 C C . GLN B 1 245 ? 12.844 78.375 19.75 1 29.94 245 GLN B C 1
ATOM 4196 O O . GLN B 1 245 ? 13.602 77.625 19.109 1 29.94 245 GLN B O 1
ATOM 4201 N N . HIS B 1 246 ? 11.867 78.875 19.141 1 31.92 246 HIS B N 1
ATOM 4202 C CA . HIS B 1 246 ? 11.648 79.312 17.75 1 31.92 246 HIS B CA 1
ATOM 4203 C C . HIS B 1 246 ? 12.875 80 17.188 1 31.92 246 HIS B C 1
ATOM 4205 O O . HIS B 1 246 ? 13.094 81.188 17.438 1 31.92 246 HIS B O 1
ATOM 4211 N N . SER B 1 247 ? 14.227 79.625 17.344 1 32.75 247 SER B N 1
ATOM 4212 C CA . SER B 1 247 ? 14.906 80.375 16.281 1 32.75 247 SER B CA 1
ATOM 4213 C C . SER B 1 247 ? 14.164 80.25 14.953 1 32.75 247 SER B C 1
ATOM 4215 O O . SER B 1 247 ? 13.367 79.312 14.773 1 32.75 247 SER B O 1
ATOM 4217 N N . PRO B 1 248 ? 14.359 81.25 13.898 1 33.88 248 PRO B N 1
ATOM 4218 C CA . PRO B 1 248 ? 13.633 81.312 12.625 1 33.88 248 PRO B CA 1
ATOM 4219 C C . PRO B 1 248 ? 13.484 79.938 11.977 1 33.88 248 PRO B C 1
ATOM 4221 O O . PRO B 1 248 ? 14.258 79.062 12.266 1 33.88 248 PRO B O 1
ATOM 4224 N N . PRO B 1 249 ? 12.344 79.688 11.258 1 31.86 249 PRO B N 1
ATOM 4225 C CA . PRO B 1 249 ? 11.781 78.5 10.617 1 31.86 249 PRO B CA 1
ATOM 4226 C C . PRO B 1 249 ? 12.773 77.812 9.695 1 31.86 249 PRO B C 1
ATOM 4228 O O . PRO B 1 249 ? 13.109 78.312 8.625 1 31.86 249 PRO B O 1
ATOM 4231 N N . SER B 1 250 ? 14.141 77.562 10.164 1 26.12 250 SER B N 1
ATOM 4232 C CA . SER B 1 250 ? 14.758 76.938 9.023 1 26.12 250 SER B CA 1
ATOM 4233 C C . SER B 1 250 ? 13.914 75.75 8.516 1 26.12 250 SER B C 1
ATOM 4235 O O . SER B 1 250 ? 12.938 75.375 9.156 1 26.12 250 SER B O 1
ATOM 4237 N N . SER B 1 251 ? 14.602 74.812 7.707 1 25.39 251 SER B N 1
ATOM 4238 C CA . SER B 1 251 ? 14.148 73.875 6.703 1 25.39 251 SER B CA 1
ATOM 4239 C C . SER B 1 251 ? 13.297 72.75 7.336 1 25.39 251 SER B C 1
ATOM 4241 O O . SER B 1 251 ? 13.43 72.5 8.531 1 25.39 251 SER B O 1
ATOM 4243 N N . PRO B 1 252 ? 12.148 72.25 6.676 1 27.11 252 PRO B N 1
ATOM 4244 C CA . PRO B 1 252 ? 11.094 71.25 6.902 1 27.11 252 PRO B CA 1
ATOM 4245 C C . PRO B 1 252 ? 11.633 69.938 7.387 1 27.11 252 PRO B C 1
ATOM 4247 O O . PRO B 1 252 ? 12.375 69.25 6.66 1 27.11 252 PRO B O 1
ATOM 4250 N N . SER B 1 253 ? 12.328 69.875 8.562 1 24.45 253 SER B N 1
ATOM 4251 C CA . SER B 1 253 ? 12.844 68.562 8.914 1 24.45 253 SER B CA 1
ATOM 4252 C C . SER B 1 253 ? 11.742 67.5 8.898 1 24.45 253 SER B C 1
ATOM 4254 O O . SER B 1 253 ? 10.633 67.75 9.375 1 24.45 253 SER B O 1
ATOM 4256 N N . SER B 1 254 ? 11.797 66.562 7.984 1 24.05 254 SER B N 1
ATOM 4257 C CA . SER B 1 254 ? 11.023 65.375 7.594 1 24.05 254 SER B CA 1
ATOM 4258 C C . SER B 1 254 ? 10.758 64.5 8.789 1 24.05 254 SER B C 1
ATOM 4260 O O . SER B 1 254 ? 11.688 64.125 9.5 1 24.05 254 SER B O 1
ATOM 4262 N N . LEU B 1 255 ? 9.797 64.875 9.641 1 25.72 255 LEU B N 1
ATOM 4263 C CA . LEU B 1 255 ? 9.281 64 10.68 1 25.72 255 LEU B CA 1
ATOM 4264 C C . LEU B 1 255 ? 9.211 62.562 10.18 1 25.72 255 LEU B C 1
ATOM 4266 O O . LEU B 1 255 ? 8.523 62.25 9.203 1 25.72 255 LEU B O 1
ATOM 4270 N N . GLY B 1 256 ? 10.344 61.938 10.211 1 23.92 256 GLY B N 1
ATOM 4271 C CA . GLY B 1 256 ? 10.367 60.531 9.953 1 23.92 256 GLY B CA 1
ATOM 4272 C C . GLY B 1 256 ? 9.266 59.75 10.664 1 23.92 256 GLY B C 1
ATOM 4273 O O . GLY B 1 256 ? 9.117 59.875 11.883 1 23.92 256 GLY B O 1
ATOM 4274 N N . SER B 1 257 ? 8.031 59.781 10.102 1 26.14 257 SER B N 1
ATOM 4275 C CA . SER B 1 257 ? 6.895 58.938 10.438 1 26.14 257 SER B CA 1
ATOM 4276 C C . SER B 1 257 ? 7.352 57.531 10.789 1 26.14 257 SER B C 1
ATOM 4278 O O . SER B 1 257 ? 7.961 56.844 9.969 1 26.14 257 SER B O 1
ATOM 4280 N N . ARG B 1 258 ? 7.977 57.438 11.953 1 26.5 258 ARG B N 1
ATOM 4281 C CA . ARG B 1 258 ? 8.156 56.031 12.344 1 26.5 258 ARG B CA 1
ATOM 4282 C C . ARG B 1 258 ? 6.859 55.25 12.156 1 26.5 258 ARG B C 1
ATOM 4284 O O . ARG B 1 258 ? 5.859 55.531 12.82 1 26.5 258 ARG B O 1
ATOM 4291 N N . LYS B 1 259 ? 6.48 55 10.945 1 27.52 259 LYS B N 1
ATOM 4292 C CA . LYS B 1 259 ? 5.504 53.969 10.602 1 27.52 259 LYS B CA 1
ATOM 4293 C C . LYS B 1 259 ? 5.613 52.781 11.539 1 27.52 259 LYS B C 1
ATOM 4295 O O . LYS B 1 259 ? 6.668 52.156 11.625 1 27.52 259 LYS B O 1
ATOM 4300 N N . SER B 1 260 ? 5.133 52.969 12.797 1 28.86 260 SER B N 1
ATOM 4301 C CA . SER B 1 260 ? 4.906 51.75 13.609 1 28.86 260 SER B CA 1
ATOM 4302 C C . SER B 1 260 ? 4.52 50.562 12.75 1 28.86 260 SER B C 1
ATOM 4304 O O . SER B 1 260 ? 3.678 50.688 11.852 1 28.86 260 SER B O 1
ATOM 4306 N N . SER B 1 261 ? 5.496 49.812 12.422 1 29.34 261 SER B N 1
ATOM 4307 C CA . SER B 1 261 ? 5.367 48.5 11.789 1 29.34 261 SER B CA 1
ATOM 4308 C C . SER B 1 261 ? 4.168 47.75 12.344 1 29.34 261 SER B C 1
ATOM 4310 O O . SER B 1 261 ? 4.223 47.219 13.461 1 29.34 261 SER B O 1
ATOM 4312 N N . MET B 1 262 ? 2.967 48.344 12.508 1 30.36 262 MET B N 1
ATOM 4313 C CA . MET B 1 262 ? 1.784 47.5 12.742 1 30.36 262 MET B CA 1
ATOM 4314 C C . MET B 1 262 ? 1.838 46.219 11.922 1 30.36 262 MET B C 1
ATOM 4316 O O . MET B 1 262 ? 1.875 46.281 10.695 1 30.36 262 MET B O 1
ATOM 4320 N N . CYS B 1 263 ? 2.617 45.375 12.305 1 32.72 263 CYS B N 1
ATOM 4321 C CA . CYS B 1 263 ? 2.594 44.031 11.75 1 32.72 263 CYS B CA 1
ATOM 4322 C C . CYS B 1 263 ? 1.162 43.562 11.523 1 32.72 263 CYS B C 1
ATOM 4324 O O . CYS B 1 263 ? 0.369 43.5 12.461 1 32.72 263 CYS B O 1
ATOM 4326 N N . SER B 1 264 ? 0.481 44.125 10.508 1 33.19 264 SER B N 1
ATOM 4327 C CA . SER B 1 264 ? -0.768 43.469 10.109 1 33.19 264 SER B CA 1
ATOM 4328 C C . SER B 1 264 ? -0.738 42 10.398 1 33.19 264 SER B C 1
ATOM 4330 O O . SER B 1 264 ? 0.285 41.344 10.188 1 33.19 264 SER B O 1
ATOM 4332 N N . ILE B 1 265 ? -1.523 41.594 11.398 1 38.06 265 ILE B N 1
ATOM 4333 C CA . ILE B 1 265 ? -1.76 40.188 11.555 1 38.06 265 ILE B CA 1
ATOM 4334 C C . ILE B 1 265 ? -1.782 39.5 10.188 1 38.06 265 ILE B C 1
ATOM 4336 O O . ILE B 1 265 ? -1.741 38.281 10.094 1 38.06 265 ILE B O 1
ATOM 4340 N N . SER B 1 266 ? -2.119 40.438 9.18 1 36.97 266 SER B N 1
ATOM 4341 C CA . SER B 1 266 ? -2.1 39.812 7.859 1 36.97 266 SER B CA 1
ATOM 4342 C C . SER B 1 266 ? -0.69 39.375 7.473 1 36.97 266 SER B C 1
ATOM 4344 O O . SER B 1 266 ? -0.499 38.719 6.457 1 36.97 266 SER B O 1
ATOM 4346 N N . SER B 1 267 ? 0.359 40.156 8.039 1 36.56 267 SER B N 1
ATOM 4347 C CA . SER B 1 267 ? 1.683 39.781 7.555 1 36.56 267 SER B CA 1
ATOM 4348 C C . SER B 1 267 ? 2.045 38.344 7.973 1 36.56 267 SER B C 1
ATOM 4350 O O . SER B 1 267 ? 3.143 37.875 7.68 1 36.56 267 SER B O 1
ATOM 4352 N N . ILE B 1 268 ? 1.428 37.906 9.062 1 35.84 268 ILE B N 1
ATOM 4353 C CA . ILE B 1 268 ? 1.84 36.531 9.344 1 35.84 268 ILE B CA 1
ATOM 4354 C C . ILE B 1 268 ? 1.642 35.656 8.102 1 35.84 268 ILE B C 1
ATOM 4356 O O . ILE B 1 268 ? 2.311 34.625 7.93 1 35.84 268 ILE B O 1
ATOM 4360 N N . ASN B 1 269 ? 0.552 35.938 7.348 1 33.19 269 ASN B N 1
ATOM 4361 C CA . ASN B 1 269 ? 0.281 35.031 6.238 1 33.19 269 ASN B CA 1
ATOM 4362 C C . ASN B 1 269 ? 1.064 35.438 4.988 1 33.19 269 ASN B C 1
ATOM 4364 O O . ASN B 1 269 ? 0.664 35.094 3.871 1 33.19 269 ASN B O 1
ATOM 4368 N N . SER B 1 270 ? 1.872 36.531 5.035 1 30.05 270 SER B N 1
ATOM 4369 C CA . SER B 1 270 ? 2.412 36.906 3.74 1 30.05 270 SER B CA 1
ATOM 4370 C C . SER B 1 270 ? 3.227 35.781 3.115 1 30.05 270 SER B C 1
ATOM 4372 O O . SER B 1 270 ? 4.258 35.375 3.656 1 30.05 270 SER B O 1
ATOM 4374 N N . SER B 1 271 ? 2.551 34.812 2.6 1 29 271 SER B N 1
ATOM 4375 C CA . SER B 1 271 ? 3.207 33.875 1.695 1 29 271 SER B CA 1
ATOM 4376 C C . SER B 1 271 ? 4.035 34.625 0.644 1 29 271 SER B C 1
ATOM 4378 O O . SER B 1 271 ? 3.582 35.625 0.07 1 29 271 SER B O 1
ATOM 4380 N N . SER B 1 272 ? 5.367 34.656 0.859 1 25.12 272 SER B N 1
ATOM 4381 C CA . SER B 1 272 ? 6.379 35.094 -0.099 1 25.12 272 SER B CA 1
ATOM 4382 C C . SER B 1 272 ? 6.074 34.562 -1.499 1 25.12 272 SER B C 1
ATOM 4384 O O . SER B 1 272 ? 5.781 33.375 -1.676 1 25.12 272 SER B O 1
ATOM 4386 N N . SER B 1 273 ? 5.328 35.406 -2.27 1 25.47 273 SER B N 1
ATOM 4387 C CA . SER B 1 273 ? 5.211 35.25 -3.715 1 25.47 273 SER B CA 1
ATOM 4388 C C . SER B 1 273 ? 6.562 34.938 -4.348 1 25.47 273 SER B C 1
ATOM 4390 O O . SER B 1 273 ? 7.535 35.688 -4.145 1 25.47 273 S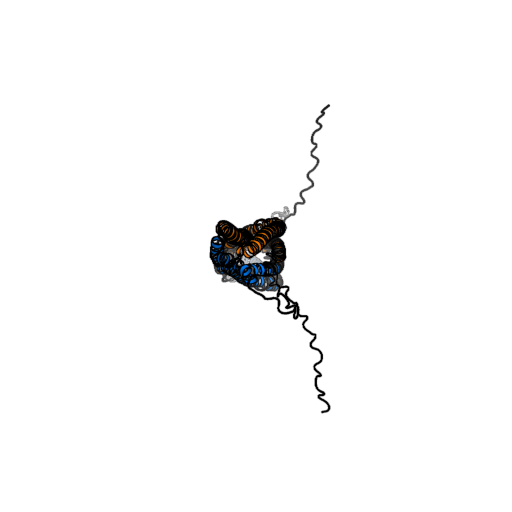ER B O 1
ATOM 4392 N N . GLY B 1 274 ? 6.855 33.719 -4.434 1 23 274 GLY B N 1
ATOM 4393 C CA . GLY B 1 274 ? 7.965 33.188 -5.219 1 23 274 GLY B CA 1
ATOM 4394 C C . GLY B 1 274 ? 8.078 33.844 -6.586 1 23 274 GLY B C 1
ATOM 4395 O O . GLY B 1 274 ? 7.082 33.969 -7.305 1 23 274 GLY B O 1
ATOM 4396 N N . SER B 1 275 ? 8.859 34.938 -6.652 1 23.98 275 SER B N 1
ATOM 4397 C CA . SER B 1 275 ? 9.305 35.562 -7.902 1 23.98 275 SER B CA 1
ATOM 4398 C C . SER B 1 275 ? 9.773 34.5 -8.898 1 23.98 275 SER B C 1
ATOM 4400 O O . SER B 1 275 ? 10.656 33.719 -8.586 1 23.98 275 SER B O 1
ATOM 4402 N N . LEU B 1 276 ? 8.805 33.969 -9.594 1 22.5 276 LEU B N 1
ATOM 4403 C CA . LEU B 1 276 ? 9.062 33.188 -10.789 1 22.5 276 LEU B CA 1
ATOM 4404 C C . LEU B 1 276 ? 9.992 33.906 -11.75 1 22.5 276 LEU B C 1
ATOM 4406 O O . LEU B 1 276 ? 9.609 34.906 -12.352 1 22.5 276 LEU B O 1
ATOM 4410 N N . LYS B 1 277 ? 11.266 34.281 -11.336 1 21.98 277 LYS B N 1
ATOM 4411 C CA . LYS B 1 277 ? 12.203 34.812 -12.336 1 21.98 277 LYS B CA 1
ATOM 4412 C C . LYS B 1 277 ? 12.188 33.938 -13.602 1 21.98 277 LYS B C 1
ATOM 4414 O O . LYS B 1 277 ? 12.312 32.719 -13.531 1 21.98 277 LYS B O 1
ATOM 4419 N N . SER B 1 278 ? 11.375 34.344 -14.609 1 23.28 278 SER B N 1
ATOM 4420 C CA . SER B 1 278 ? 11.43 34 -16.016 1 23.28 278 SER B CA 1
ATOM 4421 C C . SER B 1 278 ? 12.867 34 -16.531 1 23.28 278 SER B C 1
ATOM 4423 O O . SER B 1 278 ? 13.523 35.062 -16.531 1 23.28 278 SER B O 1
ATOM 4425 N N . GLN B 1 279 ? 13.688 33.156 -16.016 1 21.77 279 GLN B N 1
ATOM 4426 C CA . GLN B 1 279 ? 15.031 33.094 -16.578 1 21.77 279 GLN B CA 1
ATOM 4427 C C . GLN B 1 279 ? 14.992 33.094 -18.094 1 21.77 279 GLN B C 1
ATOM 4429 O O . GLN B 1 279 ? 14.188 32.406 -18.719 1 21.77 279 GLN B O 1
ATOM 4434 N N . SER B 1 280 ? 15.383 34.281 -18.641 1 22.62 280 SER B N 1
ATOM 4435 C CA . SER B 1 280 ? 15.672 34.719 -20.016 1 22.62 280 SER B CA 1
ATOM 4436 C C . SER B 1 280 ? 16.406 33.625 -20.781 1 22.62 280 SER B C 1
ATOM 4438 O O . SER B 1 280 ? 17.078 32.781 -20.172 1 22.62 280 SER B O 1
ATOM 4440 N N . PRO B 1 281 ? 16 33.438 -22.031 1 25.62 281 PRO B N 1
ATOM 4441 C CA . PRO B 1 281 ? 16.469 32.562 -23.109 1 25.62 281 PRO B CA 1
ATOM 4442 C C . PRO B 1 281 ? 17.984 32.656 -23.328 1 25.62 281 PRO B C 1
ATOM 4444 O O . PRO B 1 281 ? 18.562 33.75 -23.172 1 25.62 281 PRO B O 1
ATOM 4447 N N . SER B 1 282 ? 18.75 31.797 -22.672 1 21.06 282 SER B N 1
ATOM 4448 C CA . SER B 1 282 ? 20.188 31.656 -22.938 1 21.06 282 SER B CA 1
ATOM 4449 C C . SER B 1 282 ? 20.484 31.75 -24.438 1 21.06 282 SER B C 1
ATOM 4451 O O . SER B 1 282 ? 19.797 31.141 -25.25 1 21.06 282 SER B O 1
ATOM 4453 N N . HIS B 1 283 ? 21.062 32.906 -24.844 1 20.41 283 HIS B N 1
ATOM 4454 C CA . HIS B 1 283 ? 21.688 33.406 -26.062 1 20.41 283 HIS B CA 1
ATOM 4455 C C . HIS B 1 283 ? 22.484 32.281 -26.766 1 20.41 283 HIS B C 1
ATOM 4457 O O . HIS B 1 283 ? 22.766 31.25 -26.172 1 20.41 283 HIS B O 1
ATOM 4463 N N . SER B 1 284 ? 23.25 32.781 -27.75 1 23.17 284 SER B N 1
ATOM 4464 C CA . SER B 1 284 ? 23.891 32.688 -29.062 1 23.17 284 SER B CA 1
ATOM 4465 C C . SER B 1 284 ? 25.234 31.969 -28.969 1 23.17 284 SER B C 1
ATOM 4467 O O . SER B 1 284 ? 26.062 32.094 -29.875 1 23.17 284 SER B O 1
ATOM 4469 N N . LEU B 1 285 ? 25.531 31.172 -28.016 1 19.05 285 LEU B N 1
ATOM 4470 C CA . LEU B 1 285 ? 26.969 31 -28.172 1 19.05 285 LEU B CA 1
ATOM 4471 C C . LEU B 1 285 ? 27.328 30.594 -29.609 1 19.05 285 LEU B C 1
ATOM 4473 O O . LEU B 1 285 ? 26.578 29.844 -30.234 1 19.05 285 LEU B O 1
ATOM 4477 N N . ARG B 1 286 ? 28.281 31.328 -30.219 1 20.45 286 ARG B N 1
ATOM 4478 C CA . ARG B 1 286 ? 29.172 31.5 -31.359 1 20.45 286 ARG B CA 1
ATOM 4479 C C . ARG B 1 286 ? 30.047 30.266 -31.562 1 20.45 286 ARG B C 1
ATOM 4481 O O . ARG B 1 286 ? 31.219 30.25 -31.156 1 20.45 286 ARG B O 1
ATOM 4488 N N . ALA B 1 287 ? 29.609 29.031 -31.203 1 18.52 287 ALA B N 1
ATOM 4489 C CA . ALA B 1 287 ? 30.781 28.203 -31.484 1 18.52 287 ALA B CA 1
ATOM 4490 C C . ALA B 1 287 ? 31.328 28.484 -32.875 1 18.52 287 ALA B C 1
ATOM 4492 O O . ALA B 1 287 ? 30.609 29 -33.75 1 18.52 287 ALA B O 1
ATOM 4493 N N . ARG B 1 288 ? 32.188 27.5 -33.344 1 20.5 288 ARG B N 1
ATOM 4494 C CA . ARG B 1 288 ? 33.5 27.109 -33.844 1 20.5 288 ARG B CA 1
ATOM 4495 C C . ARG B 1 288 ? 33.469 26.953 -35.344 1 20.5 288 ARG B C 1
ATOM 4497 O O . ARG B 1 288 ? 32.594 26.297 -35.906 1 20.5 288 ARG B O 1
ATOM 4504 N N . ASN B 1 289 ? 34.125 27.953 -36.062 1 19.91 289 ASN B N 1
ATOM 4505 C CA . ASN B 1 289 ? 34.656 28.031 -37.406 1 19.91 289 ASN B CA 1
ATOM 4506 C C . ASN B 1 289 ? 35.406 26.781 -37.812 1 19.91 289 ASN B C 1
ATOM 4508 O O . ASN B 1 289 ? 35.875 26.656 -38.938 1 19.91 289 ASN B O 1
ATOM 4512 N N . VAL B 1 290 ? 35.812 25.703 -37.094 1 23.25 290 VAL B N 1
ATOM 4513 C CA . VAL B 1 290 ? 36.969 25.125 -37.75 1 23.25 290 VAL B CA 1
ATOM 4514 C C . VAL B 1 290 ? 36.625 24.812 -39.219 1 23.25 290 VAL B C 1
ATOM 4516 O O . VAL B 1 290 ? 35.5 24.406 -39.531 1 23.25 290 VAL B O 1
ATOM 4519 N N . SER B 1 291 ? 37.656 25.172 -40.25 1 21.16 291 SER B N 1
ATOM 4520 C CA . SER B 1 291 ? 38.375 25.125 -41.531 1 21.16 291 SER B CA 1
ATOM 4521 C C . SER B 1 291 ? 38.594 23.688 -42 1 21.16 291 SER B C 1
ATOM 4523 O O . SER B 1 291 ? 39.125 23.469 -43.094 1 21.16 291 SER B O 1
ATOM 4525 N N . GLN B 1 292 ? 38.344 22.484 -41.531 1 20.73 292 GLN B N 1
ATOM 4526 C CA . GLN B 1 292 ? 39 21.547 -42.438 1 20.73 292 GLN B CA 1
ATOM 4527 C C . GLN B 1 292 ? 38.438 21.672 -43.844 1 20.73 292 GLN B C 1
ATOM 4529 O O . GLN B 1 292 ? 37.219 21.719 -44.031 1 20.73 292 GLN B O 1
ATOM 4534 N N . VAL B 1 293 ? 39.312 22.078 -44.781 1 19.61 293 VAL B N 1
ATOM 4535 C CA . VAL B 1 293 ? 39.938 21.547 -45.969 1 19.61 293 VAL B CA 1
ATOM 4536 C C . VAL B 1 293 ? 40.031 20.016 -45.875 1 19.61 293 VAL B C 1
ATOM 4538 O O . VAL B 1 293 ? 40.375 19.469 -44.844 1 19.61 293 VAL B O 1
#

Radius of gyration: 47.44 Å; Cα contacts (8 Å, |Δi|>4): 506; chains: 2; bounding box: 104×172×93 Å

Sequence (586 aa):
SSPVWEDFTCKAGKLHSSLRTSLLAISAFLDAFQKVADLATGSRGATKEVGSALTRLCMRHRSIESKLKTLTSSVMDGMVLPLQEKLEDWKKVVVQLDRDHCKEYKKAKHEIKKASSDTVRLQKKVKKDGVNIFTGKNDMQSKLDHAMHDVNDKYKLLEETEKNALRTALIEERGRFCLFISCIKPFVDNEVALLTEITHLQEIMHSLCQQASDPHNLPEASEQVITDIKGIDAATFNLKGKNHQHSPPSSPSSLGSRKSSMCSISSINSSSSGSLKSQSPSHSLRARNVSQVSSPVWEDFTCKAGKLHSSLRTSLLAISAFLDAFQKVADLATGSRGATKEVGSALTRLCMRHRSIESKLKTLTSSVMDGMVLPLQEKLEDWKKVVVQLDRDHCKEYKKAKHEIKKASSDTVRLQKKVKKDGVNIFTGKNDMQSKLDHAMHDVNDKYKLLEETEKNALRTALIEERGRFCLFISCIKPFVDNEVALLTEITHLQEIMHSLCQQASDPHNLPEASEQVITDIKGIDAATFNLKGKNHQHSPPSSPSSLGSRKSSMCSISSINSSSSGSLKSQSPSHSLRARNVSQV

Nearest PDB structures (foldseek):
  2d1l-assembly1_A  TM=9.577E-01  e=1.254E-16  Mus musculus
  2d1l-assembly1_B  TM=9.693E-01  e=1.901E-14  Mus musculus
  1wdz-assembly1_B  TM=7.715E-01  e=2.399E-05  Homo sapiens
  4wpe-assembly1_A-2  TM=5.005E-01  e=7.452E-03  Saccharomyces cerevisiae S288C
  5c1f-assembly1_B  TM=3.600E-01  e=1.868E-03  Schizosaccharomyces pombe 972h-

pLDDT: mean 77.96, std 26.51, range [18.52, 98.69]

Foldseek 3Di:
DLVVLVVVLVVLVVVLVVLVVVLVVLVVVLVVQLVVLVLLCLFLLRDVVLSVLSVVLSVLSVVLSVLSVQLSVLSVPLANVVSVVCSVVLVVVVVVLVVVLVVVLVVLVVVLVVLVVVLVVLVVVLVVCVVPDDDCNVVSVVVSVVSVVVSVVSVVVSVVSVVVSVVVVVVSVVVSVVSNCRSCVSSVVSVVVSVVSVVVNVVSVVVSCVSPVDSVDGDPSSVVVVVPPDDPPPVVVVVVPPDPPCPDPPDPPDPPPPPPPPVPPVVSVPDPPPPPPPPPPPDDPDPDPPDDD/DLVVLVVVLVVLVVVLVVLVVVLVVLVVVLVVQLVVLVLLCLALQNHVVLSVLSVVLSVLSVVLSVLSVQLSVLSVPLANVVSVVCSVVLVVVVVVLVVVLVVVLVVLVVVLVVLVVVLVVLVVVLVVCVVPDDDCNVVSVVVSVVSVVVSVVSVVVSVVSVVVSVVVVVVSVVVSVVSNCRSCVSSVVSVVVSVVSVVVSVVSVVVSCVSPVDSVDGDPSSVVVVVPPDDPPCVVVVVVPPDPPCPDPPDDPDPPPPPPPPVPPVVSVPPPPPPPPPPDDDDDPPDDPDDDD

Solvent-accessible surface area (backbone atoms only — not comparable to full-atom values): 31929 Å² total; per-residue (Å²): 96,66,66,58,56,53,49,30,38,52,30,43,47,48,30,32,54,36,45,54,52,30,51,54,30,48,52,50,28,49,53,33,49,44,52,51,18,50,49,26,42,71,31,66,38,29,49,54,62,57,12,50,49,44,43,50,50,49,50,45,50,51,52,42,50,54,42,49,52,53,29,39,48,24,40,44,68,36,31,31,51,59,50,59,67,42,51,64,52,53,55,50,49,53,52,48,51,52,51,50,45,51,54,52,49,51,52,43,51,50,52,36,51,53,37,46,50,53,35,53,53,43,48,52,51,48,59,62,47,66,75,58,87,84,84,65,55,66,58,48,51,49,50,43,53,51,34,51,49,49,35,45,50,43,38,51,48,44,35,51,52,51,34,50,49,50,48,52,51,33,31,54,50,14,35,52,54,30,50,49,53,62,23,45,44,57,34,54,52,36,53,46,59,47,45,70,49,41,62,57,50,55,59,51,50,51,52,50,49,63,73,39,69,48,44,83,63,65,49,69,71,38,49,48,58,42,66,64,61,68,54,75,64,55,69,64,62,62,61,67,67,57,78,77,69,79,65,80,87,66,79,85,73,76,73,74,71,73,69,72,76,68,70,48,78,64,58,77,47,60,68,78,74,75,76,76,75,78,78,73,81,83,77,64,88,77,81,77,80,79,74,82,127,101,64,64,58,55,55,49,30,38,50,32,43,48,48,31,34,54,34,45,54,52,31,50,53,30,48,52,51,28,48,53,34,48,44,51,52,18,50,49,26,40,71,31,65,37,44,35,52,64,53,11,50,48,45,42,50,50,49,51,44,51,50,52,41,50,54,43,49,51,52,28,40,47,25,40,45,68,37,31,31,51,58,51,59,67,42,51,63,52,53,55,50,48,54,53,49,50,52,50,51,45,51,52,52,49,51,52,43,50,49,52,35,51,52,39,45,51,52,35,52,54,44,50,53,50,47,61,63,45,65,74,59,86,83,82,64,55,67,57,47,51,50,51,42,53,52,36,50,48,49,34,42,50,42,37,50,50,44,35,51,51,51,32,49,49,49,48,54,51,32,31,52,50,17,36,52,54,28,51,50,53,61,22,46,45,58,33,53,52,36,56,47,61,45,43,68,48,43,60,56,49,55,60,50,50,51,53,51,50,64,73,39,70,46,45,83,63,66,50,68,71,38,50,48,60,41,65,62,61,71,52,74,63,54,69,65,61,61,61,67,68,60,78,76,70,78,65,78,85,68,79,86,76,75,75,74,71,74,68,72,77,69,69,47,77,63,57,75,47,59,67,78,75,75,76,75,73,76,76,72,80,81,81,69,84,76,79,80,75,88,68,90,123